Protein AF-A0A7C4QJQ3-F1 (afdb_monomer_lite)

Organism: NCBI:txid360056

Radius of gyration: 42.63 Å; chains: 1; bounding box: 126×57×124 Å

Secondary structure (DSSP, 8-state):
--GGGGSS------HHHHHHHHHHHH--SHHHHHHHHHHHHSS-HHHHHHHHHHHHHS--HHHHHHHHHHGGGS-HHHHHHHHHTGGGGHHHHHHHHHHS-HHHHHHHHHHHHHHT-STTHHHHHHHHT-TT-TTHHHHHHHHHHHHHHHHHHHHHHHHHHT--S-----EEESS-EEESS-EEESS-EEESS-EEESS-EEESS-EEESS-EEESS-B--PPP----S---HHHHHHHHHHHHHHHHHHHHHHHHT--SSPPPHHHHHHHHHH--TT-HHHHHHHHHS-HHHHHHHHHHHHH---HHHHHHHHHHTTSSS--HHHHHHHHH---HHHHHHHHHHHTT---HHHHHHHTT----SSTTS-GGGGGGS-GGGHHHHHHHHHHS---HHHHHHHHHHHHHHS-HHHHHHHHTTGGGS-HHHHHHHHHHHTT-SSHHHHHHHHHHTTTTT-TTHHHHHHHHTT-SSHHHHHHHHHHTTTS-HHHHHHHGGGS-HHHHHHHHHHHHHH-TTHHHHHHHHTT-SSHHHHHHHHHHHHHTT-SGGGHHHHHHHTT-SSHHHHHHHHHHHTT--SHHHHHHHHHHHT-SSHHHHHHHHHHHHHHHHHHHHHHHT--

Sequence (619 aa):
MSPCLAGAMAPQLPQPLELTFRLLGAAEAPQAAAVLAAALEVPREPIQFLAARTLLERESAYEHWLLVQHVPRLPPSVCDLIRHQASLLQPAFKQALLHGSAETRQQAYVAVRQLGLIAPLPFVLELLRNPNLPDGELAAETLRDVVGPLADRWHQHHRDLAAPGHTSGPAQTHGPAHGHGPAHGHGPAHGHGTAHGHGTAHGHGTAHGHGTAHGHGTLHAAATALAAAHETPAAASQTLHEEREQVLKYLAEAIDHWSDGTLPADIAESVLILGDPQHPVIRRVLWHGAWSTRAVLFRLLQESRHPGVLQFLTDSLRERYPHPQVFAAIQQRRDGEFIAALLRSVEHGVSPPVAQNLQQVDRLAWLSLPLEHLDVIPPPLQPALVTFVEATQIPREQKAAVLEWLLRHGTTPARLAATERLSLIDEETARDVVRENLSSADAAVQAWATAQLRHVALPDAYALLVRRLDSPLPEVREAARRELAGFNTEMVLALADEWSREQAHRAGQLLLRIDPDALDKLRSALWHPSSQKRIRNLRSIVHLGLHDRLTDVLAALVHDPDPMVRRVVAEALAAIPTETAELALLVLLEDEHPRVRDTAATMLQRREHTAASSTEGRL

Foldseek 3Di:
DDPPPPPQPQDPDDPVLLVVLVVLLPDPDPVSLVVLLVQCVPPDLNSVQSSLVSLLSHQDLVSLLSNLLSQVPHDPSSLVVCLVSVVSNQSNLLCQLVPNDPVSNLSSLVSCLSSLDLSSLLSLLVQLVDLPDPCLVSSLVSLCSNLVVLLVVLVVVVCVVPDDPDDDDEDEDAEEDEDAEEHEYAEEYEYAYEYEYAYEYEYAYEYYYPYDYDYPDDYDDDDDDDDDDDDDSVNVVVVSVVSLVVSLVSLLSSQQSPPPAADPLSSLSSNQLSDAQPDPSNCCCCPPNDPSSNVSNLVCLQDPLRLSNLLNLLSLQLDQDRDVSSLVNQQRHADLSSVQSNLVSALVHADPSNLVSQQVNAHHNNLVDDCPVVVSHDQSSLLSVLRSVVSHNYDLVSSQVSLLCCLQPHDLNNVVSSLVVCVSYDLVSVLVSLVVQCPDPDLSSVLSSLLCLVVSVHVPNLVSLLVQLPDPRPSSVLSSLVSVVVLELVVLLVCLVVDDLVRLLVSLVSRCSSDVCRVVVLLVQCVDPDLVSNLSSLVSCVSNVNLLVCLVSLLVCCPPPDLVSVLSSLVSLLPHPDPSSLVSLVSQCPDPDPSSNVSSVVSVVSSVVVVVVVVVVVD

Structure (mmCIF, N/CA/C/O backbone):
data_AF-A0A7C4QJQ3-F1
#
_entry.id   AF-A0A7C4QJQ3-F1
#
loop_
_atom_site.group_PDB
_atom_site.id
_atom_site.type_symbol
_atom_site.label_atom_id
_atom_site.label_alt_id
_atom_site.label_comp_id
_atom_site.label_asym_id
_atom_site.label_entity_id
_atom_site.label_seq_id
_atom_site.pdbx_PDB_ins_code
_atom_site.Cartn_x
_atom_site.Cartn_y
_atom_site.Cartn_z
_atom_site.occupancy
_atom_site.B_iso_or_equiv
_atom_site.auth_seq_id
_atom_site.auth_comp_id
_atom_site.auth_asym_id
_atom_site.auth_atom_id
_atom_site.pdbx_PDB_model_num
ATOM 1 N N . MET A 1 1 ? 6.376 8.244 -49.219 1.00 28.08 1 MET A N 1
ATOM 2 C CA . MET A 1 1 ? 7.620 7.889 -49.941 1.00 28.08 1 MET A CA 1
ATOM 3 C C . MET A 1 1 ? 8.757 8.693 -49.335 1.00 28.08 1 MET A C 1
ATOM 5 O O . MET A 1 1 ? 8.850 9.887 -49.592 1.00 28.08 1 MET A O 1
ATOM 9 N N . SER A 1 2 ? 9.547 8.075 -48.460 1.00 26.38 2 SER A N 1
ATOM 10 C CA . SER A 1 2 ? 10.674 8.732 -47.785 1.00 26.38 2 SER A CA 1
ATOM 11 C C . SER A 1 2 ? 11.885 8.847 -48.728 1.00 26.38 2 SER A C 1
ATOM 13 O O . SER A 1 2 ? 12.133 7.906 -49.483 1.00 26.38 2 SER A O 1
ATOM 15 N N . PRO A 1 3 ? 12.669 9.945 -48.716 1.00 30.70 3 PRO A N 1
ATOM 16 C CA . PRO A 1 3 ? 13.663 10.229 -49.762 1.00 30.70 3 PRO A CA 1
ATOM 17 C C . PRO A 1 3 ? 14.990 9.448 -49.644 1.00 30.70 3 PRO A C 1
ATOM 19 O O . PRO A 1 3 ? 15.914 9.710 -50.406 1.00 30.70 3 PRO A O 1
ATOM 22 N N . CYS A 1 4 ? 15.126 8.498 -48.711 1.00 32.12 4 CYS A N 1
ATOM 23 C CA . CYS A 1 4 ? 16.422 7.888 -48.362 1.00 32.12 4 CYS A CA 1
ATOM 24 C C . CYS A 1 4 ? 16.844 6.657 -49.190 1.00 32.12 4 CYS A C 1
ATOM 26 O O . CYS A 1 4 ? 17.941 6.145 -48.991 1.00 32.12 4 CYS A O 1
ATOM 28 N N . LEU A 1 5 ? 16.024 6.162 -50.121 1.00 46.72 5 LEU A N 1
ATOM 29 C CA . LEU A 1 5 ? 16.278 4.885 -50.820 1.00 46.72 5 LEU A CA 1
ATOM 30 C C . LEU A 1 5 ? 17.229 4.975 -52.033 1.00 46.72 5 LEU A C 1
ATOM 32 O O . LEU A 1 5 ? 17.523 3.956 -52.651 1.00 46.72 5 LEU A O 1
ATOM 36 N N . ALA A 1 6 ? 17.714 6.166 -52.397 1.00 38.84 6 ALA A N 1
ATOM 37 C CA . ALA A 1 6 ? 18.384 6.400 -53.683 1.00 38.84 6 ALA A CA 1
ATOM 38 C C . ALA A 1 6 ? 19.890 6.046 -53.739 1.00 38.84 6 ALA A C 1
ATOM 40 O O . ALA A 1 6 ? 20.490 6.152 -54.805 1.00 38.84 6 ALA A O 1
ATOM 41 N N . GLY A 1 7 ? 20.519 5.664 -52.619 1.00 36.53 7 GLY A N 1
ATOM 42 C CA . GLY A 1 7 ? 21.987 5.598 -52.507 1.00 36.53 7 GLY A CA 1
ATOM 43 C C . GLY A 1 7 ? 22.660 4.248 -52.793 1.00 36.53 7 GLY A C 1
ATOM 44 O O . GLY A 1 7 ? 23.854 4.226 -53.076 1.00 36.53 7 GLY A O 1
ATOM 45 N N . ALA A 1 8 ? 21.944 3.124 -52.737 1.00 44.00 8 ALA A N 1
ATOM 46 C CA . ALA A 1 8 ? 22.527 1.820 -53.059 1.00 44.00 8 ALA A CA 1
ATOM 47 C C . ALA A 1 8 ? 22.363 1.562 -54.561 1.00 44.00 8 ALA A C 1
ATOM 49 O O . ALA A 1 8 ? 21.232 1.534 -55.047 1.00 44.00 8 ALA A O 1
ATOM 50 N N . MET A 1 9 ? 23.466 1.398 -55.304 1.00 43.03 9 MET A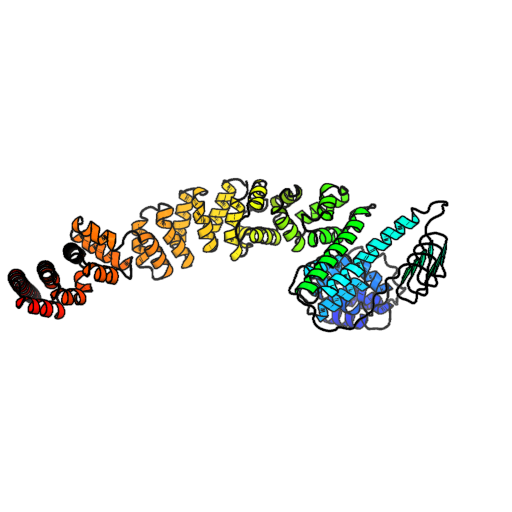 N 1
ATOM 51 C CA . MET A 1 9 ? 23.421 1.024 -56.723 1.00 43.03 9 MET A CA 1
ATOM 52 C C . MET A 1 9 ? 22.634 -0.281 -56.876 1.00 43.03 9 MET A C 1
ATOM 54 O O . MET A 1 9 ? 23.155 -1.368 -56.636 1.00 43.03 9 MET A O 1
ATOM 58 N N . ALA A 1 10 ? 21.362 -0.161 -57.256 1.00 50.19 10 ALA A N 1
ATOM 59 C CA . ALA A 1 10 ? 20.536 -1.304 -57.586 1.00 50.19 10 ALA A CA 1
ATOM 60 C C . ALA A 1 10 ? 21.168 -2.019 -58.792 1.00 50.19 10 ALA A C 1
ATOM 62 O O . ALA A 1 10 ? 21.585 -1.343 -59.742 1.00 50.19 10 ALA A O 1
ATOM 63 N N . PRO A 1 11 ? 21.244 -3.361 -58.799 1.00 55.28 11 PRO A N 1
ATOM 64 C CA . PRO A 1 11 ? 21.568 -4.078 -60.026 1.00 55.28 11 PRO A CA 1
ATOM 65 C C . PRO A 1 11 ? 20.607 -3.623 -61.142 1.00 55.28 11 PRO A C 1
ATOM 67 O O . PRO A 1 11 ? 19.456 -3.283 -60.871 1.00 55.28 11 PRO A O 1
ATOM 70 N N . GLN A 1 12 ? 21.061 -3.558 -62.397 1.00 55.03 12 GLN A N 1
ATOM 71 C CA . GLN A 1 12 ? 20.161 -3.259 -63.518 1.00 55.03 12 GLN A CA 1
ATOM 72 C C . GLN A 1 12 ? 19.185 -4.431 -63.683 1.00 55.03 12 GLN A C 1
ATOM 74 O O . GLN A 1 12 ? 19.589 -5.548 -64.007 1.00 55.03 12 GLN A O 1
ATOM 79 N N . LEU A 1 13 ? 17.907 -4.182 -63.397 1.00 57.09 13 LEU A N 1
ATOM 80 C CA . LEU A 1 13 ? 16.876 -5.207 -63.243 1.00 57.09 13 LEU A CA 1
ATOM 81 C C . LEU A 1 13 ? 15.834 -5.149 -64.380 1.00 57.09 13 LEU A C 1
ATOM 83 O O . LEU A 1 13 ? 15.579 -4.080 -64.936 1.00 57.09 13 LEU A O 1
ATOM 87 N N . PRO A 1 14 ? 15.183 -6.274 -64.733 1.00 66.00 14 PRO A N 1
ATOM 88 C CA . PRO A 1 14 ? 14.093 -6.287 -65.711 1.00 66.00 14 PRO A CA 1
ATOM 89 C C . PRO A 1 14 ? 12.857 -5.511 -65.213 1.00 66.00 14 PRO A C 1
ATOM 91 O O . PRO A 1 14 ? 12.298 -5.851 -64.168 1.00 66.00 14 PRO A O 1
ATOM 94 N N . GLN A 1 15 ? 12.362 -4.543 -66.001 1.00 69.44 15 GLN A N 1
ATOM 95 C CA . GLN A 1 15 ? 11.182 -3.707 -65.679 1.00 69.44 15 GLN A CA 1
ATOM 96 C C . GLN A 1 15 ? 9.938 -4.463 -65.147 1.00 69.44 15 GLN A C 1
ATOM 98 O O . GLN A 1 15 ? 9.281 -3.943 -64.241 1.00 69.44 15 GLN A O 1
ATOM 103 N N . PRO A 1 16 ? 9.584 -5.674 -65.634 1.00 78.19 16 PRO A N 1
ATOM 104 C CA . PRO A 1 16 ? 8.408 -6.392 -65.131 1.00 78.19 16 PRO A CA 1
ATOM 105 C C . PRO A 1 16 ? 8.508 -6.810 -63.654 1.00 78.19 16 PRO A C 1
ATOM 107 O O . PRO A 1 16 ? 7.500 -6.828 -62.943 1.00 78.19 16 PRO A O 1
ATOM 110 N N . LEU A 1 17 ? 9.716 -7.127 -63.171 1.00 79.69 17 LEU A N 1
ATOM 111 C CA . LEU A 1 17 ? 9.929 -7.513 -61.773 1.00 79.69 17 LEU A CA 1
ATOM 112 C C . LEU A 1 17 ? 9.775 -6.305 -60.848 1.00 79.69 17 LEU A C 1
ATOM 114 O O . LEU A 1 17 ? 9.084 -6.397 -59.839 1.00 79.69 17 LEU A O 1
ATOM 118 N N . GLU A 1 18 ? 10.326 -5.151 -61.220 1.00 80.19 18 GLU A N 1
ATOM 119 C CA . GLU A 1 18 ? 10.177 -3.923 -60.429 1.00 80.19 18 GLU A CA 1
ATOM 120 C C . GLU A 1 18 ? 8.714 -3.507 -60.260 1.00 80.19 18 GLU A C 1
ATOM 122 O O . GLU A 1 18 ? 8.306 -3.112 -59.167 1.00 80.19 18 GLU A O 1
ATOM 127 N N . LEU A 1 19 ? 7.910 -3.624 -61.322 1.00 83.69 19 LEU A N 1
ATOM 128 C CA . LEU A 1 19 ? 6.481 -3.328 -61.263 1.00 83.69 19 LEU A CA 1
ATOM 129 C C . LEU A 1 19 ? 5.744 -4.295 -60.326 1.00 83.69 19 LEU A C 1
ATOM 131 O O . LEU A 1 19 ? 4.908 -3.861 -59.537 1.00 83.69 19 LEU A O 1
ATOM 135 N N . THR A 1 20 ? 6.104 -5.581 -60.357 1.00 88.56 20 THR A N 1
ATOM 136 C CA . THR A 1 20 ? 5.530 -6.604 -59.468 1.00 88.56 20 THR A CA 1
ATOM 137 C C . THR A 1 20 ? 5.806 -6.284 -57.997 1.00 88.56 20 THR A C 1
ATOM 139 O O . THR A 1 20 ? 4.878 -6.236 -57.192 1.00 88.56 20 THR A O 1
ATOM 142 N N . PHE A 1 21 ? 7.058 -5.989 -57.639 1.00 88.00 21 PHE A N 1
ATOM 143 C CA . PHE A 1 21 ? 7.423 -5.646 -56.260 1.00 88.00 21 PHE A CA 1
ATOM 144 C C . PHE A 1 21 ? 6.841 -4.304 -55.803 1.00 88.00 21 PHE A C 1
ATOM 146 O O . PHE A 1 21 ? 6.469 -4.166 -54.642 1.00 88.00 21 PHE A O 1
ATOM 153 N N . ARG A 1 22 ? 6.666 -3.335 -56.711 1.00 86.00 22 ARG A N 1
ATOM 154 C CA . ARG A 1 22 ? 5.969 -2.077 -56.402 1.00 86.00 22 ARG A CA 1
ATOM 155 C C . ARG A 1 22 ? 4.497 -2.310 -56.045 1.00 86.00 22 ARG A C 1
ATOM 157 O O . ARG A 1 22 ? 4.002 -1.701 -55.101 1.00 86.00 22 ARG A O 1
ATOM 164 N N . LEU A 1 23 ? 3.810 -3.197 -56.770 1.00 87.50 23 LEU A N 1
ATOM 165 C CA . LEU A 1 23 ? 2.425 -3.576 -56.464 1.00 87.50 23 LEU A CA 1
ATOM 166 C C . LEU A 1 23 ? 2.326 -4.340 -55.138 1.00 87.50 23 LEU A C 1
ATOM 168 O O . LEU A 1 23 ? 1.433 -4.054 -54.347 1.00 87.50 23 LEU A O 1
ATOM 172 N N . LEU A 1 24 ? 3.260 -5.261 -54.871 1.00 86.88 24 LEU A N 1
ATOM 173 C CA . LEU A 1 24 ? 3.338 -5.968 -53.587 1.00 86.88 24 LEU A CA 1
ATOM 174 C C . LEU A 1 24 ? 3.612 -5.010 -52.420 1.00 86.88 24 LEU A C 1
ATOM 176 O O . LEU A 1 24 ? 3.008 -5.156 -51.364 1.00 86.88 24 LEU A O 1
ATOM 180 N N . GLY A 1 25 ? 4.467 -4.003 -52.615 1.00 85.56 25 GLY A N 1
ATOM 181 C CA . GLY A 1 25 ? 4.739 -2.968 -51.617 1.00 85.56 25 GLY A CA 1
ATOM 182 C C . GLY A 1 25 ? 3.508 -2.136 -51.264 1.00 85.56 25 GLY A C 1
ATOM 183 O O . GLY A 1 25 ? 3.274 -1.881 -50.088 1.00 85.56 25 GLY A O 1
ATOM 184 N N . ALA A 1 26 ? 2.691 -1.786 -52.261 1.00 85.19 26 ALA A N 1
ATOM 185 C CA . ALA A 1 26 ? 1.460 -1.015 -52.079 1.00 85.19 26 ALA A CA 1
ATOM 186 C C . ALA A 1 26 ? 0.262 -1.842 -51.569 1.00 85.19 26 ALA A C 1
ATOM 188 O O . ALA A 1 26 ? -0.768 -1.271 -51.220 1.00 85.19 26 ALA A O 1
ATOM 189 N N . ALA A 1 27 ? 0.357 -3.174 -51.555 1.00 85.44 27 ALA A N 1
ATOM 190 C CA . ALA A 1 27 ? -0.743 -4.039 -51.150 1.00 85.44 27 ALA A CA 1
ATOM 191 C C . ALA A 1 27 ? -0.871 -4.117 -49.618 1.00 85.44 27 ALA A C 1
ATOM 193 O O . ALA A 1 27 ? 0.054 -4.539 -48.929 1.00 85.44 27 ALA A O 1
ATOM 194 N N . GLU A 1 28 ? -2.047 -3.804 -49.078 1.00 78.56 28 GLU A N 1
ATOM 195 C CA . GLU A 1 28 ? -2.338 -3.926 -47.636 1.00 78.56 28 GLU A CA 1
ATOM 196 C C . GLU A 1 28 ? -2.625 -5.375 -47.194 1.00 78.56 28 GLU A C 1
ATOM 198 O O . GLU A 1 28 ? -2.746 -5.673 -46.008 1.00 78.56 28 GLU A O 1
ATOM 203 N N . ALA A 1 29 ? -2.738 -6.302 -48.147 1.00 82.56 29 ALA A N 1
ATOM 204 C CA . ALA A 1 29 ? -3.115 -7.683 -47.886 1.00 82.56 29 ALA A CA 1
ATOM 205 C C . ALA A 1 29 ? -1.965 -8.481 -47.223 1.00 82.56 29 ALA A C 1
ATOM 207 O O . ALA A 1 29 ? -0.845 -8.470 -47.743 1.00 82.56 29 ALA A O 1
ATOM 208 N N . PRO A 1 30 ? -2.214 -9.261 -46.149 1.00 78.25 30 PRO A N 1
ATOM 209 C CA . PRO A 1 30 ? -1.176 -10.036 -45.452 1.00 78.25 30 PRO A CA 1
ATOM 210 C C . PRO A 1 30 ? -0.530 -11.119 -46.331 1.00 78.25 30 PRO A C 1
ATOM 212 O O . PRO A 1 30 ? 0.599 -11.544 -46.091 1.00 78.25 30 PRO A O 1
ATOM 215 N N . GLN A 1 31 ? -1.214 -11.545 -47.396 1.00 86.75 31 GLN A N 1
ATOM 216 C CA . GLN A 1 31 ? -0.677 -12.469 -48.393 1.00 86.75 31 GLN A CA 1
ATOM 217 C C . GLN A 1 31 ? 0.515 -11.865 -49.150 1.00 86.75 31 GLN A C 1
ATOM 219 O O . GLN A 1 31 ? 1.391 -12.611 -49.582 1.00 86.75 31 GLN A O 1
ATOM 224 N N . ALA A 1 32 ? 0.590 -10.535 -49.280 1.00 86.75 32 ALA A N 1
ATOM 225 C CA . ALA A 1 32 ? 1.724 -9.868 -49.914 1.00 86.75 32 ALA A CA 1
ATOM 226 C C . ALA A 1 32 ? 3.023 -10.115 -49.132 1.00 86.75 32 ALA A C 1
ATOM 228 O O . ALA A 1 32 ? 4.038 -10.450 -49.737 1.00 86.75 32 ALA A O 1
ATOM 229 N N . ALA A 1 33 ? 2.978 -10.058 -47.797 1.00 85.19 33 ALA A N 1
ATOM 230 C CA . ALA A 1 33 ? 4.127 -10.364 -46.946 1.00 85.19 33 ALA A CA 1
ATOM 231 C C . ALA A 1 33 ? 4.599 -11.818 -47.099 1.00 85.19 33 ALA A C 1
ATOM 233 O O . ALA A 1 33 ? 5.798 -12.068 -47.190 1.00 85.19 33 ALA A O 1
ATOM 234 N N . ALA A 1 34 ? 3.669 -12.775 -47.200 1.00 86.44 34 ALA A N 1
ATOM 235 C CA . ALA A 1 34 ? 4.005 -14.184 -47.423 1.00 86.44 34 ALA A CA 1
ATOM 236 C C . ALA A 1 34 ? 4.684 -14.412 -48.786 1.00 86.44 34 ALA A C 1
ATOM 238 O O . ALA A 1 34 ? 5.648 -15.170 -48.883 1.00 86.44 34 ALA A O 1
ATOM 239 N N . VAL A 1 35 ? 4.221 -13.719 -49.833 1.00 90.56 35 VAL A N 1
ATOM 240 C CA . VAL A 1 35 ? 4.848 -13.757 -51.165 1.00 90.56 35 VAL A CA 1
ATOM 241 C C . VAL A 1 35 ? 6.245 -13.134 -51.134 1.00 90.56 35 VAL A C 1
ATOM 243 O O . VAL A 1 35 ? 7.172 -13.692 -51.717 1.00 90.56 35 VAL A O 1
ATOM 246 N N . LEU A 1 36 ? 6.418 -12.008 -50.437 1.00 90.69 36 LEU A N 1
ATOM 247 C CA . LEU A 1 36 ? 7.722 -11.362 -50.269 1.00 90.69 36 LEU A CA 1
ATOM 248 C C . LEU A 1 36 ? 8.700 -12.245 -49.481 1.00 90.69 36 LEU A C 1
ATOM 250 O O . LEU A 1 36 ? 9.860 -12.350 -49.864 1.00 90.69 36 LEU A O 1
ATOM 254 N N . ALA A 1 37 ? 8.237 -12.934 -48.439 1.00 88.94 37 ALA A N 1
ATOM 255 C CA . ALA A 1 37 ? 9.056 -13.879 -47.684 1.00 88.94 37 ALA A CA 1
ATOM 256 C C . ALA A 1 37 ? 9.486 -15.080 -48.538 1.00 88.94 37 ALA A C 1
ATOM 258 O O . ALA A 1 37 ? 10.669 -15.401 -48.598 1.00 88.94 37 ALA A O 1
ATOM 259 N N . ALA A 1 38 ? 8.564 -15.672 -49.304 1.00 90.81 38 ALA A N 1
ATOM 260 C CA . ALA A 1 38 ? 8.908 -16.724 -50.262 1.00 90.81 38 ALA A CA 1
ATOM 261 C C . ALA A 1 38 ? 9.914 -16.233 -51.322 1.00 90.81 38 ALA A C 1
ATOM 263 O O . ALA A 1 38 ? 10.796 -16.979 -51.744 1.00 90.81 38 ALA A O 1
ATOM 264 N N . ALA A 1 39 ? 9.828 -14.963 -51.732 1.00 91.19 39 ALA A N 1
ATOM 265 C CA . ALA A 1 39 ? 10.777 -14.360 -52.664 1.00 91.19 39 ALA A CA 1
ATOM 266 C C . ALA A 1 39 ? 12.201 -14.222 -52.086 1.00 91.19 39 ALA A C 1
ATOM 268 O O . ALA A 1 39 ? 13.160 -14.269 -52.858 1.00 91.19 39 ALA A O 1
ATOM 269 N N . LEU A 1 40 ? 12.367 -14.121 -50.759 1.00 90.50 40 LEU A N 1
ATOM 270 C CA . LEU A 1 40 ? 13.684 -14.152 -50.101 1.00 90.50 40 LEU A CA 1
ATOM 271 C C . LEU A 1 40 ? 14.358 -15.531 -50.197 1.00 90.50 40 LEU A C 1
ATOM 273 O O . LEU A 1 40 ? 15.587 -15.617 -50.183 1.00 90.50 40 LEU A O 1
ATOM 277 N N . GLU A 1 41 ? 13.582 -16.609 -50.333 1.00 90.94 41 GLU A N 1
ATOM 278 C CA . GLU A 1 41 ? 14.103 -17.978 -50.463 1.00 90.94 41 GLU A CA 1
ATOM 279 C C . GLU A 1 41 ? 14.531 -18.331 -51.893 1.00 90.94 41 GLU A C 1
ATOM 281 O O . GLU A 1 41 ? 15.246 -19.313 -52.112 1.00 90.94 41 GLU A O 1
ATOM 286 N N . VAL A 1 42 ? 14.123 -17.535 -52.885 1.00 91.19 42 VAL A N 1
ATOM 287 C CA . VAL A 1 42 ? 14.495 -17.762 -54.283 1.00 91.19 42 VAL A CA 1
ATOM 288 C C . VAL A 1 42 ? 15.997 -17.497 -54.446 1.00 91.19 42 VAL A C 1
ATOM 290 O O . VAL A 1 42 ? 16.434 -16.385 -54.155 1.00 91.19 42 VAL A O 1
ATOM 293 N N . PRO A 1 43 ? 16.800 -18.443 -54.980 1.00 87.69 43 PRO A N 1
ATOM 294 C CA . PRO A 1 43 ? 18.255 -18.304 -55.113 1.00 87.69 43 PRO A CA 1
ATOM 295 C C . PRO A 1 43 ? 18.637 -17.392 -56.294 1.00 87.69 43 PRO A C 1
ATOM 297 O O . PRO A 1 43 ? 19.344 -17.784 -57.223 1.00 87.69 43 PRO A O 1
ATOM 300 N N . ARG A 1 44 ? 18.097 -16.170 -56.308 1.00 88.06 44 ARG A N 1
ATOM 301 C CA . ARG A 1 44 ? 18.363 -15.112 -57.283 1.00 88.06 44 ARG A CA 1
ATOM 302 C C . ARG A 1 44 ? 18.466 -13.784 -56.548 1.00 88.06 44 ARG A C 1
ATOM 304 O O . ARG A 1 44 ? 17.450 -13.196 -56.187 1.00 88.06 44 ARG A O 1
ATOM 311 N N . GLU A 1 45 ? 19.689 -13.287 -56.423 1.00 86.00 45 GLU A N 1
ATOM 312 C CA . GLU A 1 45 ? 20.024 -12.035 -55.736 1.00 86.00 45 GLU A CA 1
ATOM 313 C C . GLU A 1 45 ? 19.144 -10.829 -56.152 1.00 86.00 45 GLU A C 1
ATOM 315 O O . GLU A 1 45 ? 18.596 -10.178 -55.267 1.00 86.00 45 GLU A O 1
ATOM 320 N N . PRO A 1 46 ? 18.869 -10.579 -57.451 1.00 85.88 46 PRO A N 1
ATOM 321 C CA . PRO A 1 46 ? 17.849 -9.631 -57.914 1.00 85.88 46 PRO A CA 1
ATOM 322 C C . PRO A 1 46 ? 16.486 -9.674 -57.211 1.00 85.88 46 PRO A C 1
ATOM 324 O O . PRO A 1 46 ? 15.905 -8.639 -56.891 1.00 85.88 46 PRO A O 1
ATOM 327 N N . ILE A 1 47 ? 15.952 -10.881 -57.013 1.00 88.44 47 ILE A N 1
ATOM 328 C CA . ILE A 1 47 ? 14.619 -11.109 -56.448 1.00 88.44 47 ILE A CA 1
ATOM 329 C C . ILE A 1 47 ? 14.680 -10.917 -54.934 1.00 88.44 47 ILE A C 1
ATOM 331 O O . ILE A 1 47 ? 13.827 -10.232 -54.375 1.00 88.44 47 ILE A O 1
ATOM 335 N N . GLN A 1 48 ? 15.725 -11.446 -54.294 1.00 91.00 48 GLN A N 1
ATOM 336 C CA . GLN A 1 48 ? 15.965 -11.290 -52.859 1.00 91.00 48 GLN A CA 1
ATOM 337 C C . GLN A 1 48 ? 16.156 -9.816 -52.475 1.00 91.00 48 GLN A C 1
ATOM 339 O O . GLN A 1 48 ? 15.600 -9.366 -51.478 1.00 91.00 48 GLN A O 1
ATOM 344 N N . PHE A 1 49 ? 16.876 -9.042 -53.293 1.00 88.56 49 PHE A N 1
ATOM 345 C CA . PHE A 1 49 ? 17.090 -7.610 -53.078 1.00 88.56 49 PHE A CA 1
ATOM 346 C C . PHE A 1 49 ? 15.793 -6.806 -53.171 1.00 88.56 49 PHE A C 1
ATOM 348 O O . PHE A 1 49 ? 15.513 -5.987 -52.297 1.00 88.56 49 PHE A O 1
ATOM 355 N N . LEU A 1 50 ? 14.972 -7.055 -54.198 1.00 87.38 50 LEU A N 1
ATOM 356 C CA . LEU A 1 50 ? 13.671 -6.396 -54.327 1.00 87.38 50 LEU A CA 1
ATOM 357 C C . LEU A 1 50 ? 12.726 -6.786 -53.186 1.00 87.38 50 LEU A C 1
ATOM 359 O O . LEU A 1 50 ? 12.077 -5.909 -52.626 1.00 87.38 50 LEU A O 1
ATOM 363 N N . ALA A 1 51 ? 12.702 -8.062 -52.794 1.00 90.62 51 ALA A N 1
ATOM 364 C CA . ALA A 1 51 ? 11.898 -8.535 -51.673 1.00 90.62 51 ALA A CA 1
ATOM 365 C C . ALA A 1 51 ? 12.300 -7.867 -50.353 1.00 90.62 51 ALA A C 1
ATOM 367 O O . ALA A 1 51 ? 11.440 -7.334 -49.654 1.00 90.62 51 ALA A O 1
ATOM 368 N N . ALA A 1 52 ? 13.600 -7.824 -50.048 1.00 89.25 52 ALA A N 1
ATOM 369 C CA . ALA A 1 52 ? 14.118 -7.178 -48.847 1.00 89.25 52 ALA A CA 1
ATOM 370 C C . ALA A 1 52 ? 13.829 -5.673 -48.833 1.00 89.25 52 ALA A C 1
ATOM 372 O O . ALA A 1 52 ? 13.355 -5.153 -47.826 1.00 89.25 52 ALA A O 1
ATOM 373 N N . ARG A 1 53 ? 14.039 -4.977 -49.960 1.00 89.56 53 ARG A N 1
ATOM 374 C CA . ARG A 1 53 ? 13.716 -3.549 -50.084 1.00 89.56 53 ARG A CA 1
ATOM 375 C C . ARG A 1 53 ? 12.229 -3.292 -49.859 1.00 89.56 53 ARG A C 1
ATOM 377 O O . ARG A 1 53 ? 11.878 -2.402 -49.097 1.00 89.56 53 ARG A O 1
ATOM 384 N N . THR A 1 54 ? 11.364 -4.084 -50.489 1.00 89.44 54 THR A N 1
ATOM 385 C CA . THR A 1 54 ? 9.913 -3.937 -50.348 1.00 89.44 54 THR A CA 1
ATOM 386 C C . THR A 1 54 ? 9.443 -4.251 -48.929 1.00 89.44 54 THR A C 1
ATOM 388 O O . THR A 1 54 ? 8.558 -3.564 -48.439 1.00 89.44 54 THR A O 1
ATOM 391 N N . LEU A 1 55 ? 10.036 -5.229 -48.237 1.00 89.69 55 LEU A N 1
ATOM 392 C CA . LEU A 1 55 ? 9.734 -5.491 -46.824 1.00 89.69 55 LEU A CA 1
ATOM 393 C C . LEU A 1 55 ? 10.198 -4.349 -45.908 1.00 89.69 55 LEU A C 1
ATOM 395 O O . LEU A 1 55 ? 9.473 -3.992 -44.988 1.00 89.69 55 LEU A O 1
ATOM 399 N N . LEU A 1 56 ? 11.362 -3.744 -46.165 1.00 87.50 56 LEU A N 1
ATOM 400 C CA . LEU A 1 56 ? 11.848 -2.583 -45.404 1.00 87.50 56 LEU A CA 1
ATOM 401 C C . LEU A 1 56 ? 10.983 -1.333 -45.621 1.00 87.50 56 LEU A C 1
ATOM 403 O O . LEU A 1 56 ? 10.725 -0.593 -44.676 1.00 87.50 56 LEU A O 1
ATOM 407 N N . GLU A 1 57 ? 10.512 -1.113 -46.852 1.00 86.81 57 GLU A N 1
ATOM 408 C CA . GLU A 1 57 ? 9.613 -0.007 -47.217 1.00 86.81 57 GLU A CA 1
ATOM 409 C C . GLU A 1 57 ? 8.233 -0.104 -46.551 1.00 86.81 57 GLU A C 1
ATOM 411 O O . GLU A 1 57 ? 7.526 0.901 -46.456 1.00 86.81 57 GLU A O 1
ATOM 416 N N . ARG A 1 58 ? 7.842 -1.298 -46.099 1.00 85.56 58 ARG A N 1
ATOM 417 C CA . ARG A 1 58 ? 6.571 -1.533 -45.416 1.00 85.56 58 ARG A CA 1
ATOM 418 C C . ARG A 1 58 ? 6.744 -1.293 -43.918 1.00 85.56 58 ARG A C 1
ATOM 420 O O . ARG A 1 58 ? 7.655 -1.819 -43.290 1.00 85.56 58 ARG A O 1
ATOM 427 N N . GLU A 1 59 ? 5.871 -0.489 -43.322 1.00 78.56 59 GLU A N 1
ATOM 428 C CA . GLU A 1 59 ? 5.970 -0.052 -41.919 1.00 78.56 59 GLU A CA 1
ATOM 429 C C . GLU A 1 59 ? 5.387 -1.093 -40.939 1.00 78.56 59 GLU A C 1
ATOM 431 O O . GLU A 1 59 ? 4.505 -0.792 -40.137 1.00 78.56 59 GLU A O 1
ATOM 436 N N . SER A 1 60 ? 5.849 -2.347 -41.007 1.00 85.00 60 SER A N 1
ATOM 437 C CA . SER A 1 60 ? 5.332 -3.445 -40.178 1.00 85.00 60 SER A CA 1
ATOM 438 C C . SER A 1 60 ? 6.443 -4.219 -39.476 1.00 85.00 60 SER A C 1
ATOM 440 O O . SER A 1 60 ? 7.236 -4.914 -40.107 1.00 85.00 60 SER A O 1
ATOM 442 N N . ALA A 1 61 ? 6.435 -4.186 -38.139 1.00 80.81 61 ALA A N 1
ATOM 443 C CA . ALA A 1 61 ? 7.398 -4.915 -37.310 1.00 80.81 61 ALA A CA 1
ATOM 444 C C . ALA A 1 61 ? 7.353 -6.438 -37.535 1.00 80.81 61 ALA A C 1
ATOM 446 O O . ALA A 1 61 ? 8.379 -7.107 -37.444 1.00 80.81 61 ALA A O 1
ATOM 447 N N . TYR A 1 62 ? 6.175 -6.988 -37.854 1.00 84.44 62 TYR A N 1
ATOM 448 C CA . TYR A 1 62 ? 6.030 -8.402 -38.205 1.00 84.44 62 TYR A CA 1
ATOM 449 C C . TYR A 1 62 ? 6.748 -8.719 -39.521 1.00 84.44 62 TYR A C 1
ATOM 451 O O . TYR A 1 62 ? 7.497 -9.682 -39.605 1.00 84.44 62 TYR A O 1
ATOM 459 N N . GLU A 1 63 ? 6.579 -7.886 -40.543 1.00 86.44 63 GLU A N 1
ATOM 460 C CA . GLU A 1 63 ? 7.186 -8.106 -41.861 1.00 86.44 63 GLU A CA 1
ATOM 461 C C . GLU A 1 63 ? 8.701 -7.875 -41.843 1.00 86.44 63 GLU A C 1
ATOM 463 O O . GLU A 1 63 ? 9.462 -8.632 -42.447 1.00 86.44 63 GLU A O 1
ATOM 468 N N . HIS A 1 64 ? 9.153 -6.886 -41.070 1.00 89.00 64 HIS A N 1
ATOM 469 C CA . HIS A 1 64 ? 10.562 -6.702 -40.727 1.00 89.00 64 HIS A CA 1
ATOM 470 C C . HIS A 1 64 ? 11.135 -7.919 -40.005 1.00 89.00 64 HIS A C 1
ATOM 472 O O . HIS A 1 64 ? 12.269 -8.308 -40.275 1.00 89.00 64 HIS A O 1
ATOM 478 N N . TRP A 1 65 ? 10.358 -8.564 -39.132 1.00 88.38 65 TRP A N 1
ATOM 479 C CA . TRP A 1 65 ? 10.780 -9.811 -38.504 1.00 88.38 65 TRP A CA 1
ATOM 480 C C . TRP A 1 65 ? 10.912 -10.958 -39.516 1.00 88.38 65 TRP A C 1
ATOM 482 O O . TRP A 1 65 ? 11.915 -11.669 -39.472 1.00 88.38 65 TRP A O 1
ATOM 492 N N . LEU A 1 66 ? 9.990 -11.099 -40.480 1.00 85.88 66 LEU A N 1
ATOM 493 C CA . LEU A 1 66 ? 10.142 -12.088 -41.561 1.00 85.88 66 LEU A CA 1
ATOM 494 C C . LEU A 1 66 ? 11.457 -11.876 -42.319 1.00 85.88 66 LEU A C 1
ATOM 496 O O . LEU A 1 66 ? 12.181 -12.834 -42.565 1.00 85.88 66 LEU A O 1
ATOM 500 N N . LEU A 1 67 ? 11.812 -10.626 -42.628 1.00 88.50 67 LEU A N 1
ATOM 501 C CA . LEU A 1 67 ? 13.097 -10.313 -43.253 1.00 88.50 67 LEU A CA 1
ATOM 502 C C . LEU A 1 67 ? 14.289 -10.771 -42.393 1.00 88.50 67 LEU A C 1
ATOM 504 O O . LEU A 1 67 ? 15.208 -11.408 -42.911 1.00 88.50 67 LEU A O 1
ATOM 508 N N . VAL A 1 68 ? 14.261 -10.489 -41.085 1.00 85.75 68 VAL A N 1
ATOM 509 C CA . VAL A 1 68 ? 15.325 -10.866 -40.136 1.00 85.75 68 VAL A CA 1
ATOM 510 C C . VAL A 1 68 ? 15.523 -12.386 -40.071 1.00 85.75 68 VAL A C 1
ATOM 512 O O . VAL A 1 68 ? 16.663 -12.847 -40.028 1.00 85.75 68 VAL A O 1
ATOM 515 N N . GLN A 1 69 ? 14.449 -13.177 -40.142 1.00 87.12 69 GLN A N 1
ATOM 516 C CA . GLN A 1 69 ? 14.528 -14.645 -40.107 1.00 87.12 69 GLN A CA 1
ATOM 517 C C . GLN A 1 69 ? 15.317 -15.248 -41.279 1.00 87.12 69 GLN A C 1
ATOM 519 O O . GLN A 1 69 ? 15.915 -16.316 -41.135 1.00 87.12 69 GLN A O 1
ATOM 524 N N . HIS A 1 70 ? 15.354 -14.570 -42.428 1.00 88.81 70 HIS A N 1
ATOM 525 C CA . HIS A 1 70 ? 16.066 -15.051 -43.613 1.00 88.81 70 HIS A CA 1
ATOM 526 C C . HIS A 1 70 ? 17.531 -14.596 -43.687 1.00 88.81 70 HIS A C 1
ATOM 528 O O . HIS A 1 70 ? 18.280 -15.170 -44.479 1.00 88.81 70 HIS A O 1
ATOM 534 N N . VAL A 1 71 ? 17.968 -13.645 -42.847 1.00 86.56 71 VAL A N 1
ATOM 535 C CA . VAL A 1 71 ? 19.327 -13.053 -42.849 1.00 86.56 71 VAL A CA 1
ATOM 536 C C . VAL A 1 71 ? 20.467 -14.072 -42.990 1.00 86.56 71 VAL A C 1
ATOM 538 O O . VAL A 1 71 ? 21.329 -13.839 -43.838 1.00 86.56 71 VAL A O 1
ATOM 541 N N . PRO A 1 72 ? 20.467 -15.236 -42.303 1.00 83.19 72 PRO A N 1
ATOM 542 C CA . PRO A 1 72 ? 21.556 -16.212 -42.423 1.00 83.19 72 PRO A CA 1
ATOM 543 C C . PRO A 1 72 ? 21.771 -16.795 -43.824 1.00 83.19 72 PRO A C 1
ATOM 545 O O . PRO A 1 72 ? 22.797 -17.427 -44.067 1.00 83.19 72 PRO A O 1
ATOM 548 N N . ARG A 1 73 ? 20.800 -16.636 -44.730 1.00 84.88 73 ARG A N 1
ATOM 549 C CA . ARG A 1 73 ? 20.813 -17.185 -46.094 1.00 84.88 73 ARG A CA 1
ATOM 550 C C . ARG A 1 73 ? 20.863 -16.101 -47.177 1.00 84.88 73 ARG A C 1
ATOM 552 O O . ARG A 1 73 ? 20.847 -16.441 -48.359 1.00 84.88 73 ARG A O 1
ATOM 559 N N . LEU A 1 74 ? 20.886 -14.820 -46.799 1.00 88.19 74 LEU A N 1
ATOM 560 C CA . LEU A 1 74 ? 20.858 -13.703 -47.746 1.00 88.19 74 LEU A CA 1
ATOM 561 C C . LEU A 1 74 ? 22.263 -13.370 -48.281 1.00 88.19 74 LEU A C 1
ATOM 563 O O . LEU A 1 74 ? 23.255 -13.526 -47.566 1.00 88.19 74 LEU A O 1
ATOM 567 N N . PRO A 1 75 ? 22.370 -12.905 -49.539 1.00 87.44 75 PRO A N 1
ATOM 568 C CA . PRO A 1 75 ? 23.647 -12.515 -50.126 1.00 87.44 75 PRO A CA 1
ATOM 569 C C . PRO A 1 75 ? 24.160 -11.179 -49.546 1.00 87.44 75 PRO A C 1
ATOM 571 O O . PRO A 1 75 ? 23.360 -10.369 -49.063 1.00 87.44 75 PRO A O 1
ATOM 574 N N . PRO A 1 76 ? 25.476 -10.893 -49.644 1.00 84.62 76 PRO A N 1
ATOM 575 C CA . PRO A 1 76 ? 26.088 -9.698 -49.054 1.00 84.62 76 PRO A CA 1
ATOM 576 C C . PRO A 1 76 ? 25.424 -8.373 -49.451 1.00 84.62 76 PRO A C 1
ATOM 578 O O . PRO A 1 76 ? 25.220 -7.523 -48.594 1.00 84.62 76 PRO A O 1
ATOM 581 N N . SER A 1 77 ? 25.006 -8.214 -50.710 1.00 83.12 77 SER A N 1
ATOM 582 C CA . SER A 1 77 ? 24.341 -6.996 -51.205 1.00 83.12 77 SER A CA 1
ATOM 583 C C . SER A 1 77 ? 23.007 -6.698 -50.508 1.00 83.12 77 SER A C 1
ATOM 585 O O . SER A 1 77 ? 22.648 -5.538 -50.296 1.00 83.12 77 SER A O 1
ATOM 587 N N . VAL A 1 78 ? 22.271 -7.741 -50.120 1.00 85.25 78 VAL A N 1
ATOM 588 C CA . VAL A 1 78 ? 21.008 -7.621 -49.384 1.00 85.25 78 VAL A CA 1
ATOM 589 C C . VAL A 1 78 ? 21.284 -7.350 -47.909 1.00 85.25 78 VAL A C 1
ATOM 591 O O . VAL A 1 78 ? 20.632 -6.498 -47.309 1.00 85.25 78 VAL A O 1
ATOM 594 N N . CYS A 1 79 ? 22.297 -8.002 -47.335 1.00 86.19 79 CYS A N 1
ATOM 595 C CA . CYS A 1 79 ? 22.772 -7.687 -45.990 1.00 86.19 79 CYS A CA 1
ATOM 596 C C . CYS A 1 79 ? 23.237 -6.223 -45.884 1.00 86.19 79 CYS A C 1
ATOM 598 O O . CYS A 1 79 ? 22.940 -5.559 -44.895 1.00 86.19 79 CYS A O 1
ATOM 600 N N . ASP A 1 80 ? 23.891 -5.679 -46.913 1.00 83.19 80 ASP A N 1
ATOM 601 C CA . ASP A 1 80 ? 24.287 -4.267 -46.985 1.00 83.19 80 ASP A CA 1
ATOM 602 C C . ASP A 1 80 ? 23.077 -3.340 -46.977 1.00 83.19 80 ASP A C 1
ATOM 604 O O . ASP A 1 80 ? 23.043 -2.394 -46.188 1.00 83.19 80 ASP A O 1
ATOM 608 N N . LEU A 1 81 ? 22.062 -3.631 -47.794 1.00 85.00 81 LEU A N 1
ATOM 609 C CA . LEU A 1 81 ? 20.803 -2.883 -47.806 1.00 85.00 81 LEU A CA 1
ATOM 610 C C . LEU A 1 81 ? 20.162 -2.849 -46.411 1.00 85.00 81 LEU A C 1
ATOM 612 O O . LEU A 1 81 ? 19.777 -1.781 -45.934 1.00 85.00 81 LEU A O 1
ATOM 616 N N . ILE A 1 82 ? 20.093 -4.006 -45.750 1.00 86.00 82 ILE A N 1
ATOM 617 C CA . ILE A 1 82 ? 19.537 -4.137 -44.401 1.00 86.00 82 ILE A CA 1
ATOM 618 C C . ILE A 1 82 ? 20.344 -3.305 -43.397 1.00 86.00 82 ILE A C 1
ATOM 620 O O . ILE A 1 82 ? 19.759 -2.564 -42.607 1.00 86.00 82 ILE A O 1
ATOM 624 N N . ARG A 1 83 ? 21.682 -3.365 -43.448 1.00 83.12 83 ARG A N 1
ATOM 625 C CA . ARG A 1 83 ? 22.561 -2.590 -42.553 1.00 83.12 83 ARG A CA 1
ATOM 626 C C . ARG A 1 83 ? 22.328 -1.085 -42.661 1.00 83.12 83 ARG A C 1
ATOM 628 O O . ARG A 1 83 ? 22.275 -0.410 -41.636 1.00 83.12 83 ARG A O 1
ATOM 635 N N . HIS A 1 84 ? 22.132 -0.561 -43.870 1.00 82.38 84 HIS A N 1
ATOM 636 C CA . HIS A 1 84 ? 21.876 0.870 -44.084 1.00 82.38 84 HIS A CA 1
ATOM 637 C C . HIS A 1 84 ? 20.515 1.334 -43.542 1.00 82.38 84 HIS A C 1
ATOM 639 O O . HIS A 1 84 ? 20.321 2.528 -43.327 1.00 82.38 84 HIS A O 1
ATOM 645 N N . GLN A 1 85 ? 19.579 0.410 -43.308 1.00 83.12 85 GLN A N 1
ATOM 646 C CA . GLN A 1 85 ? 18.224 0.699 -42.825 1.00 83.12 85 GLN A CA 1
ATOM 647 C C . GLN A 1 85 ? 17.923 0.041 -41.474 1.00 83.12 85 GLN A C 1
ATOM 649 O O . GLN A 1 85 ? 16.764 -0.134 -41.100 1.00 83.12 85 GLN A O 1
ATOM 654 N N . ALA A 1 86 ? 18.965 -0.300 -40.715 1.00 79.38 86 ALA A N 1
ATOM 655 C CA . ALA A 1 86 ? 18.846 -1.046 -39.467 1.00 79.38 86 ALA A CA 1
ATOM 656 C C . ALA A 1 86 ? 17.955 -0.369 -38.409 1.00 79.38 86 ALA A C 1
ATOM 658 O O . ALA A 1 86 ? 17.367 -1.061 -37.580 1.00 79.38 86 ALA A O 1
ATOM 659 N N . SER A 1 87 ? 17.812 0.961 -38.447 1.00 78.12 87 SER A N 1
ATOM 660 C CA . SER A 1 87 ? 16.922 1.705 -37.546 1.00 78.12 87 SER A CA 1
ATOM 661 C C . SER A 1 87 ? 15.450 1.309 -37.699 1.00 78.12 87 SER A C 1
ATOM 663 O O . SER A 1 87 ? 14.733 1.268 -36.703 1.00 78.12 87 SER A O 1
ATOM 665 N N . LEU A 1 88 ? 15.005 0.944 -38.908 1.00 83.38 88 LEU A N 1
ATOM 666 C CA . LEU A 1 88 ? 13.634 0.480 -39.158 1.00 83.38 88 LEU A CA 1
ATOM 667 C C . LEU A 1 88 ? 13.350 -0.868 -38.486 1.00 83.38 88 LEU A C 1
ATOM 669 O O . LEU A 1 88 ? 12.213 -1.148 -38.127 1.00 83.38 88 LEU A O 1
ATOM 673 N N . LEU A 1 89 ? 14.386 -1.683 -38.267 1.00 84.44 89 LEU A N 1
ATOM 674 C CA . LEU A 1 89 ? 14.262 -3.021 -37.692 1.00 84.44 89 LEU A CA 1
ATOM 675 C C . LEU A 1 89 ? 14.235 -3.028 -36.159 1.00 84.44 89 LEU A C 1
ATOM 677 O O . LEU A 1 89 ? 13.981 -4.078 -35.565 1.00 84.44 89 LEU A O 1
ATOM 681 N N . GLN A 1 90 ? 14.481 -1.892 -35.495 1.00 81.50 90 GLN A N 1
ATOM 682 C CA . GLN A 1 90 ? 14.506 -1.821 -34.028 1.00 81.50 90 GLN A CA 1
ATOM 683 C C . GLN A 1 90 ? 13.233 -2.382 -33.363 1.00 81.50 90 GLN A C 1
ATOM 685 O O . GLN A 1 90 ? 13.379 -3.178 -32.433 1.00 81.50 90 GLN A O 1
ATOM 690 N N . PRO A 1 91 ? 11.998 -2.061 -33.811 1.00 84.44 91 PRO A N 1
ATOM 691 C CA . PRO A 1 91 ? 10.784 -2.633 -33.225 1.00 84.44 91 PRO A CA 1
ATOM 692 C C . PRO A 1 91 ? 10.714 -4.160 -33.356 1.00 84.44 91 PRO A C 1
ATOM 694 O O . PRO A 1 91 ? 10.308 -4.837 -32.411 1.00 84.44 91 PRO A O 1
ATOM 697 N N . ALA A 1 92 ? 11.152 -4.706 -34.496 1.00 86.31 92 ALA A N 1
ATOM 698 C CA . ALA A 1 92 ? 11.187 -6.146 -34.741 1.00 86.31 92 ALA A CA 1
ATOM 699 C C . ALA A 1 92 ? 12.202 -6.843 -33.822 1.00 86.31 92 ALA A C 1
ATOM 701 O O . ALA A 1 92 ? 11.865 -7.832 -33.172 1.00 86.31 92 ALA A O 1
ATOM 702 N N . PHE A 1 93 ? 13.412 -6.287 -33.694 1.00 87.38 93 PHE A N 1
ATOM 703 C CA . PHE A 1 93 ? 14.424 -6.803 -32.770 1.00 87.38 93 PHE A CA 1
ATOM 704 C C . PHE A 1 93 ? 13.986 -6.699 -31.311 1.00 87.38 93 PHE A C 1
ATOM 706 O O . PHE A 1 93 ? 14.159 -7.661 -30.570 1.00 87.38 93 PHE A O 1
ATOM 713 N N . LYS A 1 94 ? 13.371 -5.584 -30.898 1.00 84.62 94 LYS A N 1
ATOM 714 C CA . LYS A 1 94 ? 12.825 -5.426 -29.544 1.00 84.62 94 LYS A CA 1
ATOM 715 C C . LYS A 1 94 ? 11.807 -6.522 -29.228 1.00 84.62 94 LYS A C 1
ATOM 717 O O . LYS A 1 94 ? 11.920 -7.178 -28.196 1.00 84.62 94 LYS A O 1
ATOM 722 N N . GLN A 1 95 ? 10.836 -6.738 -30.119 1.00 86.00 95 GLN A N 1
ATOM 723 C CA . GLN A 1 95 ? 9.805 -7.760 -29.936 1.00 86.00 95 GLN A CA 1
ATOM 724 C C . GLN A 1 95 ? 10.410 -9.168 -29.884 1.00 86.00 95 GLN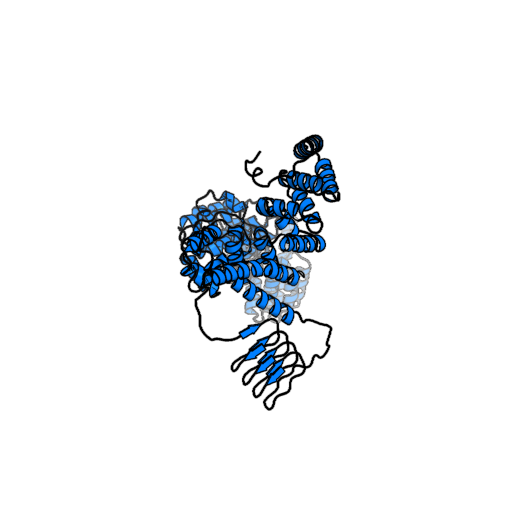 A C 1
ATOM 726 O O . GLN A 1 95 ? 10.065 -9.956 -29.006 1.00 86.00 95 GLN A O 1
ATOM 731 N N . ALA A 1 96 ? 11.331 -9.479 -30.797 1.00 86.44 96 ALA A N 1
ATOM 732 C CA . ALA A 1 96 ? 11.966 -10.787 -30.878 1.00 86.44 96 ALA A CA 1
ATOM 733 C C . ALA A 1 96 ? 12.860 -11.093 -29.672 1.00 86.44 96 ALA A C 1
ATOM 735 O O . ALA A 1 96 ? 12.748 -12.171 -29.097 1.00 86.44 96 ALA A O 1
ATOM 736 N N . LEU A 1 97 ? 13.712 -10.147 -29.270 1.00 84.75 97 LEU A N 1
ATOM 737 C CA . LEU A 1 97 ? 14.668 -10.319 -28.177 1.00 84.75 97 LEU A CA 1
ATOM 738 C C . LEU A 1 97 ? 13.977 -10.345 -26.807 1.00 84.75 97 LEU A C 1
ATOM 740 O O . LEU A 1 97 ? 14.308 -11.193 -25.986 1.00 84.75 97 LEU A O 1
ATOM 744 N N . LEU A 1 98 ? 12.999 -9.465 -26.555 1.00 81.19 98 LEU A N 1
ATOM 745 C CA . LEU A 1 98 ? 12.373 -9.346 -25.228 1.00 81.19 98 LEU A CA 1
ATOM 746 C C . LEU A 1 98 ? 11.141 -10.241 -25.034 1.00 81.19 98 LEU A C 1
ATOM 748 O O . LEU A 1 98 ? 10.829 -10.612 -23.902 1.00 81.19 98 LEU A O 1
ATOM 752 N N . HIS A 1 99 ? 10.421 -10.576 -26.108 1.00 82.69 99 HIS A N 1
ATOM 753 C CA . HIS A 1 99 ? 9.137 -11.289 -26.033 1.00 82.69 99 HIS A CA 1
ATOM 754 C C . HIS A 1 99 ? 9.059 -12.530 -26.934 1.00 82.69 99 HIS A C 1
ATOM 756 O O . HIS A 1 99 ? 8.045 -13.228 -26.927 1.00 82.69 99 HIS A O 1
ATOM 762 N N . GLY A 1 100 ? 10.101 -12.819 -27.717 1.00 82.25 100 GLY A N 1
ATOM 763 C CA . GLY A 1 100 ? 10.145 -13.980 -28.600 1.00 82.25 100 GLY A CA 1
ATOM 764 C C . GLY A 1 100 ? 10.373 -15.298 -27.861 1.00 82.25 100 GLY A C 1
ATOM 765 O O . GLY A 1 100 ? 10.821 -15.329 -26.713 1.00 82.25 100 GLY A O 1
ATOM 766 N N . SER A 1 101 ? 10.094 -16.409 -28.549 1.00 85.50 101 SER A N 1
ATOM 767 C CA . SER A 1 101 ? 10.479 -17.755 -28.100 1.00 85.50 101 SER A CA 1
ATOM 768 C C . SER A 1 101 ? 12.009 -17.915 -28.055 1.00 85.50 101 SER A C 1
ATOM 770 O O . SER A 1 101 ? 12.729 -17.093 -28.620 1.00 85.50 101 SER A O 1
ATOM 772 N N . ALA A 1 102 ? 12.524 -18.978 -27.429 1.00 82.62 102 ALA A N 1
ATOM 773 C CA . ALA A 1 102 ? 13.970 -19.241 -27.397 1.00 82.62 102 ALA A CA 1
ATOM 774 C C . ALA A 1 102 ? 14.584 -19.314 -28.812 1.00 82.62 102 ALA A C 1
ATOM 776 O O . ALA A 1 102 ? 15.615 -18.701 -29.074 1.00 82.62 102 ALA A O 1
ATOM 777 N N . GLU A 1 103 ? 13.894 -19.965 -29.754 1.00 85.25 103 GLU A N 1
ATOM 778 C CA . GLU A 1 103 ? 14.313 -20.041 -31.161 1.00 85.25 103 GLU A CA 1
ATOM 779 C C . GLU A 1 103 ? 14.323 -18.659 -31.831 1.00 85.25 103 GLU A C 1
ATOM 781 O O . GLU A 1 103 ? 15.269 -18.300 -32.532 1.00 85.25 103 GLU A O 1
ATOM 786 N N . THR A 1 104 ? 13.290 -17.849 -31.574 1.00 86.56 104 THR A N 1
ATOM 787 C CA . THR A 1 104 ? 13.182 -16.469 -32.074 1.00 86.56 104 THR A CA 1
ATOM 788 C C . THR A 1 104 ? 14.340 -15.607 -31.564 1.00 86.56 104 THR A C 1
ATOM 790 O O . THR A 1 104 ? 14.945 -14.867 -32.340 1.00 86.56 104 THR A O 1
ATOM 793 N N . ARG A 1 105 ? 14.695 -15.724 -30.279 1.00 86.94 105 ARG A N 1
ATOM 794 C CA . ARG A 1 105 ? 15.819 -14.987 -29.683 1.00 86.94 105 ARG A CA 1
ATOM 795 C C . ARG A 1 105 ? 17.157 -15.435 -30.261 1.00 86.94 105 ARG A C 1
ATOM 797 O O . ARG A 1 105 ? 17.952 -14.588 -30.658 1.00 86.94 105 ARG A O 1
ATOM 804 N N . GLN A 1 106 ? 17.374 -16.743 -30.416 1.00 85.88 106 GLN A N 1
ATOM 805 C CA . GLN A 1 106 ? 18.581 -17.279 -31.049 1.00 85.88 106 GLN A CA 1
ATOM 806 C C . GLN A 1 106 ? 18.762 -16.753 -32.482 1.00 85.88 106 GLN A C 1
ATOM 808 O O . GLN A 1 106 ? 19.852 -16.309 -32.845 1.00 85.88 106 GLN A O 1
ATOM 813 N N . GLN A 1 107 ? 17.692 -16.740 -33.283 1.00 85.94 107 GLN A N 1
ATOM 814 C CA . GLN A 1 107 ? 17.711 -16.170 -34.634 1.00 85.94 107 GLN A CA 1
ATOM 815 C C . GLN A 1 107 ? 18.038 -14.673 -34.623 1.00 85.94 107 GLN A C 1
ATOM 817 O O . GLN A 1 107 ? 18.835 -14.214 -35.443 1.00 85.94 107 GLN A O 1
ATOM 822 N N . ALA A 1 108 ? 17.476 -13.920 -33.673 1.00 87.81 108 ALA A N 1
ATOM 823 C CA . ALA A 1 108 ? 17.773 -12.503 -33.518 1.00 87.81 108 ALA A CA 1
ATOM 824 C C . ALA A 1 108 ? 19.260 -12.265 -33.195 1.00 87.81 108 ALA A C 1
ATOM 826 O O . ALA A 1 108 ? 19.881 -11.432 -33.851 1.00 87.81 108 ALA A O 1
ATOM 827 N N . TYR A 1 109 ? 19.863 -13.024 -32.270 1.00 87.00 109 TYR A N 1
ATOM 828 C CA . TYR A 1 109 ? 21.298 -12.919 -31.962 1.00 87.00 109 TYR A CA 1
ATOM 829 C C . TYR A 1 109 ? 22.185 -13.199 -33.177 1.00 87.00 109 TYR A C 1
ATOM 831 O O . TYR A 1 109 ? 23.136 -12.462 -33.439 1.00 87.00 109 TYR A O 1
ATOM 839 N N . VAL A 1 110 ? 21.870 -14.244 -33.950 1.00 86.56 110 VAL A N 1
ATOM 840 C CA . VAL A 1 110 ? 22.610 -14.568 -35.181 1.00 86.56 110 VAL A CA 1
ATOM 841 C C . VAL A 1 110 ? 22.516 -13.420 -36.184 1.00 86.56 110 VAL A C 1
ATOM 843 O O . VAL A 1 110 ? 23.541 -12.996 -36.716 1.00 86.56 110 VAL A O 1
ATOM 846 N N . ALA A 1 111 ? 21.317 -12.875 -36.402 1.00 86.69 111 ALA A N 1
ATOM 847 C CA . ALA A 1 111 ? 21.123 -11.759 -37.321 1.00 86.69 111 ALA A CA 1
ATOM 848 C C . ALA A 1 111 ? 21.871 -10.493 -36.865 1.00 86.69 111 ALA A C 1
ATOM 850 O O . ALA A 1 111 ? 22.518 -9.845 -37.687 1.00 86.69 111 ALA A O 1
ATOM 851 N N . VAL A 1 112 ? 21.845 -10.166 -35.565 1.00 87.31 112 VAL A N 1
ATOM 852 C CA . VAL A 1 112 ? 22.586 -9.026 -34.992 1.00 87.31 112 VAL A CA 1
ATOM 853 C C . VAL A 1 112 ? 24.089 -9.168 -35.233 1.00 87.31 112 VAL A C 1
ATOM 855 O O . VAL A 1 112 ? 24.715 -8.210 -35.687 1.00 87.31 112 VAL A O 1
ATOM 858 N N . ARG A 1 113 ? 24.657 -10.358 -34.994 1.00 86.38 113 ARG A N 1
ATOM 859 C CA . ARG A 1 113 ? 26.085 -10.636 -35.213 1.00 86.38 113 ARG A CA 1
ATOM 860 C C . ARG A 1 113 ? 26.479 -10.577 -36.682 1.00 86.38 113 ARG A C 1
ATOM 862 O O . ARG A 1 113 ? 27.418 -9.873 -37.036 1.00 86.38 113 ARG A O 1
ATOM 869 N N . GLN A 1 114 ? 25.741 -11.273 -37.547 1.00 84.44 114 GLN A N 1
ATOM 870 C CA . GLN A 1 114 ? 26.040 -11.340 -38.981 1.00 84.44 114 GLN A CA 1
ATOM 871 C C . GLN A 1 114 ? 25.970 -9.969 -39.658 1.00 84.44 114 GLN A C 1
ATOM 873 O O . GLN A 1 114 ? 26.775 -9.665 -40.537 1.00 84.44 114 GLN A O 1
ATOM 878 N N . LEU A 1 115 ? 25.018 -9.135 -39.243 1.00 83.00 115 LEU A N 1
ATOM 879 C CA . LEU A 1 115 ? 24.848 -7.785 -39.772 1.00 83.00 115 LEU A CA 1
ATOM 880 C C . LEU A 1 115 ? 25.675 -6.737 -39.004 1.00 83.00 115 LEU A C 1
ATOM 882 O O . LEU A 1 115 ? 25.766 -5.596 -39.454 1.00 83.00 115 LEU A O 1
ATOM 886 N N . GLY A 1 116 ? 26.282 -7.088 -37.866 1.00 79.62 116 GLY A N 1
ATOM 887 C CA . GLY A 1 116 ? 27.055 -6.168 -37.026 1.00 79.62 116 GLY A CA 1
ATOM 888 C C . GLY A 1 116 ? 26.247 -4.952 -36.557 1.00 79.62 116 GLY A C 1
ATOM 889 O O . GLY A 1 116 ? 26.746 -3.827 -36.616 1.00 79.62 116 GLY A O 1
ATOM 890 N N . LEU A 1 117 ? 24.980 -5.150 -36.172 1.00 82.19 117 LEU A N 1
ATOM 891 C CA . LEU A 1 117 ? 24.065 -4.048 -35.858 1.00 82.19 117 LEU A CA 1
ATOM 892 C C . LEU A 1 117 ? 24.275 -3.513 -34.440 1.00 82.19 117 LEU A C 1
ATOM 894 O O . LEU A 1 117 ? 24.180 -4.254 -33.467 1.00 82.19 117 LEU A O 1
ATOM 898 N N . ILE A 1 118 ? 24.461 -2.196 -34.327 1.00 76.25 118 ILE A N 1
ATOM 899 C CA . ILE A 1 118 ? 24.608 -1.497 -33.040 1.00 76.25 118 ILE A CA 1
ATOM 900 C C . ILE A 1 118 ? 23.235 -1.160 -32.430 1.00 76.25 118 ILE A C 1
ATOM 902 O O . ILE A 1 118 ? 23.044 -1.237 -31.221 1.00 76.25 118 ILE A O 1
ATOM 906 N N . ALA A 1 119 ? 22.252 -0.837 -33.273 1.00 76.94 119 ALA A N 1
ATOM 907 C CA . ALA A 1 119 ? 20.917 -0.408 -32.851 1.00 76.94 119 ALA A CA 1
ATOM 908 C C . ALA A 1 119 ? 20.155 -1.403 -31.939 1.00 76.94 119 ALA A C 1
ATOM 910 O O . ALA A 1 119 ? 19.389 -0.949 -31.091 1.00 76.94 119 ALA A O 1
ATOM 911 N N . PRO A 1 120 ? 20.323 -2.736 -32.066 1.00 83.31 120 PRO A N 1
ATOM 912 C CA . PRO A 1 120 ? 19.687 -3.706 -31.169 1.00 83.31 120 PRO A CA 1
ATOM 913 C C . PRO A 1 120 ? 20.427 -3.951 -29.845 1.00 83.31 120 PRO A C 1
ATOM 915 O O . PRO A 1 120 ? 19.883 -4.646 -28.984 1.00 83.31 120 PRO A O 1
ATOM 918 N N . LEU A 1 121 ? 21.648 -3.425 -29.667 1.00 82.25 121 LEU A N 1
ATOM 919 C CA . LEU A 1 121 ? 22.479 -3.720 -28.494 1.00 82.25 121 LEU A CA 1
ATOM 920 C C . LEU A 1 121 ? 21.805 -3.378 -27.155 1.00 82.25 121 LEU A C 1
ATOM 922 O O . LEU A 1 121 ? 21.866 -4.233 -26.273 1.00 82.25 121 LEU A O 1
ATOM 926 N N . PRO A 1 122 ? 21.090 -2.245 -26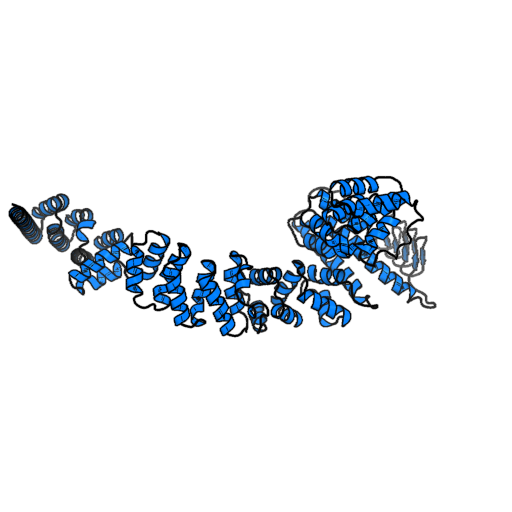.981 1.00 81.00 122 PRO A N 1
ATOM 927 C CA . PRO A 1 122 ? 20.338 -1.972 -25.753 1.00 81.00 122 PRO A CA 1
ATOM 928 C C . PRO A 1 122 ? 19.428 -3.130 -25.303 1.00 81.00 122 PRO A C 1
ATOM 930 O O . PRO A 1 122 ? 19.425 -3.504 -24.130 1.00 81.00 122 PRO A O 1
ATOM 933 N N . PHE A 1 123 ? 18.730 -3.776 -26.244 1.00 81.25 123 PHE A N 1
ATOM 934 C CA . PHE A 1 123 ? 17.839 -4.905 -25.951 1.00 81.25 123 PHE A CA 1
ATOM 935 C C . PHE A 1 123 ? 18.604 -6.188 -25.614 1.00 81.25 123 PHE A C 1
ATOM 937 O O . PHE A 1 123 ? 18.169 -6.952 -24.757 1.00 81.25 123 PHE A O 1
ATOM 944 N N . VAL A 1 124 ? 19.755 -6.416 -26.253 1.00 81.06 124 VAL A N 1
ATOM 945 C CA . VAL A 1 124 ? 20.660 -7.528 -25.911 1.00 81.06 124 VAL A CA 1
ATOM 946 C C . VAL A 1 124 ? 21.195 -7.364 -24.483 1.00 81.06 124 VAL A C 1
ATOM 948 O O . VAL A 1 124 ? 21.283 -8.334 -23.732 1.00 81.06 124 VAL A O 1
ATOM 951 N N . LEU A 1 125 ? 21.493 -6.128 -24.081 1.00 75.75 125 LEU A N 1
ATOM 952 C CA . LEU A 1 125 ? 22.002 -5.787 -22.754 1.00 75.75 125 LEU A CA 1
ATOM 953 C C . LEU A 1 125 ? 20.962 -5.924 -21.646 1.00 75.75 125 LEU A C 1
ATOM 955 O O . LEU A 1 125 ? 21.307 -6.322 -20.535 1.00 75.75 125 LEU A O 1
ATOM 959 N N . GLU A 1 126 ? 19.693 -5.643 -21.935 1.00 73.50 126 GLU A N 1
ATOM 960 C CA . GLU A 1 126 ? 18.600 -5.904 -20.993 1.00 73.50 126 GLU A CA 1
ATOM 961 C C . GLU A 1 126 ? 18.526 -7.395 -20.619 1.00 73.50 126 GLU A C 1
ATOM 963 O O . GLU A 1 126 ? 18.291 -7.737 -19.461 1.00 73.50 126 GLU A O 1
ATOM 968 N N . LEU A 1 127 ? 18.800 -8.291 -21.574 1.00 71.50 127 LEU A N 1
ATOM 969 C CA . LEU A 1 127 ? 18.774 -9.737 -21.344 1.00 71.50 127 LEU A CA 1
ATOM 970 C C . LEU A 1 127 ? 19.933 -10.201 -20.451 1.00 71.50 127 LEU A C 1
ATOM 972 O O . LEU A 1 127 ? 19.715 -11.053 -19.594 1.00 71.50 127 LEU A O 1
ATOM 976 N N . LEU A 1 128 ? 21.116 -9.579 -20.554 1.00 67.94 128 LEU A N 1
ATOM 977 C CA . LEU A 1 128 ? 22.232 -9.826 -19.624 1.00 67.94 128 LEU A CA 1
ATOM 978 C C . LEU A 1 128 ? 21.932 -9.405 -18.182 1.00 67.94 128 LEU A C 1
ATOM 980 O O . LEU A 1 128 ? 22.549 -9.902 -17.242 1.00 67.94 128 LEU A O 1
ATOM 984 N N . ARG A 1 129 ? 21.006 -8.465 -17.989 1.00 64.69 129 ARG A N 1
ATOM 985 C CA . ARG A 1 129 ? 20.620 -7.987 -16.659 1.00 64.69 129 ARG A CA 1
ATOM 986 C C . ARG A 1 129 ? 19.583 -8.879 -15.984 1.00 64.69 129 ARG A C 1
ATOM 988 O O . ARG A 1 129 ? 19.333 -8.693 -14.794 1.00 64.69 129 ARG A O 1
ATOM 995 N N . ASN A 1 130 ? 18.970 -9.815 -16.711 1.00 65.25 130 ASN A N 1
ATOM 996 C CA . ASN A 1 130 ? 17.948 -10.699 -16.173 1.00 65.25 130 ASN A CA 1
ATOM 997 C C . ASN A 1 130 ? 18.565 -12.049 -15.755 1.00 65.25 130 ASN A C 1
ATOM 999 O O . ASN A 1 130 ? 18.826 -12.886 -16.617 1.00 65.25 130 ASN A O 1
ATOM 1003 N N . PRO A 1 131 ? 18.746 -12.311 -14.446 1.00 53.41 131 PRO A N 1
ATOM 1004 C CA . PRO A 1 131 ? 19.380 -13.540 -13.960 1.00 53.41 131 PRO A CA 1
ATOM 1005 C C . PRO A 1 131 ? 18.560 -14.811 -14.240 1.00 53.41 131 PRO A C 1
ATOM 1007 O O . PRO A 1 131 ? 19.059 -15.914 -14.046 1.00 53.41 131 PRO A O 1
ATOM 1010 N N . ASN A 1 132 ? 17.304 -14.674 -14.681 1.00 54.19 132 ASN A N 1
ATOM 1011 C CA . ASN A 1 132 ? 16.391 -15.792 -14.916 1.00 54.19 132 ASN A CA 1
ATOM 1012 C C . ASN A 1 132 ? 16.347 -16.261 -16.380 1.00 54.19 132 ASN A C 1
ATOM 1014 O O . ASN A 1 132 ? 15.548 -17.142 -16.701 1.00 54.19 132 ASN A O 1
ATOM 1018 N N . LEU A 1 133 ? 17.142 -15.672 -17.281 1.00 58.56 133 LEU A N 1
ATOM 1019 C CA . LEU A 1 133 ? 17.138 -16.042 -18.697 1.00 58.56 133 LEU A CA 1
ATOM 1020 C C . LEU A 1 133 ? 18.369 -16.891 -19.065 1.00 58.56 133 LEU A C 1
ATOM 1022 O O . LEU A 1 133 ? 19.491 -16.487 -18.773 1.00 58.56 133 LEU A O 1
ATOM 1026 N N . PRO A 1 134 ? 18.184 -18.037 -19.752 1.00 60.91 134 PRO A N 1
ATOM 1027 C CA . PRO A 1 134 ? 19.269 -18.948 -20.131 1.00 60.91 134 PRO A CA 1
ATOM 1028 C C . PRO A 1 134 ? 20.144 -18.435 -21.291 1.00 60.91 134 PRO A C 1
ATOM 1030 O O . PRO A 1 134 ? 21.089 -19.109 -21.680 1.00 60.91 134 PRO A O 1
ATOM 1033 N N . ASP A 1 135 ? 19.851 -17.255 -21.846 1.00 69.06 135 ASP A N 1
ATOM 1034 C CA . ASP A 1 135 ? 20.507 -16.730 -23.053 1.00 69.06 135 ASP A CA 1
ATOM 1035 C C . ASP A 1 135 ? 21.700 -15.800 -22.746 1.00 69.06 135 ASP A C 1
ATOM 1037 O O . ASP A 1 135 ? 22.186 -15.100 -23.636 1.00 69.06 135 ASP A O 1
ATOM 1041 N N . GLY A 1 136 ? 22.172 -15.768 -21.493 1.00 69.44 136 GLY A N 1
ATOM 1042 C CA . GLY A 1 136 ? 23.258 -14.886 -21.050 1.00 69.44 136 GLY A CA 1
ATOM 1043 C C . GLY A 1 136 ? 24.538 -15.041 -21.877 1.00 69.44 136 GLY A C 1
ATOM 1044 O O . GLY A 1 136 ? 25.081 -14.046 -22.352 1.00 69.44 136 GLY A O 1
ATOM 1045 N N . GLU A 1 137 ? 24.953 -16.281 -22.144 1.00 72.62 137 GLU A N 1
ATOM 1046 C CA . GLU A 1 137 ? 26.131 -16.577 -22.972 1.00 72.62 137 GLU A CA 1
ATOM 1047 C C . GLU A 1 137 ? 25.971 -16.073 -24.413 1.00 72.62 137 GLU A C 1
ATOM 1049 O O . GLU A 1 137 ? 26.870 -15.430 -24.950 1.00 72.62 137 GLU A O 1
ATOM 1054 N N . LEU A 1 138 ? 24.807 -16.298 -25.038 1.00 77.00 138 LEU A N 1
ATOM 1055 C CA . LEU A 1 138 ? 24.530 -15.845 -26.408 1.00 77.00 138 LEU A CA 1
ATOM 1056 C C . LEU A 1 138 ? 24.492 -14.317 -26.506 1.00 77.00 138 LEU A C 1
ATOM 1058 O O . LEU A 1 138 ? 24.947 -13.742 -27.500 1.00 77.00 138 LEU A O 1
ATOM 1062 N N . ALA A 1 139 ? 23.956 -13.648 -25.485 1.00 78.25 139 ALA A N 1
ATOM 1063 C CA . ALA A 1 139 ? 23.951 -12.196 -25.401 1.00 78.25 139 ALA A CA 1
ATOM 1064 C C . ALA A 1 139 ? 25.377 -11.645 -25.246 1.00 78.25 139 ALA A C 1
ATOM 1066 O O . ALA A 1 139 ? 25.752 -10.719 -25.968 1.00 78.25 139 ALA A O 1
ATOM 1067 N N . ALA A 1 140 ? 26.186 -12.235 -24.363 1.00 73.50 140 ALA A N 1
ATOM 1068 C CA . ALA A 1 140 ? 27.573 -11.838 -24.150 1.00 73.50 140 ALA A CA 1
ATOM 1069 C C . ALA A 1 140 ? 28.456 -12.087 -25.381 1.00 73.50 140 ALA A C 1
ATOM 1071 O O . ALA A 1 140 ? 29.214 -11.201 -25.783 1.00 73.50 140 ALA A O 1
ATOM 1072 N N . GLU A 1 141 ? 28.307 -13.246 -26.027 1.00 79.62 141 GLU A N 1
ATOM 1073 C CA . GLU A 1 141 ? 28.953 -13.577 -27.299 1.00 79.62 141 GLU A CA 1
ATOM 1074 C C . GLU A 1 141 ? 28.577 -12.547 -28.373 1.00 79.62 141 GLU A C 1
ATOM 1076 O O . GLU A 1 141 ? 29.449 -11.961 -29.011 1.00 79.62 141 GLU A O 1
ATOM 1081 N N . THR A 1 142 ? 27.284 -12.230 -28.502 1.00 83.25 142 THR A N 1
ATOM 1082 C CA . THR A 1 142 ? 26.796 -11.216 -29.450 1.00 83.25 142 THR A CA 1
ATOM 1083 C C . THR A 1 142 ? 27.419 -9.846 -29.204 1.00 83.25 142 THR A C 1
ATOM 1085 O O . THR A 1 142 ? 27.819 -9.169 -30.149 1.00 83.25 142 THR A O 1
ATOM 1088 N N . LEU A 1 143 ? 27.543 -9.427 -27.946 1.00 76.81 143 LEU A N 1
ATOM 1089 C CA . LEU A 1 143 ? 28.166 -8.149 -27.611 1.00 76.81 143 LEU A CA 1
ATOM 1090 C C . LEU A 1 143 ? 29.657 -8.147 -27.918 1.00 76.81 143 LEU A C 1
ATOM 1092 O O . LEU A 1 143 ? 30.160 -7.161 -28.449 1.00 76.81 143 LEU A O 1
ATOM 1096 N N . ARG A 1 144 ? 30.363 -9.242 -27.634 1.00 75.56 144 ARG A N 1
ATOM 1097 C CA . ARG A 1 144 ? 31.783 -9.384 -27.966 1.00 75.56 144 ARG A CA 1
ATOM 1098 C C . ARG A 1 144 ? 32.003 -9.313 -29.477 1.00 75.56 144 ARG A C 1
ATOM 1100 O O . ARG A 1 144 ? 32.864 -8.561 -29.924 1.00 75.56 144 ARG A O 1
ATOM 1107 N N . ASP A 1 145 ? 31.180 -10.017 -30.246 1.00 80.38 145 ASP A N 1
ATOM 1108 C CA . ASP A 1 145 ? 31.283 -10.105 -31.705 1.00 80.38 145 ASP A CA 1
ATOM 1109 C C . ASP A 1 145 ? 30.893 -8.803 -32.416 1.00 80.38 145 ASP A C 1
ATOM 1111 O O . ASP A 1 145 ? 31.391 -8.520 -33.503 1.00 80.38 145 ASP A O 1
ATOM 1115 N N . VAL A 1 146 ? 30.013 -7.989 -31.826 1.00 81.25 146 VAL A N 1
ATOM 1116 C CA . VAL A 1 146 ? 29.610 -6.701 -32.414 1.00 81.25 146 VAL A CA 1
ATOM 1117 C C . VAL A 1 146 ? 30.505 -5.556 -31.933 1.00 81.25 146 VAL A C 1
ATOM 1119 O O . VAL A 1 146 ? 30.931 -4.727 -32.741 1.00 81.25 146 VAL A O 1
ATOM 1122 N N . VAL A 1 147 ? 30.815 -5.499 -30.634 1.00 73.38 147 VAL A N 1
ATOM 1123 C CA . VAL A 1 147 ? 31.574 -4.399 -30.015 1.00 73.38 147 VAL A CA 1
ATOM 1124 C C . VAL A 1 147 ? 33.089 -4.585 -30.173 1.00 73.38 147 VAL A C 1
ATOM 1126 O O . VAL A 1 147 ? 33.801 -3.603 -30.379 1.00 73.38 147 VAL A O 1
ATOM 1129 N N . GLY A 1 148 ? 33.600 -5.819 -30.162 1.00 70.88 148 GLY A N 1
ATOM 1130 C CA . GLY A 1 148 ? 35.029 -6.112 -30.341 1.00 70.88 148 GLY A CA 1
ATOM 1131 C C . GLY A 1 148 ? 35.589 -5.603 -31.677 1.00 70.88 148 GLY A C 1
ATOM 1132 O O . GLY A 1 148 ? 36.507 -4.785 -31.673 1.00 70.88 148 GLY A O 1
ATOM 1133 N N . PRO A 1 149 ? 34.988 -5.951 -32.833 1.00 74.19 149 PRO A N 1
ATOM 1134 C CA . PRO A 1 149 ? 35.433 -5.446 -34.134 1.00 74.19 149 PRO A CA 1
ATOM 1135 C C . PRO A 1 149 ? 35.260 -3.934 -34.311 1.00 74.19 149 PRO A C 1
ATOM 1137 O O . PRO A 1 149 ? 35.883 -3.333 -35.188 1.00 74.19 149 PRO A O 1
ATOM 1140 N N . LEU A 1 150 ? 34.376 -3.296 -33.538 1.00 68.00 150 LEU A N 1
ATOM 1141 C CA . LEU A 1 150 ? 34.304 -1.837 -33.476 1.00 68.00 150 LEU A CA 1
ATOM 1142 C C . LEU A 1 150 ? 35.581 -1.282 -32.824 1.00 68.00 150 LEU A C 1
ATOM 1144 O O . LEU A 1 150 ? 36.268 -0.484 -33.463 1.00 68.00 150 LEU A O 1
ATOM 1148 N N . ALA A 1 151 ? 35.960 -1.789 -31.645 1.00 64.44 151 ALA A N 1
ATOM 1149 C CA . ALA A 1 151 ? 37.216 -1.439 -30.972 1.00 64.44 151 ALA A CA 1
ATOM 1150 C C . ALA A 1 151 ? 38.453 -1.703 -31.855 1.00 64.44 151 ALA A C 1
ATOM 1152 O O . ALA A 1 151 ? 39.299 -0.821 -32.029 1.00 64.44 151 ALA A O 1
ATOM 1153 N N . ASP A 1 152 ? 38.521 -2.869 -32.503 1.00 66.19 152 ASP A N 1
ATOM 1154 C CA . ASP A 1 152 ? 39.655 -3.253 -33.351 1.00 66.19 152 ASP A CA 1
ATOM 1155 C C . ASP A 1 152 ? 39.809 -2.368 -34.594 1.00 66.19 152 ASP A C 1
ATOM 1157 O O . ASP A 1 152 ? 40.932 -1.989 -34.947 1.00 66.19 152 ASP A O 1
ATOM 1161 N N . ARG A 1 153 ? 38.699 -1.993 -35.249 1.00 64.88 153 ARG A N 1
ATOM 1162 C CA . ARG A 1 153 ? 38.720 -1.064 -36.394 1.00 64.88 153 ARG A CA 1
ATOM 1163 C C . ARG A 1 153 ? 39.274 0.302 -35.997 1.00 64.88 153 ARG A C 1
ATOM 1165 O O . ARG A 1 153 ? 40.032 0.898 -36.764 1.00 64.88 153 ARG A O 1
ATOM 1172 N N . TRP A 1 154 ? 38.971 0.776 -34.790 1.00 60.78 154 TRP A N 1
ATOM 1173 C CA . TRP A 1 154 ? 39.530 2.032 -34.286 1.00 60.78 154 TRP A CA 1
ATOM 1174 C C . TRP A 1 154 ? 41.008 1.911 -33.913 1.00 60.78 154 TRP A C 1
ATOM 1176 O O . TRP A 1 154 ? 41.785 2.819 -34.222 1.00 60.78 154 TRP A O 1
ATOM 1186 N N . HIS A 1 155 ? 41.436 0.781 -33.345 1.00 56.66 155 HIS A N 1
ATOM 1187 C CA . HIS A 1 155 ? 42.854 0.512 -33.095 1.00 56.66 155 HIS A CA 1
ATOM 1188 C C . HIS A 1 155 ? 43.681 0.374 -34.385 1.00 56.66 155 HIS A C 1
ATOM 1190 O O . HIS A 1 155 ? 44.854 0.753 -34.404 1.00 56.66 155 HIS A O 1
ATOM 1196 N N . GLN A 1 156 ? 43.105 -0.158 -35.467 1.00 57.19 156 GLN A N 1
ATOM 1197 C CA . GLN A 1 156 ? 43.759 -0.223 -36.781 1.00 57.19 156 GLN A CA 1
ATOM 1198 C C . GLN A 1 156 ? 43.921 1.169 -37.405 1.00 57.19 156 GLN A C 1
ATOM 1200 O O . GLN A 1 156 ? 45.035 1.528 -37.773 1.00 57.19 156 GLN A O 1
ATOM 1205 N N . HIS A 1 157 ? 42.876 2.003 -37.389 1.00 51.09 157 HIS A N 1
ATOM 1206 C CA . HIS A 1 157 ? 42.950 3.388 -37.874 1.00 51.09 157 HIS A CA 1
ATOM 1207 C C . HIS A 1 157 ? 44.029 4.222 -37.148 1.00 51.09 157 HIS A C 1
ATOM 1209 O O . HIS A 1 157 ? 44.729 5.023 -37.764 1.00 51.09 157 HIS A O 1
ATOM 1215 N N . HIS A 1 158 ? 44.232 3.996 -35.844 1.00 44.38 158 HIS A N 1
ATOM 1216 C CA . HIS A 1 158 ? 45.306 4.643 -35.079 1.00 44.38 158 HIS A CA 1
ATOM 1217 C C . HIS A 1 158 ? 46.703 4.095 -35.401 1.00 44.38 158 HIS A C 1
ATOM 1219 O O . HIS A 1 158 ? 47.662 4.862 -35.389 1.00 44.38 158 HIS A O 1
ATOM 1225 N N . ARG A 1 159 ? 46.842 2.797 -35.709 1.00 46.59 159 ARG A N 1
ATOM 1226 C CA . ARG A 1 159 ? 48.119 2.225 -36.173 1.00 46.59 159 ARG A CA 1
ATOM 1227 C C . ARG A 1 159 ? 48.544 2.798 -37.522 1.00 46.59 159 ARG A C 1
ATOM 1229 O O . ARG A 1 159 ? 49.725 3.079 -37.697 1.00 46.59 159 ARG A O 1
ATOM 1236 N N . ASP A 1 160 ? 47.591 3.028 -38.417 1.00 45.69 160 ASP A N 1
ATOM 1237 C CA . ASP A 1 160 ? 47.858 3.603 -39.737 1.00 45.69 160 ASP A CA 1
ATOM 1238 C C . ASP A 1 160 ? 48.244 5.093 -39.655 1.00 45.69 160 ASP A C 1
ATOM 1240 O O . ASP A 1 160 ? 49.074 5.565 -40.431 1.00 45.69 160 ASP A O 1
ATOM 1244 N N . LEU A 1 161 ? 47.720 5.825 -38.662 1.00 39.81 161 LEU A N 1
ATOM 1245 C CA . LEU A 1 161 ? 48.107 7.212 -38.357 1.00 39.81 161 LEU A CA 1
ATOM 1246 C C . LEU A 1 161 ? 49.426 7.329 -37.571 1.00 39.81 161 LEU A C 1
ATOM 1248 O O . LEU A 1 161 ? 50.081 8.369 -37.623 1.00 39.81 161 LEU A O 1
ATOM 1252 N N . ALA A 1 162 ? 49.822 6.282 -36.841 1.00 35.03 162 ALA A N 1
ATOM 1253 C CA . ALA A 1 162 ? 50.980 6.271 -35.947 1.00 35.03 162 ALA A CA 1
ATOM 1254 C C . ALA A 1 162 ? 52.209 5.535 -36.511 1.00 35.03 162 ALA A C 1
ATOM 1256 O O . ALA A 1 162 ? 53.063 5.119 -35.731 1.00 35.03 162 ALA A O 1
ATOM 1257 N N . ALA A 1 163 ? 52.334 5.360 -37.831 1.00 28.25 163 ALA A N 1
ATOM 1258 C CA . ALA A 1 163 ? 53.540 4.787 -38.432 1.00 28.25 163 ALA A CA 1
ATOM 1259 C C . ALA A 1 163 ? 54.763 5.716 -38.225 1.00 28.25 163 ALA A C 1
ATOM 1261 O O . ALA A 1 163 ? 54.777 6.815 -38.786 1.00 28.25 163 ALA A O 1
ATOM 1262 N N . PRO A 1 164 ? 55.820 5.320 -37.481 1.00 36.12 164 PRO A N 1
ATOM 1263 C CA . PRO A 1 164 ? 57.020 6.134 -37.337 1.00 36.12 164 PRO A CA 1
ATOM 1264 C C . PRO A 1 164 ? 58.167 5.594 -38.201 1.00 36.12 164 PRO A C 1
ATOM 1266 O O . PRO A 1 164 ? 58.373 4.386 -38.334 1.00 36.12 164 PRO A O 1
ATOM 1269 N N . GLY A 1 165 ? 58.986 6.504 -38.733 1.00 32.97 165 GLY A N 1
ATOM 1270 C CA . GLY A 1 165 ? 60.338 6.164 -39.168 1.00 32.97 165 GLY A CA 1
ATOM 1271 C C . GLY A 1 165 ? 61.128 5.504 -38.026 1.00 32.97 165 GLY A C 1
ATOM 1272 O O . GLY A 1 165 ? 61.091 5.982 -36.899 1.00 32.97 165 GLY A O 1
ATOM 1273 N N . HIS A 1 166 ? 61.794 4.392 -38.360 1.00 34.75 166 HIS A N 1
ATOM 1274 C CA . HIS A 1 166 ? 62.819 3.614 -37.640 1.00 34.75 166 HIS A CA 1
ATOM 1275 C C . HIS A 1 166 ? 62.936 3.721 -36.103 1.00 34.75 166 HIS A C 1
ATOM 1277 O O . HIS A 1 166 ? 63.311 4.765 -35.591 1.00 34.75 166 HIS A O 1
ATOM 1283 N N . THR A 1 167 ? 62.864 2.580 -35.394 1.00 29.56 167 THR A N 1
ATOM 1284 C CA . THR A 1 167 ? 63.847 2.156 -34.357 1.00 29.56 167 THR A CA 1
ATOM 1285 C C . THR A 1 167 ? 63.651 0.688 -33.922 1.00 29.56 167 THR A C 1
ATOM 1287 O O . THR A 1 167 ? 62.593 0.094 -34.106 1.00 29.56 167 THR A O 1
ATOM 1290 N N . SER A 1 168 ? 64.720 0.091 -33.384 1.00 42.16 168 SER A N 1
ATOM 1291 C CA . SER A 1 168 ? 64.877 -1.286 -32.886 1.00 42.16 168 SER A CA 1
ATOM 1292 C C . SER A 1 168 ? 64.036 -1.609 -31.632 1.00 42.16 168 SER A C 1
ATOM 1294 O O . SER A 1 168 ? 64.247 -0.987 -30.592 1.00 42.16 168 SER A O 1
ATOM 1296 N N . GLY A 1 169 ? 63.153 -2.619 -31.708 1.00 40.72 169 GLY A N 1
ATOM 1297 C CA . GLY A 1 169 ? 62.235 -3.067 -30.640 1.00 40.72 169 GLY A CA 1
ATOM 1298 C C . GLY A 1 169 ? 61.590 -4.449 -30.920 1.00 40.72 169 GLY A C 1
ATOM 1299 O O . GLY A 1 169 ? 61.935 -5.061 -31.929 1.00 40.72 169 GLY A O 1
ATOM 1300 N N . PRO A 1 170 ? 60.711 -4.972 -30.033 1.00 36.97 170 PRO A N 1
ATOM 1301 C CA . PRO A 1 170 ? 60.301 -6.387 -29.951 1.00 36.97 170 PRO A CA 1
ATOM 1302 C C . PRO A 1 170 ? 59.673 -6.933 -31.242 1.00 36.97 170 PRO A C 1
ATOM 1304 O O . PRO A 1 170 ? 58.848 -6.274 -31.869 1.00 36.97 170 PRO A O 1
ATOM 1307 N N . ALA A 1 171 ? 60.034 -8.166 -31.615 1.00 43.38 171 ALA A N 1
ATOM 1308 C CA . ALA A 1 171 ? 59.564 -8.814 -32.840 1.00 43.38 171 ALA A CA 1
ATOM 1309 C C . ALA A 1 171 ? 58.371 -9.749 -32.560 1.00 43.38 171 ALA A C 1
ATOM 1311 O O . ALA A 1 171 ? 58.519 -10.765 -31.879 1.00 43.38 171 ALA A O 1
ATOM 1312 N N . GLN A 1 172 ? 57.201 -9.423 -33.118 1.00 46.84 172 GLN A N 1
ATOM 1313 C CA . GLN A 1 172 ? 56.045 -10.321 -33.218 1.00 46.84 172 GLN A CA 1
ATOM 1314 C C . GLN A 1 172 ? 55.888 -10.754 -34.677 1.00 46.84 172 GLN A C 1
ATOM 1316 O O . GLN A 1 172 ? 55.778 -9.903 -35.558 1.00 46.84 172 GLN A O 1
ATOM 1321 N N . THR A 1 173 ? 55.898 -12.061 -34.953 1.00 44.03 173 THR A N 1
ATOM 1322 C CA . THR A 1 173 ? 55.739 -12.572 -36.328 1.00 44.03 173 THR A CA 1
ATOM 1323 C C . THR A 1 173 ? 54.889 -13.843 -36.378 1.00 44.03 173 THR A C 1
ATOM 1325 O O . THR A 1 173 ? 54.790 -14.594 -35.406 1.00 44.03 173 THR A O 1
ATOM 1328 N N . HIS A 1 174 ? 54.280 -14.108 -37.536 1.00 45.47 174 HIS A N 1
ATOM 1329 C CA . HIS A 1 174 ? 53.557 -15.351 -37.836 1.00 45.47 174 HIS A CA 1
ATOM 1330 C C . HIS A 1 174 ? 54.443 -16.374 -38.588 1.00 45.47 174 HIS A C 1
ATOM 1332 O O . HIS A 1 174 ? 53.956 -17.137 -39.416 1.00 45.47 174 HIS A O 1
ATOM 1338 N N . GLY A 1 175 ? 55.752 -16.390 -38.295 1.00 52.34 175 GLY A N 1
ATOM 1339 C CA . GLY A 1 175 ? 56.766 -17.292 -38.867 1.00 52.34 175 GLY A CA 1
ATOM 1340 C C . GLY A 1 175 ? 57.942 -17.529 -37.897 1.00 52.34 175 GLY A C 1
ATOM 1341 O O . GLY A 1 175 ? 57.839 -17.133 -36.734 1.00 52.34 175 GLY A O 1
ATOM 1342 N N . PRO A 1 176 ? 59.045 -18.190 -38.316 1.00 49.00 176 PRO A N 1
ATOM 1343 C CA . PRO A 1 176 ? 60.186 -18.445 -37.434 1.00 49.00 176 PRO A CA 1
ATOM 1344 C C . PRO A 1 176 ? 60.821 -17.134 -36.949 1.00 49.00 176 PRO A C 1
ATOM 1346 O O . PRO A 1 176 ? 61.161 -16.268 -37.754 1.00 49.00 176 PRO A O 1
ATOM 1349 N N . ALA A 1 177 ? 60.977 -16.997 -35.629 1.00 51.91 177 ALA A N 1
ATOM 1350 C CA . ALA A 1 177 ? 61.424 -15.762 -34.980 1.00 51.91 177 ALA A CA 1
ATOM 1351 C C . ALA A 1 177 ? 62.826 -15.912 -34.354 1.00 51.91 177 ALA A C 1
ATOM 1353 O O . ALA A 1 177 ? 63.072 -16.851 -33.588 1.00 51.91 177 ALA A O 1
ATOM 1354 N N . HIS A 1 178 ? 63.725 -14.959 -34.645 1.00 51.31 178 HIS A N 1
ATOM 1355 C CA . HIS A 1 178 ? 65.090 -14.874 -34.101 1.00 51.31 178 HIS A CA 1
ATOM 1356 C C . HIS A 1 178 ? 65.369 -13.495 -33.491 1.00 51.31 178 HIS A C 1
ATOM 1358 O O . HIS A 1 178 ? 65.174 -12.477 -34.154 1.00 51.31 178 HIS A O 1
ATOM 1364 N N . GLY A 1 179 ? 65.856 -13.447 -32.246 1.00 47.94 179 GLY A N 1
ATOM 1365 C CA . GLY A 1 179 ? 66.196 -12.181 -31.589 1.00 47.94 179 GLY A CA 1
ATOM 1366 C C . GLY A 1 179 ? 66.981 -12.321 -30.281 1.00 47.94 179 GLY A C 1
ATOM 1367 O O . GLY A 1 179 ? 67.006 -13.378 -29.651 1.00 47.94 179 GLY A O 1
ATOM 1368 N N . HIS A 1 180 ? 67.613 -11.220 -29.861 1.00 47.03 180 HIS A N 1
ATOM 1369 C CA . HIS A 1 180 ? 68.374 -11.097 -28.607 1.00 47.03 180 HIS A CA 1
ATOM 1370 C C . HIS A 1 180 ? 67.558 -10.428 -27.467 1.00 47.03 180 HIS A C 1
ATOM 1372 O O . HIS A 1 180 ? 68.133 -9.843 -26.554 1.00 47.03 180 HIS A O 1
ATOM 1378 N N . GLY A 1 181 ? 66.218 -10.501 -27.526 1.00 53.88 181 GLY A N 1
ATOM 1379 C CA . GLY A 1 181 ? 65.249 -9.962 -26.551 1.00 53.88 181 GLY A CA 1
ATOM 1380 C C . GLY A 1 181 ? 63.935 -10.776 -26.541 1.00 53.88 181 GLY A C 1
ATOM 1381 O O . GLY A 1 181 ? 63.914 -11.842 -27.158 1.00 53.88 181 GLY A O 1
ATOM 1382 N N . PRO A 1 182 ? 62.847 -10.328 -25.869 1.00 50.59 182 PRO A N 1
ATOM 1383 C CA . PRO A 1 182 ? 61.590 -11.083 -25.780 1.00 50.59 182 PRO A CA 1
ATOM 1384 C C . PRO A 1 182 ? 61.025 -11.422 -27.165 1.00 50.59 182 PRO A C 1
ATOM 1386 O O . PRO A 1 182 ? 60.855 -10.524 -27.994 1.00 50.59 182 PRO A O 1
ATOM 1389 N N . ALA A 1 183 ? 60.740 -12.703 -27.413 1.00 51.38 183 ALA A N 1
ATOM 1390 C CA . ALA A 1 183 ? 60.273 -13.196 -28.711 1.00 51.38 183 ALA A CA 1
ATOM 1391 C C . ALA A 1 183 ? 58.893 -13.867 -28.599 1.00 51.38 183 ALA A C 1
ATOM 1393 O O . ALA A 1 183 ? 58.699 -14.762 -27.768 1.00 51.38 183 ALA A O 1
ATOM 1394 N N . HIS A 1 184 ? 57.952 -13.449 -29.459 1.00 51.31 184 HIS A N 1
ATOM 1395 C CA . HIS A 1 184 ? 56.578 -13.962 -29.526 1.00 51.31 184 HIS A CA 1
ATOM 1396 C C . HIS A 1 184 ? 56.218 -14.425 -30.946 1.00 51.31 184 HIS A C 1
ATOM 1398 O O . HIS A 1 184 ? 56.326 -13.648 -31.899 1.00 51.31 184 HIS A O 1
ATOM 1404 N N . GLY A 1 185 ? 55.763 -15.675 -31.095 1.00 50.22 185 GLY A N 1
ATOM 1405 C CA . GLY A 1 185 ? 55.343 -16.205 -32.398 1.00 50.22 185 GLY A CA 1
ATOM 1406 C C . GLY A 1 185 ? 54.518 -17.496 -32.341 1.00 50.22 185 GLY A C 1
ATOM 1407 O O . GLY A 1 1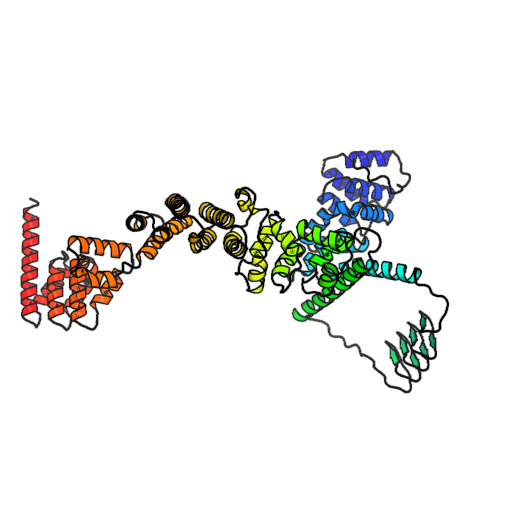85 ? 54.545 -18.237 -31.361 1.00 50.22 185 GLY A O 1
ATOM 1408 N N . HIS A 1 186 ? 53.793 -17.780 -33.426 1.00 51.03 186 HIS A N 1
ATOM 1409 C CA . HIS A 1 186 ? 52.988 -19.002 -33.614 1.00 51.03 186 HIS A CA 1
ATOM 1410 C C . HIS A 1 186 ? 53.747 -20.096 -34.411 1.00 51.03 186 HIS A C 1
ATOM 1412 O O . HIS A 1 186 ? 53.147 -20.857 -35.163 1.00 51.03 186 HIS A O 1
ATOM 1418 N N . GLY A 1 187 ? 55.081 -20.161 -34.267 1.00 55.50 187 GLY A N 1
ATOM 1419 C CA . GLY A 1 187 ? 55.998 -21.105 -34.935 1.00 55.50 187 GLY A CA 1
ATOM 1420 C C . GLY A 1 187 ? 57.314 -21.297 -34.148 1.00 55.50 187 GLY A C 1
ATOM 1421 O O . GLY A 1 187 ? 57.389 -20.836 -33.007 1.00 55.50 187 GLY A O 1
ATOM 1422 N N . PRO A 1 188 ? 58.355 -21.966 -34.697 1.00 52.00 188 PRO A N 1
ATOM 1423 C CA . PRO A 1 188 ? 59.612 -22.206 -33.980 1.00 52.00 188 PRO A CA 1
ATOM 1424 C C . PRO A 1 188 ? 60.298 -20.899 -33.558 1.00 52.00 188 PRO A C 1
ATOM 1426 O O . PRO A 1 188 ? 60.570 -20.039 -34.399 1.00 52.00 188 PRO A O 1
ATOM 1429 N N . ALA A 1 189 ? 60.593 -20.759 -32.263 1.00 54.56 189 ALA A N 1
ATOM 1430 C CA . ALA A 1 189 ? 61.192 -19.551 -31.692 1.00 54.56 189 ALA A CA 1
ATOM 1431 C C . ALA A 1 189 ? 62.573 -19.845 -31.079 1.00 54.56 189 ALA A C 1
ATOM 1433 O O . ALA A 1 189 ? 62.710 -20.755 -30.253 1.00 54.56 189 ALA A O 1
ATOM 1434 N N . HIS A 1 190 ? 63.581 -19.051 -31.465 1.00 52.75 190 HIS A N 1
ATOM 1435 C CA . HIS A 1 190 ? 64.973 -19.179 -31.016 1.00 52.75 190 HIS A CA 1
ATOM 1436 C C . HIS A 1 190 ? 65.527 -17.836 -30.523 1.00 52.75 190 HIS A C 1
ATOM 1438 O O . HIS A 1 190 ? 65.600 -16.876 -31.293 1.00 52.75 190 HIS A O 1
ATOM 1444 N N . GLY A 1 191 ? 65.965 -17.772 -29.261 1.00 52.91 191 GLY A N 1
ATOM 1445 C CA . GLY A 1 191 ? 66.526 -16.546 -28.690 1.00 52.91 191 GLY A CA 1
ATOM 1446 C C . GLY A 1 191 ? 67.270 -16.731 -27.365 1.00 52.91 191 GLY A C 1
ATOM 1447 O O . GLY A 1 191 ? 67.156 -17.754 -26.688 1.00 52.91 191 GLY A O 1
ATOM 1448 N N . HIS A 1 192 ? 68.035 -15.706 -26.989 1.00 52.38 192 HIS A N 1
ATOM 1449 C CA . HIS A 1 192 ? 68.718 -15.601 -25.696 1.00 52.38 192 HIS A CA 1
ATOM 1450 C C . HIS A 1 192 ? 67.925 -14.626 -24.796 1.00 52.38 192 HIS A C 1
ATOM 1452 O O . HIS A 1 192 ? 68.283 -13.457 -24.687 1.00 52.38 192 HIS A O 1
ATOM 1458 N N . GLY A 1 193 ? 66.789 -15.078 -24.241 1.00 56.75 193 GLY A N 1
ATOM 1459 C CA . GLY A 1 193 ? 65.833 -14.278 -23.449 1.00 56.75 193 GLY A CA 1
ATOM 1460 C C . GLY A 1 193 ? 64.502 -15.013 -23.181 1.00 56.75 193 GLY A C 1
ATOM 1461 O O . GLY A 1 193 ? 64.428 -16.225 -23.381 1.00 56.75 193 GLY A O 1
ATOM 1462 N N . THR A 1 194 ? 63.452 -14.304 -22.732 1.00 54.06 194 THR A N 1
ATOM 1463 C CA . THR A 1 194 ? 62.097 -14.862 -22.521 1.00 54.06 194 THR A CA 1
ATOM 1464 C C . THR A 1 194 ? 61.422 -15.199 -23.854 1.00 54.06 194 THR A C 1
ATOM 1466 O O . THR A 1 194 ? 61.242 -14.314 -24.693 1.00 54.06 194 THR A O 1
ATOM 1469 N N . ALA A 1 195 ? 61.010 -16.454 -24.047 1.00 53.31 195 ALA A N 1
ATOM 1470 C CA . ALA A 1 195 ? 60.368 -16.912 -25.285 1.00 53.31 195 ALA A CA 1
ATOM 1471 C C . ALA A 1 195 ? 58.940 -17.420 -25.025 1.00 53.31 195 ALA A C 1
ATOM 1473 O O . ALA A 1 195 ? 58.727 -18.221 -24.112 1.00 53.31 195 ALA A O 1
ATOM 1474 N N . HIS A 1 196 ? 57.973 -16.965 -25.829 1.00 51.88 196 HIS A N 1
ATOM 1475 C CA . HIS A 1 196 ? 56.561 -17.366 -25.743 1.00 51.88 196 HIS A CA 1
ATOM 1476 C C . HIS A 1 196 ? 56.049 -17.778 -27.123 1.00 51.88 196 HIS A C 1
ATOM 1478 O O . HIS A 1 196 ? 56.093 -16.974 -28.057 1.00 51.88 196 HIS A O 1
ATOM 1484 N N . GLY A 1 197 ? 55.542 -19.003 -27.261 1.00 50.59 197 GLY A N 1
ATOM 1485 C CA . GLY A 1 197 ? 54.994 -19.443 -28.540 1.00 50.59 197 GLY A CA 1
ATOM 1486 C C . GLY A 1 197 ? 54.090 -20.665 -28.473 1.00 50.59 197 GLY A C 1
ATOM 1487 O O . GLY A 1 197 ? 54.183 -21.500 -27.575 1.00 50.59 197 GLY A O 1
ATOM 1488 N N . HIS A 1 198 ? 53.213 -20.775 -29.466 1.00 52.59 198 HIS A N 1
ATOM 1489 C CA . HIS A 1 198 ? 52.399 -21.964 -29.708 1.00 52.59 198 HIS A CA 1
ATOM 1490 C C . HIS A 1 198 ? 53.154 -22.863 -30.709 1.00 52.59 198 HIS A C 1
ATOM 1492 O O . HIS A 1 198 ? 52.915 -22.792 -31.911 1.00 52.59 198 HIS A O 1
ATOM 1498 N N . GLY A 1 199 ? 54.153 -23.621 -30.227 1.00 57.25 199 GLY A N 1
ATOM 1499 C CA . GLY A 1 199 ? 55.060 -24.459 -31.036 1.00 57.25 199 GLY A CA 1
ATOM 1500 C C . GLY A 1 199 ? 56.312 -24.934 -30.269 1.00 57.25 199 GLY A C 1
ATOM 1501 O O . GLY A 1 199 ? 56.342 -24.876 -29.041 1.00 57.25 199 GLY A O 1
ATOM 1502 N N . THR A 1 200 ? 57.358 -25.404 -30.970 1.00 52.94 200 THR A N 1
ATOM 1503 C CA . THR A 1 200 ? 58.671 -25.742 -30.370 1.00 52.94 200 THR A CA 1
ATOM 1504 C C . THR A 1 200 ? 59.494 -24.495 -30.046 1.00 52.94 200 THR A C 1
ATOM 1506 O O . THR A 1 200 ? 59.836 -23.733 -30.950 1.00 52.94 200 THR A O 1
ATOM 1509 N N . ALA A 1 201 ? 59.875 -24.319 -28.778 1.00 53.84 201 ALA A N 1
ATOM 1510 C CA . ALA A 1 201 ? 60.708 -23.203 -28.318 1.00 53.84 201 ALA A CA 1
ATOM 1511 C C . ALA A 1 201 ? 62.083 -23.687 -27.813 1.00 53.84 201 ALA A C 1
ATOM 1513 O O . ALA A 1 201 ? 62.168 -24.690 -27.095 1.00 53.84 201 ALA A O 1
ATOM 1514 N N . HIS A 1 202 ? 63.157 -22.976 -28.178 1.00 51.34 202 HIS A N 1
ATOM 1515 C CA . HIS A 1 202 ? 64.529 -23.242 -27.723 1.00 51.34 202 HIS A CA 1
ATOM 1516 C C . HIS A 1 202 ? 65.241 -21.943 -27.342 1.00 51.34 202 HIS A C 1
ATOM 1518 O O . HIS A 1 202 ? 65.451 -21.071 -28.190 1.00 51.34 202 HIS A O 1
ATOM 1524 N N . GLY A 1 203 ? 65.681 -21.840 -26.090 1.00 52.03 203 GLY A N 1
ATOM 1525 C CA . GLY A 1 203 ? 66.400 -20.662 -25.617 1.00 52.03 203 GLY A CA 1
ATOM 1526 C C . GLY A 1 203 ? 67.189 -20.896 -24.335 1.00 52.03 203 GLY A C 1
ATOM 1527 O O . GLY A 1 203 ? 66.948 -21.839 -23.580 1.00 52.03 203 GLY A O 1
ATOM 1528 N N . HIS A 1 204 ? 68.139 -20.001 -24.084 1.00 52.56 204 HIS A N 1
ATOM 1529 C CA . HIS A 1 204 ? 68.871 -19.925 -22.821 1.00 52.56 204 HIS A CA 1
ATOM 1530 C C . HIS A 1 204 ? 68.198 -18.851 -21.939 1.00 52.56 204 HIS A C 1
ATOM 1532 O O . HIS A 1 204 ? 68.625 -17.700 -21.939 1.00 52.56 204 HIS A O 1
ATOM 1538 N N . GLY A 1 205 ? 67.085 -19.211 -21.276 1.00 55.91 205 GLY A N 1
ATOM 1539 C CA . GLY A 1 205 ? 66.212 -18.321 -20.484 1.00 55.91 205 GLY A CA 1
ATOM 1540 C C . GLY A 1 205 ? 64.883 -18.989 -20.066 1.00 55.91 205 GLY A C 1
ATOM 1541 O O . GLY A 1 205 ? 64.760 -20.210 -20.162 1.00 55.91 205 GLY A O 1
ATOM 1542 N N . THR A 1 206 ? 63.886 -18.217 -19.606 1.00 51.81 206 THR A N 1
ATOM 1543 C CA . THR A 1 206 ? 62.519 -18.695 -19.287 1.00 51.81 206 THR A CA 1
ATOM 1544 C C . THR A 1 206 ? 61.681 -18.890 -20.554 1.00 51.81 206 THR A C 1
ATOM 1546 O O . THR A 1 206 ? 61.532 -17.969 -21.359 1.00 51.81 206 THR A O 1
ATOM 1549 N N . ALA A 1 207 ? 61.094 -20.077 -20.721 1.00 52.03 207 ALA A N 1
ATOM 1550 C CA . ALA A 1 207 ? 60.264 -20.423 -21.878 1.00 52.03 207 ALA A CA 1
ATOM 1551 C C . ALA A 1 207 ? 58.825 -20.769 -21.453 1.00 52.03 207 ALA A C 1
ATOM 1553 O O . ALA A 1 207 ? 58.610 -21.449 -20.448 1.00 52.03 207 ALA A O 1
ATOM 1554 N N . HIS A 1 208 ? 57.839 -20.305 -22.220 1.00 50.94 208 HIS A N 1
ATOM 1555 C CA . HIS A 1 208 ? 56.416 -20.626 -22.056 1.00 50.94 208 HIS A CA 1
ATOM 1556 C C . HIS A 1 208 ? 55.831 -21.001 -23.410 1.00 50.94 208 HIS A C 1
ATOM 1558 O O . HIS A 1 208 ? 56.000 -20.292 -24.401 1.00 50.94 208 HIS A O 1
ATOM 1564 N N . GLY A 1 209 ? 55.127 -22.121 -23.467 1.00 49.16 209 GLY A N 1
ATOM 1565 C CA . GLY A 1 209 ? 54.484 -22.520 -24.702 1.00 49.16 209 GLY A CA 1
ATOM 1566 C C . GLY A 1 209 ? 53.478 -23.629 -24.504 1.00 49.16 209 GLY A C 1
ATOM 1567 O O . GLY A 1 209 ? 53.609 -24.471 -23.618 1.00 49.16 209 GLY A O 1
ATOM 1568 N N . HIS A 1 210 ? 52.481 -23.631 -25.377 1.00 50.25 210 HIS A N 1
ATOM 1569 C CA . HIS A 1 210 ? 51.558 -24.742 -25.544 1.00 50.25 210 HIS A CA 1
ATOM 1570 C C . HIS A 1 210 ? 52.174 -25.697 -26.588 1.00 50.25 210 HIS A C 1
ATOM 1572 O O . HIS A 1 210 ? 51.795 -25.678 -27.755 1.00 50.25 210 HIS A O 1
ATOM 1578 N N . GLY A 1 211 ? 53.223 -26.435 -26.197 1.00 53.62 211 GLY A N 1
ATOM 1579 C CA . GLY A 1 211 ? 54.033 -27.305 -27.068 1.00 53.62 211 GLY A CA 1
ATOM 1580 C C . GLY A 1 211 ? 55.283 -27.874 -26.366 1.00 53.62 211 GLY A C 1
ATOM 1581 O O . GLY A 1 211 ? 55.429 -27.742 -25.153 1.00 53.62 211 GLY A O 1
ATOM 1582 N N . THR A 1 212 ? 56.203 -28.510 -27.104 1.00 47.53 212 THR A N 1
ATOM 1583 C CA . THR A 1 212 ? 57.482 -29.032 -26.564 1.00 47.53 212 THR A CA 1
ATOM 1584 C C . THR A 1 212 ? 58.539 -27.930 -26.416 1.00 47.53 212 THR A C 1
ATOM 1586 O O . THR A 1 212 ? 58.930 -27.314 -27.407 1.00 47.53 212 THR A O 1
ATOM 1589 N N . ALA A 1 213 ? 59.057 -27.715 -25.201 1.00 52.53 213 ALA A N 1
ATOM 1590 C CA . ALA A 1 213 ? 60.099 -26.724 -24.905 1.00 52.53 213 ALA A CA 1
ATOM 1591 C C . ALA A 1 213 ? 61.406 -27.391 -24.425 1.00 52.53 213 ALA A C 1
ATOM 1593 O O . ALA A 1 213 ? 61.366 -28.298 -23.590 1.00 52.53 213 ALA A O 1
ATOM 1594 N N . HIS A 1 214 ? 62.568 -26.932 -24.913 1.00 47.94 214 HIS A N 1
ATOM 1595 C CA . HIS A 1 214 ? 63.883 -27.300 -24.359 1.00 47.94 214 HIS A CA 1
ATOM 1596 C C . HIS A 1 214 ? 64.715 -26.051 -24.067 1.00 47.94 214 HIS A C 1
ATOM 1598 O O . HIS A 1 214 ? 64.862 -25.167 -24.910 1.00 47.94 214 HIS A O 1
ATOM 1604 N N . GLY A 1 215 ? 65.284 -25.990 -22.867 1.00 46.78 215 GLY A N 1
ATOM 1605 C CA . GLY A 1 215 ? 66.139 -24.892 -22.437 1.00 46.78 215 GLY A CA 1
ATOM 1606 C C . GLY A 1 215 ? 66.810 -25.206 -21.106 1.00 46.78 215 GLY A C 1
ATOM 1607 O O . GLY A 1 215 ? 66.342 -26.046 -20.342 1.00 46.78 215 GLY A O 1
ATOM 1608 N N . HIS A 1 216 ? 67.914 -24.521 -20.821 1.00 44.62 216 HIS A N 1
ATOM 1609 C CA . HIS A 1 216 ? 68.686 -24.685 -19.583 1.00 44.62 216 HIS A CA 1
ATOM 1610 C C . HIS A 1 216 ? 68.184 -23.761 -18.438 1.00 44.62 216 HIS A C 1
ATOM 1612 O O . HIS A 1 216 ? 68.993 -23.191 -17.712 1.00 44.62 216 HIS A O 1
ATOM 1618 N N . GLY A 1 217 ? 66.859 -23.592 -18.277 1.00 49.03 217 GLY A N 1
ATOM 1619 C CA . GLY A 1 217 ? 66.204 -22.693 -17.299 1.00 49.03 217 GLY A CA 1
ATOM 1620 C C . GLY A 1 217 ? 64.829 -23.195 -16.798 1.00 49.03 217 GLY A C 1
ATOM 1621 O O . GLY A 1 217 ? 64.448 -24.325 -17.088 1.00 49.03 217 GLY A O 1
ATOM 1622 N N . THR A 1 218 ? 64.083 -22.390 -16.022 1.00 41.00 218 THR A N 1
ATOM 1623 C CA . THR A 1 218 ? 62.786 -22.767 -15.402 1.00 41.00 218 THR A CA 1
ATOM 1624 C C . THR A 1 218 ? 61.627 -22.889 -16.411 1.00 41.00 218 THR A C 1
ATOM 1626 O O . THR A 1 218 ? 61.446 -22.022 -17.267 1.00 41.00 218 THR A O 1
ATOM 1629 N N . LEU A 1 219 ? 60.816 -23.955 -16.283 1.00 42.69 219 LEU A N 1
ATOM 1630 C CA . LEU A 1 219 ? 59.704 -24.322 -17.183 1.00 42.69 219 LEU A CA 1
ATOM 1631 C C . LEU A 1 219 ? 58.353 -24.385 -16.438 1.00 42.69 219 LEU A C 1
ATOM 1633 O O . LEU A 1 219 ? 58.282 -24.959 -15.354 1.00 42.69 219 LEU A O 1
ATOM 1637 N N . HIS A 1 220 ? 57.277 -23.870 -17.051 1.00 38.12 220 HIS A N 1
ATOM 1638 C CA . HIS A 1 220 ? 55.880 -24.046 -16.613 1.00 38.12 220 HIS A CA 1
ATOM 1639 C C . HIS A 1 220 ? 55.051 -24.615 -17.777 1.00 38.12 220 HIS A C 1
ATOM 1641 O O . HIS A 1 220 ? 54.979 -23.996 -18.836 1.00 38.12 220 HIS A O 1
ATOM 1647 N N . ALA A 1 221 ? 54.424 -25.779 -17.584 1.00 37.06 221 ALA A N 1
ATOM 1648 C CA . ALA A 1 221 ? 53.498 -26.392 -18.540 1.00 37.06 221 ALA A CA 1
ATOM 1649 C C . ALA A 1 221 ? 52.208 -26.805 -17.813 1.00 37.06 221 ALA A C 1
ATOM 1651 O O . ALA A 1 221 ? 52.272 -27.476 -16.783 1.00 37.06 221 ALA A O 1
ATOM 1652 N N . ALA A 1 222 ? 51.047 -26.393 -18.329 1.00 33.38 222 ALA A N 1
ATOM 1653 C CA . ALA A 1 222 ? 49.741 -26.765 -17.787 1.00 33.38 222 ALA A CA 1
ATOM 1654 C C . ALA A 1 222 ? 49.234 -28.044 -18.473 1.00 33.38 222 ALA A C 1
ATOM 1656 O O . ALA A 1 222 ? 49.066 -28.075 -19.692 1.00 33.38 222 ALA A O 1
ATOM 1657 N N . ALA A 1 223 ? 49.012 -29.100 -17.687 1.00 28.55 223 ALA A N 1
ATOM 1658 C CA . ALA A 1 223 ? 48.418 -30.352 -18.140 1.00 28.55 223 ALA A CA 1
ATOM 1659 C C . ALA A 1 223 ? 46.885 -30.242 -18.159 1.00 28.55 223 ALA A C 1
ATOM 1661 O O . ALA A 1 223 ? 46.267 -29.853 -17.170 1.00 28.55 223 ALA A O 1
ATOM 1662 N N . THR A 1 224 ? 46.276 -30.607 -19.283 1.00 29.64 224 THR A N 1
ATOM 1663 C CA . THR A 1 224 ? 44.829 -30.744 -19.464 1.00 29.64 224 THR A CA 1
ATOM 1664 C C . THR A 1 224 ? 44.317 -31.998 -18.754 1.00 29.64 224 THR A C 1
ATOM 1666 O O . THR A 1 224 ? 44.723 -33.111 -19.087 1.00 29.64 224 THR A O 1
ATOM 1669 N N . ALA A 1 225 ? 43.385 -31.833 -17.813 1.00 25.73 225 ALA A N 1
ATOM 1670 C CA . ALA A 1 225 ? 42.581 -32.925 -17.276 1.00 25.73 225 ALA A CA 1
ATOM 1671 C C . ALA A 1 225 ? 41.091 -32.639 -17.503 1.00 25.73 225 ALA A C 1
ATOM 1673 O O . ALA A 1 225 ? 40.568 -31.584 -17.156 1.00 25.73 225 ALA A O 1
ATOM 1674 N N . LEU A 1 226 ? 40.457 -33.618 -18.136 1.00 31.84 226 LEU A N 1
ATOM 1675 C CA . LEU A 1 226 ? 39.063 -33.717 -18.535 1.00 31.84 226 LEU A CA 1
ATOM 1676 C C . LEU A 1 226 ? 38.158 -33.823 -17.288 1.00 31.84 226 LEU A C 1
ATOM 1678 O O . LEU A 1 226 ? 38.256 -34.805 -16.555 1.00 31.84 226 LEU A O 1
ATOM 1682 N N . ALA A 1 227 ? 37.260 -32.864 -17.062 1.00 25.33 227 ALA A N 1
ATOM 1683 C CA . ALA A 1 227 ? 36.145 -33.018 -16.124 1.00 25.33 227 ALA A CA 1
ATOM 1684 C C . ALA A 1 227 ? 34.924 -32.259 -16.655 1.00 25.33 227 ALA A C 1
ATOM 1686 O O . ALA A 1 227 ? 34.837 -31.039 -16.567 1.00 25.33 227 ALA A O 1
ATOM 1687 N N . ALA A 1 228 ? 34.000 -33.006 -17.255 1.00 32.53 228 ALA A N 1
ATOM 1688 C CA . ALA A 1 228 ? 32.677 -32.522 -17.612 1.00 32.53 228 ALA A CA 1
ATOM 1689 C C . ALA A 1 228 ? 31.724 -32.618 -16.406 1.00 32.53 228 ALA A C 1
ATOM 1691 O O . ALA A 1 228 ? 31.846 -33.535 -15.594 1.00 32.53 228 ALA A O 1
ATOM 1692 N N . ALA A 1 229 ? 30.721 -31.734 -16.417 1.00 36.38 229 ALA A N 1
ATOM 1693 C CA . ALA A 1 229 ? 29.438 -31.797 -15.707 1.00 36.38 229 ALA A CA 1
ATOM 1694 C C . ALA A 1 229 ? 29.361 -31.216 -14.279 1.00 36.38 229 ALA A C 1
ATOM 1696 O O . ALA A 1 229 ? 29.350 -31.957 -13.300 1.00 36.38 229 ALA A O 1
ATOM 1697 N N . HIS A 1 230 ? 29.179 -29.892 -14.205 1.00 33.22 230 HIS A N 1
ATOM 1698 C CA . HIS A 1 230 ? 28.086 -29.158 -13.526 1.00 33.22 230 HIS A CA 1
ATOM 1699 C C . HIS A 1 230 ? 28.605 -27.769 -13.136 1.00 33.22 230 HIS A C 1
ATOM 1701 O O . HIS A 1 230 ? 29.258 -27.608 -12.105 1.00 33.22 230 HIS A O 1
ATOM 1707 N N . GLU A 1 231 ? 28.318 -26.757 -13.956 1.00 39.38 231 GLU A N 1
ATOM 1708 C CA . GLU A 1 231 ? 28.531 -25.370 -13.547 1.00 39.38 231 GLU A CA 1
ATOM 1709 C C . GLU A 1 231 ? 27.550 -25.029 -12.428 1.00 39.38 231 GLU A C 1
ATOM 1711 O O . GLU A 1 231 ? 26.335 -25.203 -12.538 1.00 39.38 231 GLU A O 1
ATOM 1716 N N . THR A 1 232 ? 28.096 -24.601 -11.295 1.00 36.56 232 THR A N 1
ATOM 1717 C CA . THR A 1 232 ? 27.289 -24.131 -10.171 1.00 36.56 232 THR A CA 1
ATOM 1718 C C . THR A 1 232 ? 26.759 -22.724 -10.482 1.00 36.56 232 THR A C 1
ATOM 1720 O O . THR A 1 232 ? 27.446 -21.959 -11.160 1.00 36.56 232 THR A O 1
ATOM 1723 N N . PRO A 1 233 ? 25.590 -22.315 -9.953 1.00 49.94 233 PRO A N 1
ATOM 1724 C CA . PRO A 1 233 ? 25.018 -20.984 -10.205 1.00 49.94 233 PRO A CA 1
ATOM 1725 C C . PRO A 1 233 ? 25.965 -19.822 -9.862 1.00 49.94 233 PRO A C 1
ATOM 1727 O O . PRO A 1 233 ? 25.907 -18.755 -10.470 1.00 49.94 233 PRO A O 1
ATOM 1730 N N . ALA A 1 234 ? 26.856 -20.034 -8.890 1.00 47.56 234 ALA A N 1
ATOM 1731 C CA . ALA A 1 234 ? 27.884 -19.077 -8.499 1.00 47.56 234 ALA A CA 1
ATOM 1732 C C . ALA A 1 234 ? 28.972 -18.880 -9.573 1.00 47.56 234 ALA A C 1
ATOM 1734 O O . ALA A 1 234 ? 29.413 -17.751 -9.768 1.00 47.56 234 ALA A O 1
ATOM 1735 N N . ALA A 1 235 ? 29.367 -19.941 -10.286 1.00 51.12 235 ALA A N 1
ATOM 1736 C CA . ALA A 1 235 ? 30.350 -19.863 -11.368 1.00 51.12 235 ALA A CA 1
ATOM 1737 C C . ALA A 1 235 ? 29.772 -19.137 -12.595 1.00 51.12 235 ALA A C 1
ATOM 1739 O O . ALA A 1 235 ? 30.392 -18.200 -13.086 1.00 51.12 235 ALA A O 1
ATOM 1740 N N . ALA A 1 236 ? 28.537 -19.471 -12.991 1.00 53.06 236 ALA A N 1
ATOM 1741 C CA . ALA A 1 236 ? 27.821 -18.799 -14.085 1.00 53.06 236 ALA A CA 1
ATOM 1742 C C . ALA A 1 236 ? 27.575 -17.296 -13.812 1.00 53.06 236 ALA A C 1
ATOM 1744 O O . ALA A 1 236 ? 27.591 -16.458 -14.713 1.00 53.06 236 ALA A O 1
ATOM 1745 N N . SER A 1 237 ? 27.368 -16.930 -12.542 1.00 56.22 237 SER A N 1
ATOM 1746 C CA . SER A 1 237 ? 27.201 -15.529 -12.133 1.00 56.22 237 SER A CA 1
ATOM 1747 C C . SER A 1 237 ? 28.518 -14.739 -12.175 1.00 56.22 237 SER A C 1
ATOM 1749 O O . SER A 1 237 ? 28.508 -13.546 -12.476 1.00 56.22 237 SER A O 1
ATOM 1751 N N . GLN A 1 238 ? 29.651 -15.387 -11.879 1.00 61.03 238 GLN A N 1
ATOM 1752 C CA . GLN A 1 238 ? 30.984 -14.780 -11.973 1.00 61.03 238 GLN A CA 1
ATOM 1753 C C . GLN A 1 238 ? 31.391 -14.534 -13.429 1.00 61.03 238 GLN A C 1
ATOM 1755 O O . GLN A 1 238 ? 31.833 -13.434 -13.753 1.00 61.03 238 GLN A O 1
ATOM 1760 N N . THR A 1 239 ? 31.152 -15.498 -14.319 1.00 65.50 239 THR A N 1
ATOM 1761 C CA . THR A 1 239 ? 31.453 -15.373 -15.755 1.00 65.50 239 THR A CA 1
ATOM 1762 C C . THR A 1 239 ? 30.679 -14.232 -16.417 1.00 65.50 239 THR A C 1
ATOM 1764 O O . THR A 1 239 ? 31.264 -13.436 -17.146 1.00 65.50 239 THR A O 1
ATOM 1767 N N . LEU A 1 240 ? 29.392 -14.056 -16.094 1.00 65.19 240 LEU A N 1
ATOM 1768 C CA . LEU A 1 240 ? 28.586 -12.951 -16.639 1.00 65.19 240 LEU A CA 1
ATOM 1769 C C . LEU A 1 240 ? 29.053 -11.574 -16.140 1.00 65.19 240 LEU A C 1
ATOM 1771 O O . LEU A 1 240 ? 28.957 -10.576 -16.858 1.00 65.19 240 LEU A O 1
ATOM 1775 N N . HIS A 1 241 ? 29.558 -11.500 -14.906 1.00 70.25 241 HIS A N 1
ATOM 1776 C CA . HIS A 1 241 ? 30.123 -10.267 -14.364 1.00 70.25 241 HIS A CA 1
ATOM 1777 C C . HIS A 1 241 ? 31.418 -9.874 -15.089 1.00 70.25 241 HIS A C 1
ATOM 1779 O O . HIS A 1 241 ? 31.573 -8.715 -15.476 1.00 70.25 241 HIS A O 1
ATOM 1785 N N . GLU A 1 242 ? 32.306 -10.840 -15.333 1.00 71.94 242 GLU A N 1
ATOM 1786 C CA . GLU A 1 242 ? 33.540 -10.642 -16.105 1.00 71.94 242 GLU A CA 1
ATOM 1787 C C . GLU A 1 242 ? 33.244 -10.210 -17.548 1.00 71.94 242 GLU A C 1
ATOM 1789 O O . GLU A 1 242 ? 33.866 -9.281 -18.070 1.00 71.94 242 GLU A O 1
ATOM 1794 N N . GLU A 1 243 ? 32.242 -10.819 -18.183 1.00 70.06 243 GLU A N 1
ATOM 1795 C CA . GLU A 1 243 ? 31.806 -10.436 -19.526 1.00 70.06 243 GLU A CA 1
ATOM 1796 C C . GLU A 1 243 ? 31.224 -9.019 -19.566 1.00 70.06 243 GLU A C 1
ATOM 1798 O O . GLU A 1 243 ? 31.543 -8.249 -20.474 1.00 70.06 243 GLU A O 1
ATOM 1803 N N . ARG A 1 244 ? 30.433 -8.629 -18.559 1.00 74.06 244 ARG A N 1
ATOM 1804 C CA . ARG A 1 244 ? 29.905 -7.263 -18.434 1.00 74.06 244 ARG A CA 1
ATOM 1805 C C . ARG A 1 244 ? 31.021 -6.227 -18.299 1.00 74.06 244 ARG A C 1
ATOM 1807 O O . ARG A 1 244 ? 30.973 -5.207 -18.986 1.00 74.06 244 ARG A O 1
ATOM 1814 N N . GLU A 1 245 ? 32.010 -6.479 -17.445 1.00 76.94 245 GLU A N 1
ATOM 1815 C CA . GLU A 1 245 ? 33.197 -5.625 -17.283 1.00 76.94 245 GLU A CA 1
ATOM 1816 C C . GLU A 1 245 ? 33.963 -5.478 -18.606 1.00 76.94 245 GLU A C 1
ATOM 1818 O O . GLU A 1 245 ? 34.312 -4.371 -19.027 1.00 76.94 245 GLU A O 1
ATOM 1823 N N . GLN A 1 246 ? 34.157 -6.586 -19.323 1.00 76.25 246 GLN A N 1
ATOM 1824 C CA . GLN A 1 246 ? 34.870 -6.585 -20.594 1.00 76.25 246 GLN A CA 1
ATOM 1825 C C . GLN A 1 246 ? 34.113 -5.819 -21.693 1.00 76.25 246 GLN A C 1
ATOM 1827 O O . GLN A 1 246 ? 34.719 -5.029 -22.422 1.00 76.25 246 GLN A O 1
ATOM 1832 N N . VAL A 1 247 ? 32.789 -5.987 -21.795 1.00 75.88 247 VAL A N 1
ATOM 1833 C CA . VAL A 1 247 ? 31.948 -5.224 -22.735 1.00 75.88 247 VAL A CA 1
ATOM 1834 C C . VAL A 1 247 ? 31.946 -3.735 -22.381 1.00 75.88 247 VAL A C 1
ATOM 1836 O O . VAL A 1 247 ? 32.098 -2.897 -23.271 1.00 75.88 247 VAL A O 1
ATOM 1839 N N . LEU A 1 248 ? 31.842 -3.386 -21.093 1.00 78.69 248 LEU A N 1
ATOM 1840 C CA . LEU A 1 248 ? 31.937 -1.999 -20.630 1.00 78.69 248 LEU A CA 1
ATOM 1841 C C . LEU A 1 248 ? 33.269 -1.358 -21.016 1.00 78.69 248 LEU A C 1
ATOM 1843 O O . LEU A 1 248 ? 33.279 -0.208 -21.454 1.00 78.69 248 LEU A O 1
ATOM 1847 N N . LYS A 1 249 ? 34.380 -2.090 -20.894 1.00 78.00 249 LYS A N 1
ATOM 1848 C CA . LYS A 1 249 ? 35.700 -1.613 -21.312 1.00 78.00 249 LYS A CA 1
ATOM 1849 C C . LYS A 1 249 ? 35.753 -1.328 -22.813 1.00 78.00 249 LYS A C 1
ATOM 1851 O O . LYS A 1 249 ? 36.207 -0.252 -23.195 1.00 78.00 249 LYS A O 1
ATOM 1856 N N . TYR A 1 250 ? 35.237 -2.226 -23.652 1.00 76.62 250 TYR A N 1
ATOM 1857 C CA . TYR A 1 250 ? 35.212 -1.993 -25.099 1.00 76.62 250 TYR A CA 1
ATOM 1858 C C . TYR A 1 250 ? 34.337 -0.798 -25.487 1.00 76.62 250 TYR A C 1
ATOM 1860 O O . TYR A 1 250 ? 34.728 0.015 -26.322 1.00 76.62 250 TYR A O 1
ATOM 1868 N N . LEU A 1 251 ? 33.171 -0.641 -24.854 1.00 77.12 251 LEU A N 1
ATOM 1869 C CA . LEU A 1 251 ? 32.315 0.525 -25.078 1.00 77.12 251 LEU A CA 1
ATOM 1870 C C . LEU A 1 251 ? 32.968 1.826 -24.571 1.00 77.12 251 LEU A C 1
ATOM 1872 O O . LEU A 1 251 ? 32.786 2.881 -25.175 1.00 77.12 251 LEU A O 1
ATOM 1876 N N . ALA A 1 252 ? 33.752 1.765 -23.491 1.00 75.88 252 ALA A N 1
ATOM 1877 C CA . ALA A 1 252 ? 34.539 2.895 -22.997 1.00 75.88 252 ALA A CA 1
ATOM 1878 C C . ALA A 1 252 ? 35.576 3.350 -24.024 1.00 75.88 252 ALA A C 1
ATOM 1880 O O . ALA A 1 252 ? 35.672 4.535 -24.335 1.00 75.88 252 ALA A O 1
ATOM 1881 N N . GLU A 1 253 ? 36.338 2.392 -24.550 1.00 74.94 253 GLU A N 1
ATOM 1882 C CA . GLU A 1 253 ? 37.349 2.628 -25.575 1.00 74.94 253 GLU A CA 1
ATOM 1883 C C . GLU A 1 253 ? 36.691 3.188 -26.841 1.00 74.94 253 GLU A C 1
ATOM 1885 O O . GLU A 1 253 ? 37.193 4.158 -27.406 1.00 74.94 253 GLU A O 1
ATOM 1890 N N . ALA A 1 254 ? 35.522 2.671 -27.229 1.00 73.94 254 ALA A N 1
ATOM 1891 C CA . ALA A 1 254 ? 34.729 3.208 -28.334 1.00 73.94 254 ALA A CA 1
ATOM 1892 C C . ALA A 1 254 ? 34.382 4.694 -28.147 1.00 73.94 254 ALA A C 1
ATOM 1894 O O . ALA A 1 254 ? 34.484 5.480 -29.087 1.00 73.94 254 ALA A O 1
ATOM 1895 N N . ILE A 1 255 ? 33.988 5.089 -26.932 1.00 74.38 255 ILE A N 1
ATOM 1896 C CA . ILE A 1 255 ? 33.666 6.482 -26.601 1.00 74.38 255 ILE A CA 1
ATOM 1897 C C . ILE A 1 255 ? 34.910 7.371 -26.648 1.00 74.38 255 ILE A C 1
ATOM 1899 O O . ILE A 1 255 ? 34.845 8.471 -27.197 1.00 74.38 255 ILE A O 1
ATOM 1903 N N . ASP A 1 256 ? 36.022 6.918 -26.066 1.00 72.25 256 ASP A N 1
ATOM 1904 C CA . ASP A 1 256 ? 37.247 7.715 -25.948 1.00 72.25 256 ASP A CA 1
ATOM 1905 C C . ASP A 1 256 ? 37.865 8.028 -27.327 1.00 72.25 256 ASP A C 1
ATOM 1907 O O . ASP A 1 256 ? 38.467 9.086 -27.507 1.00 72.25 256 ASP A O 1
ATOM 1911 N N . HIS A 1 257 ? 37.669 7.149 -28.317 1.00 68.94 257 HIS A N 1
ATOM 1912 C CA . HIS A 1 257 ? 38.198 7.307 -29.678 1.00 68.94 257 HIS A CA 1
ATOM 1913 C C . HIS A 1 257 ? 37.183 7.884 -30.678 1.00 68.94 257 HIS A C 1
ATOM 1915 O O . HIS A 1 257 ? 37.498 8.021 -31.862 1.00 68.94 257 HIS A O 1
ATOM 1921 N N . TRP A 1 258 ? 35.976 8.251 -30.233 1.00 68.50 258 TRP A N 1
ATOM 1922 C CA . TRP A 1 258 ? 34.982 8.894 -31.091 1.00 68.50 258 TRP A CA 1
ATOM 1923 C C . TRP A 1 258 ? 35.305 10.388 -31.259 1.00 68.50 258 TRP A C 1
ATOM 1925 O O . TRP A 1 258 ? 34.747 11.248 -30.575 1.00 68.50 258 TRP A O 1
ATOM 1935 N N . SER A 1 259 ? 36.248 10.706 -32.151 1.00 55.22 259 SER A N 1
ATOM 1936 C CA . SER A 1 259 ? 36.707 12.082 -32.397 1.00 55.22 259 SER A CA 1
ATOM 1937 C C . SER A 1 259 ? 35.903 12.831 -33.467 1.00 55.22 259 SER A C 1
ATOM 1939 O O . SER A 1 259 ? 35.835 14.059 -33.422 1.00 55.22 259 SER A O 1
ATOM 1941 N N . ASP A 1 260 ? 35.235 12.115 -34.378 1.00 55.56 260 ASP A N 1
ATOM 1942 C CA . ASP A 1 260 ? 34.601 12.703 -35.564 1.00 55.56 260 ASP A CA 1
ATOM 1943 C C . ASP A 1 260 ? 33.066 12.624 -35.483 1.00 55.56 260 ASP A C 1
ATOM 1945 O O . ASP A 1 260 ? 32.421 11.710 -35.995 1.00 55.56 260 ASP A O 1
ATOM 1949 N N . GLY A 1 261 ? 32.454 13.612 -34.823 1.00 63.00 261 GLY A N 1
ATOM 1950 C CA . GLY A 1 261 ? 31.001 13.831 -34.835 1.00 63.00 261 GLY A CA 1
ATOM 1951 C C . GLY A 1 261 ? 30.249 13.417 -33.565 1.00 63.00 261 GLY A C 1
ATOM 1952 O O . GLY A 1 261 ? 30.812 13.298 -32.478 1.00 63.00 261 GLY A O 1
ATOM 1953 N N . THR A 1 262 ? 28.928 13.255 -33.675 1.00 66.38 262 THR A N 1
ATOM 1954 C CA . THR A 1 262 ? 28.063 12.864 -32.551 1.00 66.38 262 THR A CA 1
ATOM 1955 C C . THR A 1 262 ? 28.158 11.363 -32.291 1.00 66.38 262 THR A C 1
ATOM 1957 O O . THR A 1 262 ? 27.865 10.583 -33.196 1.00 66.38 262 THR A O 1
ATOM 1960 N N . LEU A 1 263 ? 28.514 10.969 -31.062 1.00 74.56 263 LEU A N 1
ATOM 1961 C CA . LEU A 1 263 ? 28.503 9.572 -30.614 1.00 74.56 263 LEU A CA 1
ATOM 1962 C C . LEU A 1 263 ? 27.143 8.913 -30.940 1.00 74.56 263 LEU A C 1
ATOM 1964 O O . LEU A 1 263 ? 26.109 9.516 -30.619 1.00 74.56 263 LEU A O 1
ATOM 1968 N N . PRO A 1 264 ? 27.105 7.703 -31.537 1.00 80.19 264 PRO A N 1
ATOM 1969 C CA . PRO A 1 264 ? 25.858 6.997 -31.797 1.00 80.19 264 PRO A CA 1
ATOM 1970 C C . PRO A 1 264 ? 25.087 6.788 -30.495 1.00 80.19 264 PRO A C 1
ATOM 1972 O O . PRO A 1 264 ? 25.646 6.323 -29.497 1.00 80.19 264 PRO A O 1
ATOM 1975 N N . ALA A 1 265 ? 23.800 7.135 -30.509 1.00 82.31 265 ALA A N 1
ATOM 1976 C CA . ALA A 1 265 ? 22.954 7.071 -29.322 1.00 82.31 265 ALA A CA 1
ATOM 1977 C C . ALA A 1 265 ? 22.907 5.655 -28.731 1.00 82.31 265 ALA A C 1
ATOM 1979 O O . ALA A 1 265 ? 22.979 5.520 -27.518 1.00 82.31 265 ALA A O 1
ATOM 1980 N N . ASP A 1 266 ? 22.903 4.618 -29.571 1.00 82.38 266 ASP A N 1
ATOM 1981 C CA . ASP A 1 266 ? 22.843 3.219 -29.136 1.00 82.38 266 ASP A CA 1
ATOM 1982 C C . ASP A 1 266 ? 24.084 2.791 -28.327 1.00 82.38 266 ASP A C 1
ATOM 1984 O O . ASP A 1 266 ? 23.963 2.035 -27.364 1.00 82.38 266 ASP A O 1
ATOM 1988 N N . ILE A 1 267 ? 25.279 3.307 -28.660 1.00 81.06 267 ILE A N 1
ATOM 1989 C CA . ILE A 1 267 ? 26.518 3.048 -27.897 1.00 81.06 267 ILE A CA 1
ATOM 1990 C C . ILE A 1 267 ? 26.444 3.759 -26.544 1.00 81.06 267 ILE A C 1
ATOM 1992 O O . ILE A 1 267 ? 26.729 3.167 -25.504 1.00 81.06 267 ILE A O 1
ATOM 1996 N N . ALA A 1 268 ? 26.032 5.027 -26.550 1.00 85.06 268 ALA A N 1
ATOM 1997 C CA . ALA A 1 268 ? 25.886 5.818 -25.333 1.00 85.06 268 ALA A CA 1
ATOM 1998 C C . ALA A 1 268 ? 24.823 5.227 -24.387 1.00 85.06 268 ALA A C 1
ATOM 2000 O O . ALA A 1 268 ? 25.035 5.151 -23.178 1.00 85.06 268 ALA A O 1
ATOM 2001 N N . GLU A 1 269 ? 23.698 4.771 -24.937 1.00 87.38 269 GLU A N 1
ATOM 2002 C CA . GLU A 1 269 ? 22.612 4.131 -24.197 1.00 87.38 269 GLU A CA 1
ATOM 2003 C C . GLU A 1 269 ? 23.057 2.781 -23.631 1.00 87.38 269 GLU A C 1
ATOM 2005 O O . GLU A 1 269 ? 22.849 2.521 -22.449 1.00 87.38 269 GLU A O 1
ATOM 2010 N N . SER A 1 270 ? 23.772 1.974 -24.422 1.00 85.25 270 SER A N 1
ATOM 2011 C CA . SER A 1 270 ? 24.375 0.707 -23.985 1.00 85.25 270 SER A CA 1
ATOM 2012 C C . SER A 1 270 ? 25.284 0.876 -22.764 1.00 85.25 270 SER A C 1
ATOM 2014 O O . SER A 1 270 ? 25.234 0.084 -21.822 1.00 85.25 270 SER A O 1
ATOM 2016 N N . VAL A 1 271 ? 26.076 1.950 -22.741 1.00 84.62 271 VAL A N 1
ATOM 2017 C CA . VAL A 1 271 ? 26.955 2.289 -21.613 1.00 84.62 271 VAL A CA 1
ATOM 2018 C C . VAL A 1 271 ? 26.162 2.655 -20.361 1.00 84.62 271 VAL A C 1
ATOM 2020 O O . VAL A 1 271 ? 26.536 2.231 -19.272 1.00 84.62 271 VAL A O 1
ATOM 2023 N N . LEU A 1 272 ? 25.048 3.379 -20.491 1.00 87.81 272 LEU A N 1
ATOM 2024 C CA . LEU A 1 272 ? 24.160 3.677 -19.360 1.00 87.81 272 LEU A CA 1
ATOM 2025 C C . LEU A 1 272 ? 23.398 2.436 -18.872 1.00 87.81 272 LEU A C 1
ATOM 2027 O O . LEU A 1 272 ? 23.179 2.291 -17.675 1.00 87.81 272 LEU A O 1
ATOM 2031 N N . ILE A 1 273 ? 23.014 1.528 -19.774 1.00 84.38 273 ILE A N 1
ATOM 2032 C CA . ILE A 1 273 ? 22.306 0.285 -19.429 1.00 84.38 273 ILE A CA 1
ATOM 2033 C C . ILE A 1 273 ? 23.210 -0.665 -18.646 1.00 84.38 273 ILE A C 1
ATOM 2035 O O . ILE A 1 273 ? 22.762 -1.274 -17.672 1.00 84.38 273 ILE A O 1
ATOM 2039 N N . LEU A 1 274 ? 24.465 -0.816 -19.070 1.00 78.31 274 LEU A N 1
ATOM 2040 C CA . LEU A 1 274 ? 25.431 -1.687 -18.403 1.00 78.31 274 LEU A CA 1
ATOM 2041 C C . LEU A 1 274 ? 26.136 -1.032 -17.224 1.00 78.31 274 LEU A C 1
ATOM 2043 O O . LEU A 1 274 ? 26.654 -1.739 -16.360 1.00 78.31 274 LEU A O 1
ATOM 2047 N N . GLY A 1 275 ? 26.238 0.288 -17.215 1.00 75.44 275 GLY A N 1
ATOM 2048 C CA . GLY A 1 275 ? 27.032 1.019 -16.247 1.00 75.44 275 GLY A CA 1
ATOM 2049 C C . GLY A 1 275 ? 26.416 0.993 -14.859 1.00 75.44 275 GLY A C 1
ATOM 2050 O O . GLY A 1 275 ? 25.246 1.310 -14.690 1.00 75.44 275 GLY A O 1
ATOM 2051 N N . ASP A 1 276 ? 27.217 0.670 -13.850 1.00 82.19 276 ASP A N 1
ATOM 2052 C CA . ASP A 1 276 ? 26.923 1.111 -12.487 1.00 82.19 276 ASP A CA 1
ATOM 2053 C C . ASP A 1 276 ? 27.320 2.602 -12.368 1.00 82.19 276 ASP A C 1
ATOM 2055 O O . ASP A 1 276 ? 28.384 2.979 -12.878 1.00 82.19 276 ASP A O 1
ATOM 2059 N N . PRO A 1 277 ? 26.518 3.476 -11.730 1.00 86.69 277 PRO A N 1
ATOM 2060 C CA . PRO A 1 277 ? 26.892 4.872 -11.475 1.00 86.69 277 PRO A CA 1
ATOM 2061 C C . PRO A 1 277 ? 28.267 5.062 -10.803 1.00 86.69 277 PRO A C 1
ATOM 2063 O O . PRO A 1 277 ? 28.929 6.081 -11.031 1.00 86.69 277 PRO A O 1
ATOM 2066 N N . GLN A 1 278 ? 28.731 4.092 -10.008 1.00 84.44 278 GLN A N 1
ATOM 2067 C CA . GLN A 1 278 ? 30.050 4.082 -9.364 1.00 84.44 278 GLN A CA 1
ATOM 2068 C C . GLN A 1 278 ? 31.180 3.652 -10.291 1.00 84.44 278 GLN A C 1
ATOM 2070 O O . GLN A 1 278 ? 32.346 3.938 -9.997 1.00 84.44 278 GLN A O 1
ATOM 2075 N N . HIS A 1 279 ? 30.861 2.986 -11.399 1.00 85.75 279 HIS A N 1
ATOM 2076 C CA . HIS A 1 279 ? 31.857 2.366 -12.253 1.00 85.75 279 HIS A CA 1
ATOM 2077 C C . HIS A 1 279 ? 32.845 3.422 -12.799 1.00 85.75 279 HIS A C 1
ATOM 2079 O O . HIS A 1 279 ? 32.414 4.442 -13.357 1.00 85.75 279 HIS A O 1
ATOM 2085 N N . PRO A 1 280 ? 34.175 3.213 -12.688 1.00 83.56 280 PRO A N 1
ATOM 2086 C CA . PRO A 1 280 ? 35.181 4.223 -13.028 1.00 83.56 280 PRO A CA 1
ATOM 2087 C C . PRO A 1 280 ? 35.063 4.773 -14.452 1.00 83.56 280 PRO A C 1
ATOM 2089 O O . PRO A 1 280 ? 35.197 5.980 -14.654 1.00 83.56 280 PRO A O 1
ATOM 2092 N N . VAL A 1 281 ? 34.759 3.912 -15.431 1.00 82.00 281 VAL A N 1
ATOM 2093 C CA . VAL A 1 281 ? 34.517 4.328 -16.824 1.00 82.00 281 VAL A CA 1
ATOM 2094 C C . VAL A 1 281 ? 33.333 5.284 -16.910 1.00 82.00 281 VAL A C 1
ATOM 2096 O O . VAL A 1 281 ? 33.448 6.343 -17.519 1.00 82.00 281 VAL A O 1
ATOM 2099 N N . ILE A 1 282 ? 32.207 4.940 -16.282 1.00 84.88 282 ILE A N 1
ATOM 2100 C CA . ILE A 1 282 ? 30.977 5.733 -16.358 1.00 84.88 282 ILE A CA 1
ATOM 2101 C C . ILE A 1 282 ? 31.211 7.101 -15.733 1.00 84.88 282 ILE A C 1
ATOM 2103 O O . ILE A 1 282 ? 30.900 8.130 -16.333 1.00 84.88 282 ILE A O 1
ATOM 2107 N N . ARG A 1 283 ? 31.858 7.130 -14.564 1.00 87.50 283 ARG A N 1
ATOM 2108 C CA . ARG A 1 283 ? 32.240 8.377 -13.899 1.00 87.50 283 ARG A CA 1
ATOM 2109 C C . ARG A 1 283 ? 33.184 9.213 -14.755 1.00 87.50 283 ARG A C 1
ATOM 2111 O O . ARG A 1 283 ? 32.972 10.418 -14.877 1.00 87.50 283 ARG A O 1
ATOM 2118 N N . ARG A 1 284 ? 34.200 8.598 -15.367 1.00 86.75 284 ARG A N 1
ATOM 2119 C CA . ARG A 1 284 ? 35.134 9.287 -16.267 1.00 86.75 284 ARG A CA 1
ATOM 2120 C C . ARG A 1 284 ? 34.393 9.915 -17.444 1.00 86.75 284 ARG A C 1
ATOM 2122 O O . ARG A 1 284 ? 34.563 11.107 -17.674 1.00 86.75 284 ARG A O 1
ATOM 2129 N N . VAL A 1 285 ? 33.545 9.156 -18.132 1.00 84.75 285 VAL A N 1
ATOM 2130 C CA . VAL A 1 285 ? 32.806 9.630 -19.309 1.00 84.75 285 VAL A CA 1
ATOM 2131 C C . VAL A 1 285 ? 31.809 10.737 -18.937 1.00 84.75 285 VAL A C 1
ATOM 2133 O O . VAL A 1 285 ? 31.756 11.763 -19.614 1.00 84.75 285 VAL A O 1
ATOM 2136 N N . LEU A 1 286 ? 31.058 10.588 -17.841 1.00 86.38 286 LEU A N 1
ATOM 2137 C CA . LEU A 1 286 ? 30.066 11.585 -17.418 1.00 86.38 286 LEU A CA 1
ATOM 2138 C C . LEU A 1 286 ? 30.695 12.901 -16.943 1.00 86.38 286 LEU A C 1
ATOM 2140 O O . LEU A 1 286 ? 30.162 13.967 -17.245 1.00 86.38 286 LEU A O 1
ATOM 2144 N N . TRP A 1 287 ? 31.814 12.844 -16.214 1.00 88.44 287 TRP A N 1
ATOM 2145 C CA . TRP A 1 287 ? 32.440 14.035 -15.623 1.00 88.44 287 TRP A CA 1
ATOM 2146 C C . TRP A 1 287 ? 33.499 14.675 -16.523 1.00 88.44 287 TRP A C 1
ATOM 2148 O O . TRP A 1 287 ? 33.575 15.898 -16.609 1.00 88.44 287 TRP A O 1
ATOM 2158 N N . HIS A 1 288 ? 34.304 13.857 -17.199 1.00 86.19 288 HIS A N 1
ATOM 2159 C CA . HIS A 1 288 ? 35.503 14.291 -17.921 1.00 86.19 288 HIS A CA 1
ATOM 2160 C C . HIS A 1 288 ? 35.436 14.013 -19.429 1.00 86.19 288 HIS A C 1
ATOM 2162 O O . HIS A 1 288 ? 36.364 14.368 -20.150 1.00 86.19 288 HIS A O 1
ATOM 2168 N N . GLY A 1 289 ? 34.356 13.397 -19.921 1.00 82.88 289 GLY A N 1
ATOM 2169 C CA . GLY A 1 289 ? 34.175 13.140 -21.347 1.00 82.88 289 GLY A CA 1
ATOM 2170 C C . GLY A 1 289 ? 34.025 14.419 -22.176 1.00 82.88 289 GLY A C 1
ATOM 2171 O O . GLY A 1 289 ? 33.632 15.485 -21.677 1.00 82.88 289 GLY A O 1
ATOM 2172 N N . ALA A 1 290 ? 34.292 14.293 -23.478 1.00 83.44 290 ALA A N 1
ATOM 2173 C CA . ALA A 1 290 ? 34.082 15.361 -24.448 1.00 83.44 290 ALA A CA 1
ATOM 2174 C C . ALA A 1 290 ? 32.647 15.916 -24.375 1.00 83.44 290 ALA A C 1
ATOM 2176 O O . ALA A 1 290 ? 31.695 15.208 -24.033 1.00 83.44 290 ALA A O 1
ATOM 2177 N N . TRP A 1 291 ? 32.476 17.201 -24.697 1.00 84.56 291 TRP A N 1
ATOM 2178 C CA . TRP A 1 291 ? 31.164 17.851 -24.624 1.00 84.56 291 TRP A CA 1
ATOM 2179 C C . TRP A 1 291 ? 30.118 17.162 -25.514 1.00 84.56 291 TRP A C 1
ATOM 2181 O O . TRP A 1 291 ? 29.000 16.937 -25.059 1.00 84.56 291 TRP A O 1
ATOM 2191 N N . SER A 1 292 ? 30.492 16.763 -26.735 1.00 83.44 292 SER A N 1
ATOM 2192 C CA . SER A 1 292 ? 29.623 16.040 -27.676 1.00 83.44 292 SER A CA 1
ATOM 2193 C C . SER A 1 292 ? 29.116 14.714 -27.095 1.00 83.44 292 SER A C 1
ATOM 2195 O O . SER A 1 292 ? 27.922 14.429 -27.162 1.00 83.44 292 SER A O 1
ATOM 2197 N N . THR A 1 293 ? 29.997 13.946 -26.454 1.00 84.12 293 THR A N 1
ATOM 2198 C CA . THR A 1 293 ? 29.673 12.694 -25.755 1.00 84.12 293 THR A CA 1
ATOM 2199 C C . THR A 1 293 ? 28.729 12.929 -24.581 1.00 84.12 293 THR A C 1
ATOM 2201 O O . THR A 1 293 ? 27.676 12.295 -24.481 1.00 84.12 293 THR A O 1
ATOM 2204 N N . ARG A 1 294 ? 29.065 13.880 -23.700 1.00 88.88 294 ARG A N 1
ATOM 2205 C CA . ARG A 1 294 ? 28.237 14.204 -22.530 1.00 88.88 294 ARG A CA 1
ATOM 2206 C C . ARG A 1 294 ? 26.857 14.721 -22.934 1.00 88.88 294 ARG A C 1
ATOM 2208 O O . ARG A 1 294 ? 25.873 14.356 -22.302 1.00 88.88 294 ARG A O 1
ATOM 2215 N N . ALA A 1 295 ? 26.762 15.498 -24.013 1.00 88.81 295 ALA A N 1
ATOM 2216 C CA . ALA A 1 295 ? 25.489 15.981 -24.539 1.00 88.81 295 ALA A CA 1
ATOM 2217 C C . ALA A 1 295 ? 24.561 14.835 -24.980 1.00 88.81 295 ALA A C 1
ATOM 2219 O O . ALA A 1 295 ? 23.361 14.897 -24.719 1.00 88.81 295 ALA A O 1
ATOM 2220 N N . VAL A 1 296 ? 25.094 13.776 -25.606 1.00 90.12 296 VAL A N 1
ATOM 2221 C CA . VAL A 1 296 ? 24.305 12.585 -25.971 1.00 90.12 296 VAL A CA 1
ATOM 2222 C C . VAL A 1 296 ? 23.842 11.834 -24.722 1.00 90.12 296 VAL A C 1
ATOM 2224 O O . VAL A 1 296 ? 22.658 11.530 -24.609 1.00 90.12 296 VAL A O 1
ATOM 2227 N N . LEU A 1 297 ? 24.734 11.598 -23.755 1.00 90.56 297 LEU A N 1
ATOM 2228 C CA . LEU A 1 297 ? 24.383 10.905 -22.510 1.00 90.56 297 LEU A CA 1
ATOM 2229 C C . LEU A 1 297 ? 23.321 11.662 -21.707 1.00 90.56 297 LEU A C 1
ATOM 2231 O O . LEU A 1 297 ? 22.351 11.063 -21.260 1.00 90.56 297 LEU A O 1
ATOM 2235 N N . PHE A 1 298 ? 23.456 12.981 -21.554 1.00 93.25 298 PHE A N 1
ATOM 2236 C CA . PHE A 1 298 ? 22.481 13.782 -20.806 1.00 93.25 298 PHE A CA 1
ATOM 2237 C C . PHE A 1 298 ? 21.121 13.840 -21.502 1.00 93.25 298 PHE A C 1
ATOM 2239 O O . PHE A 1 298 ? 20.098 13.792 -20.822 1.00 93.25 298 PHE A O 1
ATOM 2246 N N . ARG A 1 299 ? 21.096 13.866 -22.841 1.00 94.50 299 ARG A N 1
ATOM 2247 C CA . ARG A 1 299 ? 19.854 13.723 -23.608 1.00 94.50 299 ARG A CA 1
ATOM 2248 C C . ARG A 1 299 ? 19.197 12.369 -23.346 1.00 94.50 299 ARG A C 1
ATOM 2250 O O . ARG A 1 299 ? 18.011 12.318 -23.047 1.00 94.50 299 ARG A O 1
ATOM 2257 N N . LEU A 1 300 ? 19.968 11.280 -23.371 1.00 93.56 300 LEU A N 1
ATOM 2258 C CA . LEU A 1 300 ? 19.454 9.937 -23.082 1.00 93.56 300 LEU A CA 1
ATOM 2259 C C . LEU A 1 300 ? 18.906 9.817 -21.656 1.00 93.56 300 LEU A C 1
ATOM 2261 O O . LEU A 1 300 ? 17.837 9.243 -21.473 1.00 93.56 300 LEU A O 1
ATOM 2265 N N . LEU A 1 301 ? 19.558 10.423 -20.658 1.00 94.75 301 LEU A N 1
ATOM 2266 C CA . LEU A 1 301 ? 19.012 10.490 -19.297 1.00 94.75 301 LEU A CA 1
ATOM 2267 C C . LEU A 1 301 ? 17.646 11.200 -19.249 1.00 94.75 301 LEU A C 1
ATOM 2269 O O . LEU A 1 301 ? 16.819 10.861 -18.407 1.00 94.75 301 LEU A O 1
ATOM 2273 N N . GLN A 1 302 ? 17.376 12.155 -20.143 1.00 95.00 302 GLN A N 1
ATOM 2274 C CA . GLN A 1 302 ? 16.102 12.883 -20.200 1.00 95.00 302 GLN A CA 1
ATOM 2275 C C . GLN A 1 302 ? 15.034 12.196 -21.063 1.00 95.00 302 GLN A C 1
ATOM 2277 O O . GLN A 1 302 ? 13.853 12.321 -20.757 1.00 95.00 302 GLN A O 1
ATOM 2282 N N . GLU A 1 303 ? 15.423 11.477 -22.117 1.00 94.00 303 GLU A N 1
ATOM 2283 C CA . GLU A 1 303 ? 14.493 11.028 -23.166 1.00 94.00 303 GLU A CA 1
ATOM 2284 C C . GLU A 1 303 ? 14.361 9.502 -23.275 1.00 94.00 303 GLU A C 1
ATOM 2286 O O . GLU A 1 303 ? 13.302 9.008 -23.670 1.00 94.00 303 GLU A O 1
ATOM 2291 N N . SER A 1 304 ? 15.399 8.733 -22.917 1.00 91.44 304 SER A N 1
ATOM 2292 C CA . SER A 1 304 ? 15.366 7.271 -23.055 1.00 91.44 304 SER A CA 1
ATOM 2293 C C . SER A 1 304 ? 14.326 6.664 -22.121 1.00 91.44 304 SER A C 1
ATOM 2295 O O . SER A 1 304 ? 14.300 6.966 -20.927 1.00 91.44 304 SER A O 1
ATOM 2297 N N . ARG A 1 305 ? 13.489 5.774 -22.659 1.00 89.94 305 ARG A N 1
ATOM 2298 C CA . ARG A 1 305 ? 12.519 4.962 -21.903 1.00 89.94 305 ARG A CA 1
ATOM 2299 C C . ARG A 1 305 ? 13.033 3.550 -21.622 1.00 89.94 305 ARG A C 1
ATOM 2301 O O . ARG A 1 305 ? 12.263 2.681 -21.219 1.00 89.94 305 ARG A O 1
ATOM 2308 N N . HIS A 1 306 ? 14.313 3.293 -21.886 1.00 86.31 306 HIS A N 1
ATOM 2309 C CA . HIS A 1 306 ? 14.886 1.971 -21.711 1.00 86.31 306 HIS A CA 1
ATOM 2310 C C . HIS A 1 306 ? 14.985 1.624 -20.212 1.00 86.31 306 HIS A C 1
ATOM 2312 O O . HIS A 1 306 ? 15.574 2.412 -19.463 1.00 86.31 306 HIS A O 1
ATOM 2318 N N . PRO A 1 307 ? 14.482 0.457 -19.749 1.00 85.19 307 PRO A N 1
ATOM 2319 C CA . PRO A 1 307 ? 14.482 0.086 -18.330 1.00 85.19 307 PRO A CA 1
ATOM 2320 C C . PRO A 1 307 ? 15.861 0.200 -17.685 1.00 85.19 307 PRO A C 1
ATOM 2322 O O . PRO A 1 307 ? 15.989 0.758 -16.598 1.00 85.19 307 PRO A O 1
ATOM 2325 N N . GLY A 1 308 ? 16.907 -0.236 -18.393 1.00 85.06 308 GLY A N 1
ATOM 2326 C CA . GLY A 1 308 ? 18.269 -0.108 -17.896 1.00 85.06 308 GLY A CA 1
ATOM 2327 C C . GLY A 1 308 ? 18.757 1.323 -17.626 1.00 85.06 308 GLY A C 1
ATOM 2328 O O . GLY A 1 308 ? 19.442 1.532 -16.627 1.00 85.06 308 GLY A O 1
ATOM 2329 N N . VAL A 1 309 ? 18.356 2.310 -18.438 1.00 91.44 309 VAL A N 1
ATOM 2330 C CA . VAL A 1 309 ? 18.692 3.732 -18.221 1.00 91.44 309 VAL A CA 1
ATOM 2331 C C . VAL A 1 309 ? 17.868 4.321 -17.076 1.00 91.44 309 VAL A C 1
ATOM 2333 O O . VAL A 1 309 ? 18.379 5.095 -16.267 1.00 91.44 309 VAL A O 1
ATOM 2336 N N . LEU A 1 310 ? 16.595 3.934 -16.966 1.00 93.00 310 LEU A N 1
ATOM 2337 C CA . LEU A 1 310 ? 15.749 4.341 -15.843 1.00 93.00 310 LEU A CA 1
ATOM 2338 C C . LEU A 1 310 ? 16.294 3.791 -14.519 1.00 93.00 310 LEU A C 1
ATOM 2340 O O . LEU A 1 310 ? 16.359 4.524 -13.535 1.00 93.00 310 LEU A O 1
ATOM 2344 N N . GLN A 1 311 ? 16.764 2.540 -14.520 1.00 90.88 311 GLN A N 1
ATOM 2345 C CA . GLN A 1 311 ? 17.445 1.952 -13.372 1.00 90.88 311 GLN A CA 1
ATOM 2346 C C . GLN A 1 311 ? 18.738 2.707 -13.047 1.00 90.88 311 GLN A C 1
ATOM 2348 O O . GLN A 1 311 ? 18.989 2.997 -11.883 1.00 90.88 311 GLN A O 1
ATOM 2353 N N . PHE A 1 312 ? 19.533 3.080 -14.057 1.00 92.56 312 PHE A N 1
ATOM 2354 C CA . PHE A 1 312 ? 20.740 3.884 -13.852 1.00 92.56 312 PHE A CA 1
ATOM 2355 C C . PHE A 1 312 ? 20.434 5.203 -13.123 1.00 92.56 312 PHE A C 1
ATOM 2357 O O . PHE A 1 312 ? 21.156 5.584 -12.199 1.00 92.56 312 PHE A O 1
ATOM 2364 N N . LEU A 1 313 ? 19.343 5.889 -13.490 1.00 94.31 313 LEU A N 1
ATOM 2365 C CA . LEU A 1 313 ? 18.890 7.102 -12.798 1.00 94.31 313 LEU A CA 1
ATOM 2366 C C . LEU A 1 313 ? 18.524 6.832 -11.335 1.00 94.31 313 LEU A C 1
ATOM 2368 O O . LEU A 1 313 ? 18.914 7.603 -10.458 1.00 94.31 313 LEU A O 1
ATOM 2372 N N . THR A 1 314 ? 17.795 5.750 -11.056 1.00 93.56 314 THR A N 1
ATOM 2373 C CA . THR A 1 314 ? 17.385 5.417 -9.684 1.00 93.56 314 THR A CA 1
ATOM 2374 C C . THR A 1 314 ? 18.544 4.919 -8.826 1.00 93.56 314 THR A C 1
ATOM 2376 O O . THR A 1 314 ? 18.630 5.276 -7.653 1.00 93.56 314 THR A O 1
ATOM 2379 N N . ASP A 1 315 ? 19.471 4.152 -9.398 1.00 92.88 315 ASP A N 1
ATOM 2380 C CA . ASP A 1 315 ? 20.680 3.691 -8.710 1.00 92.88 315 ASP A CA 1
ATOM 2381 C C . ASP A 1 315 ? 21.606 4.869 -8.418 1.00 92.88 315 ASP A C 1
ATOM 2383 O O . ASP A 1 315 ? 22.164 4.960 -7.327 1.00 92.88 315 ASP A O 1
ATOM 2387 N N . SER A 1 316 ? 21.665 5.849 -9.327 1.00 94.12 316 SER A N 1
ATOM 2388 C CA . SER A 1 316 ? 22.422 7.082 -9.112 1.00 94.12 316 SER A CA 1
ATOM 2389 C C . SER A 1 316 ? 21.967 7.840 -7.863 1.00 94.12 316 SER A C 1
ATOM 2391 O O . SER A 1 316 ? 22.782 8.526 -7.261 1.00 94.12 316 SER A O 1
ATOM 2393 N N . LEU A 1 317 ? 20.707 7.718 -7.419 1.00 92.94 317 LEU A N 1
ATOM 2394 C CA . LEU A 1 317 ? 20.241 8.349 -6.174 1.00 92.94 317 LEU A CA 1
ATOM 2395 C C . LEU A 1 317 ? 20.806 7.697 -4.909 1.00 92.94 317 LEU A C 1
ATOM 2397 O O . LEU A 1 317 ? 20.754 8.306 -3.842 1.00 92.94 317 LEU A O 1
ATOM 2401 N N . ARG A 1 318 ? 21.340 6.478 -4.996 1.00 92.38 318 ARG A N 1
ATOM 2402 C CA . ARG A 1 318 ? 21.979 5.786 -3.866 1.00 92.38 318 ARG A CA 1
ATOM 2403 C C . ARG A 1 318 ? 23.417 6.257 -3.650 1.00 92.38 318 ARG A C 1
ATOM 2405 O O . ARG A 1 318 ? 24.003 5.980 -2.603 1.00 92.38 318 ARG A O 1
ATOM 2412 N N . GLU A 1 319 ? 23.957 7.006 -4.607 1.00 91.19 319 GLU A N 1
ATOM 2413 C CA . GLU A 1 319 ? 25.331 7.477 -4.591 1.00 91.19 319 GLU A CA 1
ATOM 2414 C C . GLU A 1 319 ? 25.579 8.614 -3.616 1.00 91.19 319 GLU A C 1
ATOM 2416 O O . GLU A 1 319 ? 24.731 9.471 -3.386 1.00 91.19 319 GLU A O 1
ATOM 2421 N N . ARG A 1 320 ? 26.805 8.684 -3.089 1.00 87.88 320 ARG A N 1
ATOM 2422 C CA . ARG A 1 320 ? 27.214 9.815 -2.237 1.00 87.88 320 ARG A CA 1
ATOM 2423 C C . ARG A 1 320 ? 27.271 11.134 -3.006 1.00 87.88 320 ARG A C 1
ATOM 2425 O O . ARG A 1 320 ? 27.058 12.187 -2.417 1.00 87.88 320 ARG A O 1
ATOM 2432 N N . TYR A 1 321 ? 27.595 11.069 -4.298 1.00 87.56 321 TYR A N 1
ATOM 2433 C CA . TYR A 1 321 ? 27.767 12.239 -5.161 1.00 87.56 321 TYR A CA 1
ATOM 2434 C C . TYR A 1 321 ? 27.180 11.975 -6.555 1.00 87.56 321 TYR A C 1
ATOM 2436 O O . TYR A 1 321 ? 27.939 11.778 -7.511 1.00 87.56 321 TYR A O 1
ATOM 2444 N N . PRO A 1 322 ? 25.841 11.938 -6.689 1.00 92.56 322 PRO A N 1
ATOM 2445 C CA . PRO A 1 322 ? 25.203 11.771 -7.987 1.00 92.56 322 PRO A CA 1
ATOM 2446 C C . PRO A 1 322 ? 25.572 12.931 -8.915 1.00 92.56 322 PRO A C 1
ATOM 2448 O O . PRO A 1 322 ? 25.754 14.071 -8.482 1.00 92.56 322 PRO A O 1
ATOM 2451 N N . HIS A 1 323 ? 25.680 12.658 -10.214 1.00 93.56 323 HIS A N 1
ATOM 2452 C CA . HIS A 1 323 ? 25.987 13.708 -11.182 1.00 93.56 323 HIS A CA 1
ATOM 2453 C C . HIS A 1 323 ? 24.811 14.710 -11.286 1.00 93.56 323 HIS A C 1
ATOM 2455 O O . HIS A 1 323 ? 23.666 14.266 -11.366 1.00 93.56 323 HIS A O 1
ATOM 2461 N N . PRO A 1 324 ? 25.038 16.040 -11.390 1.00 93.88 324 PRO A N 1
ATOM 2462 C CA . PRO A 1 324 ? 23.961 17.044 -11.404 1.00 93.88 324 PRO A CA 1
ATOM 2463 C C . PRO A 1 324 ? 22.873 16.830 -12.468 1.00 93.88 324 PRO A C 1
ATOM 2465 O O . PRO A 1 324 ? 21.710 17.182 -12.277 1.00 93.88 324 PRO A O 1
ATOM 2468 N N . GLN A 1 325 ? 23.240 16.221 -13.597 1.00 94.31 325 GLN A N 1
ATOM 2469 C CA . GLN A 1 325 ? 22.301 15.913 -14.683 1.00 94.31 325 GLN A CA 1
ATOM 2470 C C . GLN A 1 325 ? 21.303 14.800 -14.335 1.00 94.31 325 GLN A C 1
ATOM 2472 O O . GLN A 1 325 ? 20.248 14.737 -14.955 1.00 94.31 325 GLN A O 1
ATOM 2477 N N . VAL A 1 326 ? 21.585 13.972 -13.323 1.00 94.88 326 VAL A N 1
ATOM 2478 C CA . VAL A 1 326 ? 20.615 13.006 -12.780 1.00 94.88 326 VAL A CA 1
ATOM 2479 C C . VAL A 1 326 ? 19.450 13.758 -12.140 1.00 94.88 326 VAL A C 1
ATOM 2481 O O . VAL A 1 326 ? 18.297 13.489 -12.464 1.00 94.88 326 VAL A O 1
ATOM 2484 N N . PHE A 1 327 ? 19.733 14.768 -11.311 1.00 96.31 327 PHE A N 1
ATOM 2485 C CA . PHE A 1 327 ? 18.690 15.622 -10.736 1.00 96.31 327 PHE A CA 1
ATOM 2486 C C . PHE A 1 327 ? 17.956 16.408 -11.823 1.00 96.31 327 PHE A C 1
ATOM 2488 O O . PHE A 1 327 ? 16.731 16.473 -11.812 1.00 96.31 327 PHE A O 1
ATOM 2495 N N . ALA A 1 328 ? 18.675 16.949 -12.814 1.00 95.69 328 ALA A N 1
ATOM 2496 C CA . ALA A 1 328 ? 18.039 17.620 -13.948 1.00 95.69 328 ALA A CA 1
ATOM 2497 C C . ALA A 1 328 ? 17.056 16.694 -14.689 1.00 95.69 328 ALA A C 1
ATOM 2499 O O . ALA A 1 328 ? 15.942 17.120 -14.985 1.00 95.69 328 ALA A O 1
ATOM 2500 N N . ALA A 1 329 ? 17.431 15.433 -14.928 1.00 95.94 329 ALA A N 1
ATOM 2501 C CA . ALA A 1 329 ? 16.545 14.439 -15.525 1.00 95.94 329 ALA A CA 1
ATOM 2502 C C . ALA A 1 329 ? 15.321 14.165 -14.636 1.00 95.94 329 ALA A C 1
ATOM 2504 O O . ALA A 1 329 ? 14.195 14.291 -15.111 1.00 95.94 329 ALA A O 1
ATOM 2505 N N . ILE A 1 330 ? 15.513 13.892 -13.341 1.00 96.00 330 ILE A N 1
ATOM 2506 C CA . ILE A 1 330 ? 14.405 13.618 -12.407 1.00 96.00 330 ILE A CA 1
ATOM 2507 C C . ILE A 1 330 ? 13.392 14.767 -12.363 1.00 96.00 330 ILE A C 1
ATOM 2509 O O . ILE A 1 330 ? 12.185 14.536 -12.336 1.00 96.00 330 ILE A O 1
ATOM 2513 N N . GLN A 1 331 ? 13.876 16.007 -12.401 1.00 96.56 331 GLN A N 1
ATOM 2514 C CA . GLN A 1 331 ? 13.028 17.194 -12.339 1.00 96.56 331 GLN A CA 1
ATOM 2515 C C . GLN A 1 331 ? 12.254 17.471 -13.636 1.00 96.56 331 GLN A C 1
ATOM 2517 O O . GLN A 1 331 ? 11.198 18.098 -13.576 1.00 96.56 331 GLN A O 1
ATOM 2522 N N . GLN A 1 332 ? 12.769 17.063 -14.802 1.00 95.44 332 GLN A N 1
ATOM 2523 C CA . GLN A 1 332 ? 12.214 17.436 -16.115 1.00 95.44 332 GLN A CA 1
ATOM 2524 C C . GLN A 1 332 ? 11.364 16.348 -16.772 1.00 95.44 332 GLN A C 1
ATOM 2526 O O . GLN A 1 332 ? 10.479 16.664 -17.570 1.00 95.44 332 GLN A O 1
ATOM 2531 N N . ARG A 1 333 ? 11.623 15.077 -16.458 1.00 95.25 333 ARG A N 1
ATOM 2532 C CA . ARG A 1 333 ? 10.922 13.945 -17.071 1.00 95.25 333 ARG A CA 1
ATOM 2533 C C . ARG A 1 333 ? 9.442 13.903 -16.703 1.00 95.25 333 ARG A C 1
ATOM 2535 O O . ARG A 1 333 ? 9.031 14.422 -15.668 1.00 95.25 333 ARG A O 1
ATOM 2542 N N . ARG A 1 334 ? 8.637 13.297 -17.583 1.00 93.00 334 ARG A N 1
ATOM 2543 C CA . ARG A 1 334 ? 7.164 13.229 -17.465 1.00 93.00 334 ARG A CA 1
ATOM 2544 C C . ARG A 1 334 ? 6.558 11.889 -17.872 1.00 93.00 334 ARG A C 1
ATOM 2546 O O . ARG A 1 334 ? 5.348 11.718 -17.803 1.00 93.00 334 ARG A O 1
ATOM 2553 N N . ASP A 1 335 ? 7.376 10.973 -18.364 1.00 92.12 335 ASP A N 1
ATOM 2554 C CA . ASP A 1 335 ? 6.938 9.684 -18.873 1.00 92.12 335 ASP A CA 1
ATOM 2555 C C . ASP A 1 335 ? 6.596 8.709 -17.736 1.00 92.12 335 ASP A C 1
ATOM 2557 O O . ASP A 1 335 ? 7.251 8.684 -16.691 1.00 92.12 335 ASP A O 1
ATOM 2561 N N . GLY A 1 336 ? 5.549 7.905 -17.943 1.00 90.94 336 GLY A N 1
ATOM 2562 C CA . GLY A 1 336 ? 5.013 7.002 -16.923 1.00 90.94 336 GLY A CA 1
ATOM 2563 C C . GLY A 1 336 ? 5.981 5.879 -16.551 1.00 90.94 336 GLY A C 1
ATOM 2564 O O . GLY A 1 336 ? 6.055 5.496 -15.386 1.00 90.94 336 GLY A O 1
ATOM 2565 N N . GLU A 1 337 ? 6.772 5.390 -17.510 1.00 91.62 337 GLU A N 1
ATOM 2566 C CA . GLU A 1 337 ? 7.795 4.367 -17.289 1.00 91.62 337 GLU A CA 1
ATOM 2567 C C . GLU A 1 337 ? 8.863 4.852 -16.299 1.00 91.62 337 GLU A C 1
ATOM 2569 O O . GLU A 1 337 ? 9.219 4.124 -15.366 1.00 91.62 337 GLU A O 1
ATOM 2574 N N . PHE A 1 338 ? 9.321 6.100 -16.457 1.00 94.69 338 PHE A N 1
ATOM 2575 C CA . PHE A 1 338 ? 10.225 6.754 -15.515 1.00 94.69 338 PHE A CA 1
ATOM 2576 C C . PHE A 1 338 ? 9.587 6.940 -14.138 1.00 94.69 338 PHE A C 1
ATOM 2578 O O . PHE A 1 338 ? 10.199 6.554 -13.144 1.00 94.69 338 PHE A O 1
ATOM 2585 N N . ILE A 1 339 ? 8.363 7.479 -14.062 1.00 94.75 339 ILE A N 1
ATOM 2586 C CA . ILE A 1 339 ? 7.669 7.684 -12.779 1.00 94.75 339 ILE A CA 1
ATOM 2587 C C . ILE A 1 339 ? 7.536 6.345 -12.039 1.00 94.75 339 ILE A C 1
ATOM 2589 O O . ILE A 1 339 ? 7.892 6.245 -10.868 1.00 94.75 339 ILE A O 1
ATOM 2593 N N . ALA A 1 340 ? 7.122 5.279 -12.726 1.00 94.25 340 ALA A N 1
ATOM 2594 C CA . ALA A 1 340 ? 7.016 3.950 -12.133 1.00 94.25 340 ALA A CA 1
ATOM 2595 C C . ALA A 1 340 ? 8.377 3.378 -11.694 1.00 94.25 340 ALA A C 1
ATOM 2597 O O . ALA A 1 340 ? 8.464 2.727 -10.654 1.00 94.25 340 ALA A O 1
ATOM 2598 N N . ALA A 1 341 ? 9.453 3.578 -12.464 1.00 93.50 341 ALA A N 1
ATOM 2599 C CA . ALA A 1 341 ? 10.805 3.184 -12.051 1.00 93.50 341 ALA A CA 1
ATOM 2600 C C . ALA A 1 341 ? 11.257 3.939 -10.789 1.00 93.50 341 ALA A C 1
ATOM 2602 O O . ALA A 1 341 ? 11.741 3.326 -9.838 1.00 93.50 341 ALA A O 1
ATOM 2603 N N . LEU A 1 342 ? 11.017 5.250 -10.744 1.00 95.25 342 LEU A N 1
ATOM 2604 C CA . LEU A 1 342 ? 11.361 6.101 -9.612 1.00 95.25 342 LEU A CA 1
ATOM 2605 C C . LEU A 1 342 ? 10.599 5.705 -8.343 1.00 95.25 342 LEU A C 1
ATOM 2607 O O . LEU A 1 342 ? 11.219 5.522 -7.298 1.00 95.25 342 LEU A O 1
ATOM 2611 N N . LEU A 1 343 ? 9.284 5.500 -8.434 1.00 96.25 343 LEU A N 1
ATOM 2612 C CA . LEU A 1 343 ? 8.466 5.081 -7.292 1.00 96.25 343 LEU A CA 1
ATOM 2613 C C . LEU A 1 343 ? 8.847 3.682 -6.788 1.00 96.25 343 LEU A C 1
ATOM 2615 O O . LEU A 1 343 ? 8.972 3.490 -5.581 1.00 96.25 343 LEU A O 1
ATOM 2619 N N . ARG A 1 344 ? 9.142 2.731 -7.687 1.00 95.19 344 ARG A N 1
ATOM 2620 C CA . ARG A 1 344 ? 9.671 1.405 -7.302 1.00 95.19 344 ARG A CA 1
ATOM 2621 C C . ARG A 1 344 ? 10.958 1.503 -6.488 1.00 95.19 344 ARG A C 1
ATOM 2623 O O . ARG A 1 344 ? 11.162 0.728 -5.559 1.00 95.19 344 ARG A O 1
ATOM 2630 N N . SER A 1 345 ? 11.815 2.476 -6.799 1.00 93.06 345 SER A N 1
ATOM 2631 C CA . SER A 1 345 ? 13.091 2.649 -6.098 1.00 93.06 345 SER A CA 1
ATOM 2632 C C . SER A 1 345 ? 12.946 3.039 -4.621 1.00 93.06 345 SER A C 1
ATOM 2634 O O . SER A 1 345 ? 13.883 2.815 -3.852 1.00 93.06 345 SER A O 1
ATOM 2636 N N . VAL A 1 346 ? 11.779 3.567 -4.227 1.00 94.38 346 VAL A N 1
ATOM 2637 C CA . VAL A 1 346 ? 11.465 4.025 -2.861 1.00 94.38 346 VAL A CA 1
ATOM 2638 C C . VAL A 1 346 ? 10.287 3.282 -2.218 1.00 94.38 346 VAL A C 1
ATOM 2640 O O . VAL A 1 346 ? 9.867 3.637 -1.121 1.00 94.38 346 VAL A O 1
ATOM 2643 N N . GLU A 1 347 ? 9.766 2.237 -2.866 1.00 91.81 347 GLU A N 1
ATOM 2644 C CA . GLU A 1 347 ? 8.609 1.456 -2.397 1.00 91.81 347 GLU A CA 1
ATOM 2645 C C . GLU A 1 347 ? 8.816 0.874 -0.993 1.00 91.81 347 GLU A C 1
ATOM 2647 O O . GLU A 1 347 ? 7.908 0.871 -0.168 1.00 91.81 347 GLU A O 1
ATOM 2652 N N . HIS A 1 348 ? 10.042 0.444 -0.695 1.00 89.06 348 HIS A N 1
ATOM 2653 C CA . HIS A 1 348 ? 10.416 -0.170 0.580 1.00 89.06 348 HIS A CA 1
ATOM 2654 C C . HIS A 1 348 ? 10.995 0.856 1.571 1.00 89.06 348 HIS A C 1
ATOM 2656 O O . HIS A 1 348 ? 11.709 0.497 2.509 1.00 89.06 348 HIS A O 1
ATOM 2662 N N . GLY A 1 349 ? 10.714 2.142 1.344 1.00 88.69 349 GLY A N 1
ATOM 2663 C CA . GLY A 1 349 ? 11.269 3.262 2.091 1.00 88.69 349 GLY A CA 1
ATOM 2664 C C . GLY A 1 349 ? 12.514 3.870 1.444 1.00 88.69 349 GLY A C 1
ATOM 2665 O O . GLY A 1 349 ? 13.028 3.410 0.423 1.00 88.69 349 GLY A O 1
ATOM 2666 N N . VAL A 1 350 ? 13.003 4.945 2.063 1.00 91.38 350 VAL A N 1
ATOM 2667 C CA . VAL A 1 350 ? 14.126 5.740 1.556 1.00 91.38 350 VAL A CA 1
ATOM 2668 C C . VAL A 1 350 ? 15.345 5.528 2.445 1.00 91.38 350 VAL A C 1
ATOM 2670 O O . VAL A 1 350 ? 15.297 5.779 3.649 1.00 91.38 350 VAL A O 1
ATOM 2673 N N . SER A 1 351 ? 16.459 5.083 1.861 1.00 92.50 351 SER A N 1
ATOM 2674 C CA . SER A 1 351 ? 17.728 5.000 2.589 1.00 92.50 351 SER A CA 1
ATOM 2675 C C . SER A 1 351 ? 18.295 6.404 2.861 1.00 92.50 351 SER A C 1
ATOM 2677 O O . SER A 1 351 ? 18.005 7.330 2.101 1.00 92.50 351 SER A O 1
ATOM 2679 N N . PRO A 1 352 ? 19.136 6.604 3.895 1.00 93.12 352 PRO A N 1
ATOM 2680 C CA . PRO A 1 352 ? 19.663 7.934 4.215 1.00 93.12 352 PRO A CA 1
ATOM 2681 C C . PRO A 1 352 ? 20.358 8.661 3.043 1.00 93.12 352 PRO A C 1
ATOM 2683 O O . PRO A 1 352 ? 20.085 9.849 2.865 1.00 93.12 352 PRO A O 1
ATOM 2686 N N . PRO A 1 353 ? 21.179 7.997 2.194 1.00 92.62 353 PRO A N 1
ATOM 2687 C CA . PRO A 1 353 ? 21.755 8.637 1.007 1.00 92.62 353 PRO A CA 1
ATOM 2688 C C . PRO A 1 353 ? 20.695 9.082 -0.005 1.00 92.62 353 PRO A C 1
ATOM 2690 O O . PRO A 1 353 ? 20.746 10.205 -0.499 1.00 92.62 353 PRO A O 1
ATOM 2693 N N . VAL A 1 354 ? 19.697 8.231 -0.269 1.00 94.56 354 VAL A N 1
ATOM 2694 C CA . VAL A 1 354 ? 18.608 8.559 -1.200 1.00 94.56 354 VAL A CA 1
ATOM 2695 C C . VAL A 1 354 ? 17.787 9.722 -0.654 1.00 94.56 354 VAL A C 1
ATOM 2697 O O . VAL A 1 354 ? 17.479 10.641 -1.402 1.00 94.56 354 VAL A O 1
ATOM 2700 N N . ALA A 1 355 ? 17.498 9.740 0.649 1.00 94.88 355 ALA A N 1
ATOM 2701 C CA . ALA A 1 355 ? 16.766 10.829 1.282 1.00 94.88 355 ALA A CA 1
ATOM 2702 C C . ALA A 1 355 ? 17.526 12.148 1.117 1.00 94.88 355 ALA A C 1
ATOM 2704 O O . ALA A 1 355 ? 16.954 13.113 0.625 1.00 94.88 355 ALA A O 1
ATOM 2705 N N . GLN A 1 356 ? 18.826 12.173 1.430 1.00 95.38 356 GLN A N 1
ATOM 2706 C CA . GLN A 1 356 ? 19.672 13.357 1.257 1.00 95.38 356 GLN A CA 1
ATOM 2707 C C . GLN A 1 356 ? 19.718 13.840 -0.201 1.00 95.38 356 GLN A C 1
ATOM 2709 O O . GLN A 1 356 ? 19.681 15.043 -0.454 1.00 95.38 356 GLN A O 1
ATOM 2714 N N . ASN A 1 357 ? 19.782 12.923 -1.163 1.00 95.94 357 ASN A N 1
ATOM 2715 C CA . ASN A 1 357 ? 19.803 13.268 -2.581 1.00 95.94 357 ASN A CA 1
ATOM 2716 C C . ASN A 1 357 ? 18.450 13.780 -3.081 1.00 95.94 357 ASN A C 1
ATOM 2718 O O . ASN A 1 357 ? 18.411 14.755 -3.828 1.00 95.94 357 ASN A O 1
ATOM 2722 N N . LEU A 1 358 ? 17.340 13.186 -2.640 1.00 96.62 358 LEU A N 1
ATOM 2723 C CA . LEU A 1 358 ? 15.999 13.653 -2.991 1.00 96.62 358 LEU A CA 1
ATOM 2724 C C . LEU A 1 358 ? 15.714 15.060 -2.454 1.00 96.62 358 LEU A C 1
ATOM 2726 O O . LEU A 1 358 ? 14.985 15.805 -3.101 1.00 96.62 358 LEU A O 1
ATOM 2730 N N . GLN A 1 359 ? 16.363 15.492 -1.368 1.00 96.12 359 GLN A N 1
ATOM 2731 C CA . GLN A 1 359 ? 16.282 16.886 -0.909 1.00 96.12 359 GLN A CA 1
ATOM 2732 C C . GLN A 1 359 ? 16.821 17.903 -1.932 1.00 96.12 359 GLN A C 1
ATOM 2734 O O . GLN A 1 359 ? 16.526 19.084 -1.817 1.00 96.12 359 GLN A O 1
ATOM 2739 N N . GLN A 1 360 ? 17.597 17.485 -2.936 1.00 96.06 360 GLN A N 1
ATOM 2740 C CA . GLN A 1 360 ? 18.053 18.375 -4.013 1.00 96.06 360 GLN A CA 1
ATOM 2741 C C . GLN A 1 360 ? 17.005 18.559 -5.122 1.00 96.06 360 GLN A C 1
ATOM 2743 O O . GLN A 1 360 ? 17.204 19.368 -6.023 1.00 96.06 360 GLN A O 1
ATOM 2748 N N . VAL A 1 361 ? 15.909 17.796 -5.081 1.00 96.81 361 VAL A N 1
ATOM 2749 C CA . VAL A 1 361 ? 14.811 17.866 -6.049 1.00 96.81 361 VAL A CA 1
ATOM 2750 C C . VAL A 1 361 ? 13.788 18.880 -5.549 1.00 96.81 361 VAL A C 1
ATOM 2752 O O . VAL A 1 361 ? 13.032 18.592 -4.623 1.00 96.81 361 VAL A O 1
ATOM 2755 N N . ASP A 1 362 ? 13.755 20.060 -6.163 1.00 96.38 362 ASP A N 1
ATOM 2756 C CA . ASP A 1 362 ? 12.882 21.177 -5.764 1.00 96.38 362 ASP A CA 1
ATOM 2757 C C . ASP A 1 362 ? 11.663 21.369 -6.679 1.00 96.38 362 ASP A C 1
ATOM 2759 O O . ASP A 1 362 ? 10.746 22.131 -6.373 1.00 96.38 362 ASP A O 1
ATOM 2763 N N . ARG A 1 363 ? 11.621 20.651 -7.803 1.00 96.50 363 ARG A N 1
ATOM 2764 C CA . ARG A 1 363 ? 10.532 20.721 -8.780 1.00 96.50 363 ARG A CA 1
ATOM 2765 C C . ARG A 1 363 ? 10.344 19.402 -9.506 1.00 96.50 363 ARG A C 1
ATOM 2767 O O . ARG A 1 363 ? 11.305 18.696 -9.793 1.00 96.50 363 ARG A O 1
ATOM 2774 N N . LEU A 1 364 ? 9.107 19.106 -9.883 1.00 96.31 364 LEU A N 1
ATOM 2775 C CA . LEU A 1 364 ? 8.769 17.940 -10.694 1.00 96.31 364 LEU A CA 1
ATOM 2776 C C . LEU A 1 364 ? 7.871 18.388 -11.845 1.00 96.31 364 LEU A C 1
ATOM 2778 O O . LEU A 1 364 ? 6.748 18.846 -11.635 1.00 96.31 364 LEU A O 1
ATOM 2782 N N . ALA A 1 365 ? 8.371 18.275 -13.075 1.00 94.38 365 ALA A N 1
ATOM 2783 C CA . ALA A 1 365 ? 7.673 18.772 -14.256 1.00 94.38 365 ALA A CA 1
ATOM 2784 C C . ALA A 1 365 ? 6.333 18.064 -14.509 1.00 94.38 365 ALA A C 1
ATOM 2786 O O . ALA A 1 365 ? 5.441 18.668 -15.102 1.00 94.38 365 ALA A O 1
ATOM 2787 N N . TRP A 1 366 ? 6.184 16.812 -14.069 1.00 93.12 366 TRP A N 1
ATOM 2788 C CA . TRP A 1 366 ? 4.925 16.071 -14.158 1.00 93.12 366 TRP A CA 1
ATOM 2789 C C . TRP A 1 366 ? 3.896 16.535 -13.121 1.00 93.12 366 TRP A C 1
ATOM 2791 O O . TRP A 1 366 ? 2.736 16.685 -13.469 1.00 93.12 366 TRP A O 1
ATOM 2801 N N . LEU A 1 367 ? 4.308 16.949 -11.918 1.00 92.56 367 LEU A N 1
ATOM 2802 C CA . LEU A 1 367 ? 3.398 17.560 -10.932 1.00 92.56 367 LEU A CA 1
ATOM 2803 C C . LEU A 1 367 ? 2.967 18.995 -11.277 1.00 92.56 367 LEU A C 1
ATOM 2805 O O . LEU A 1 367 ? 2.144 19.581 -10.583 1.00 92.56 367 LEU A O 1
ATOM 2809 N N . SER A 1 368 ? 3.516 19.574 -12.348 1.00 87.94 368 SER A N 1
ATOM 2810 C CA . SER A 1 368 ? 3.055 20.862 -12.888 1.00 87.94 368 SER A CA 1
ATOM 2811 C C . SER A 1 368 ? 1.850 20.716 -13.832 1.00 87.94 368 SER A C 1
ATOM 2813 O O . SER A 1 368 ? 1.329 21.717 -14.317 1.00 87.94 368 SER A O 1
ATOM 2815 N N . LEU A 1 369 ? 1.440 19.482 -14.144 1.00 87.19 369 LEU A N 1
ATOM 2816 C CA . LEU A 1 369 ? 0.271 19.158 -14.962 1.00 87.19 369 LEU A CA 1
ATOM 2817 C C . LEU A 1 369 ? -0.954 18.886 -14.066 1.00 87.19 369 LEU A C 1
ATOM 2819 O O . LEU A 1 369 ? -0.778 18.564 -12.890 1.00 87.19 369 LEU A O 1
ATOM 2823 N N . PRO A 1 370 ? -2.191 18.945 -14.601 1.00 88.94 370 PRO A N 1
ATOM 2824 C CA . PRO A 1 370 ? -3.377 18.487 -13.875 1.00 88.94 370 PRO A CA 1
ATOM 2825 C C . PRO A 1 370 ? -3.198 17.049 -13.376 1.00 88.94 370 PRO A C 1
ATOM 2827 O O . PRO A 1 370 ? -2.782 16.190 -14.151 1.00 88.94 370 PRO A O 1
ATOM 2830 N N . LEU A 1 371 ? -3.511 16.776 -12.106 1.00 90.69 371 LEU A N 1
ATOM 2831 C CA . LEU A 1 371 ? -3.166 15.511 -11.433 1.00 90.69 371 LEU A CA 1
ATOM 2832 C C . LEU A 1 371 ? -3.891 14.263 -11.974 1.00 90.69 371 LEU A C 1
ATOM 2834 O O . LEU A 1 371 ? -3.544 13.156 -11.587 1.00 90.69 371 LEU A O 1
ATOM 2838 N N . GLU A 1 372 ? -4.829 14.406 -12.912 1.00 88.62 372 GLU A N 1
ATOM 2839 C CA . GLU A 1 372 ? -5.501 13.291 -13.607 1.00 88.62 372 GLU A CA 1
ATOM 2840 C C . GLU A 1 372 ? -4.505 12.325 -14.279 1.00 88.62 372 GLU A C 1
ATOM 2842 O O . GLU A 1 372 ? -4.730 11.122 -14.341 1.00 88.62 372 GLU A O 1
ATOM 2847 N N . HIS A 1 373 ? -3.340 12.811 -14.723 1.00 88.00 373 HIS A N 1
ATOM 2848 C CA . HIS A 1 373 ? -2.308 11.944 -15.307 1.00 88.00 373 HIS A CA 1
ATOM 2849 C C . HIS A 1 373 ? -1.686 10.950 -14.304 1.00 88.00 373 HIS A C 1
ATOM 2851 O O . HIS A 1 373 ? -1.018 10.003 -14.726 1.00 88.00 373 HIS A O 1
ATOM 2857 N N . LEU A 1 374 ? -1.887 11.144 -12.994 1.00 91.06 374 LEU A N 1
ATOM 2858 C CA . LEU A 1 374 ? -1.410 10.223 -11.960 1.00 91.06 374 LEU A CA 1
ATOM 2859 C C . LEU A 1 374 ? -2.158 8.882 -11.969 1.00 91.06 374 LEU A C 1
ATOM 2861 O O . LEU A 1 374 ? -1.646 7.915 -11.407 1.00 91.06 374 LEU A O 1
ATOM 2865 N N . ASP A 1 375 ? -3.289 8.780 -12.676 1.00 88.69 375 ASP A N 1
ATOM 2866 C CA . ASP A 1 375 ? -4.006 7.516 -12.907 1.00 88.69 375 ASP A CA 1
ATOM 2867 C C . ASP A 1 375 ? -3.137 6.461 -13.617 1.00 88.69 375 ASP A C 1
ATOM 2869 O O . ASP A 1 375 ? -3.380 5.260 -13.506 1.00 88.69 375 ASP A O 1
ATOM 2873 N N . VAL A 1 376 ? -2.083 6.894 -14.321 1.00 88.62 376 VAL A N 1
ATOM 2874 C CA . VAL A 1 376 ? -1.106 6.006 -14.971 1.00 88.62 376 VAL A CA 1
ATOM 2875 C C . VAL A 1 376 ? -0.230 5.269 -13.946 1.00 88.62 376 VAL A C 1
ATOM 2877 O O . VAL A 1 376 ? 0.369 4.244 -14.278 1.00 88.62 376 VAL A O 1
ATOM 2880 N N . ILE A 1 377 ? -0.141 5.752 -12.699 1.00 93.06 377 ILE A N 1
ATOM 2881 C CA . ILE A 1 377 ? 0.660 5.116 -11.648 1.00 93.06 377 ILE A CA 1
ATOM 2882 C C . ILE A 1 377 ? -0.005 3.796 -11.224 1.00 93.06 377 ILE A C 1
ATOM 2884 O O . ILE A 1 377 ? -1.136 3.810 -10.727 1.00 93.06 377 ILE A O 1
ATOM 2888 N N . PRO A 1 378 ? 0.702 2.652 -11.332 1.00 93.25 378 PRO A N 1
ATOM 2889 C CA . PRO A 1 378 ? 0.172 1.364 -10.906 1.00 93.25 378 PRO A CA 1
ATOM 2890 C C . PRO A 1 378 ? -0.312 1.385 -9.445 1.00 93.25 378 PRO A C 1
ATOM 2892 O O . PRO A 1 378 ? 0.414 1.892 -8.585 1.00 93.25 378 PRO A O 1
ATOM 2895 N N . PRO A 1 379 ? -1.469 0.769 -9.123 1.00 93.19 379 PRO A N 1
ATOM 2896 C CA . PRO A 1 379 ? -2.030 0.760 -7.770 1.00 93.19 379 PRO A CA 1
ATOM 2897 C C . PRO A 1 379 ? -1.040 0.381 -6.645 1.00 93.19 379 PRO A C 1
ATOM 2899 O O . PRO A 1 379 ? -1.046 1.066 -5.621 1.00 93.19 379 PRO A O 1
ATOM 2902 N N . PRO A 1 380 ? -0.138 -0.617 -6.815 1.00 94.50 380 PRO A N 1
ATOM 2903 C CA . PRO A 1 380 ? 0.852 -0.969 -5.790 1.00 94.50 380 PRO A CA 1
ATOM 2904 C C . PRO A 1 380 ? 1.886 0.128 -5.493 1.00 94.50 380 PRO A C 1
ATOM 2906 O O . PRO A 1 380 ? 2.443 0.157 -4.403 1.00 94.50 380 PRO A O 1
ATOM 2909 N N . LEU A 1 381 ? 2.135 1.043 -6.436 1.00 95.81 381 LEU A N 1
ATOM 2910 C CA . LEU A 1 381 ? 3.157 2.090 -6.312 1.00 95.81 381 LEU A CA 1
ATOM 2911 C C . LEU A 1 381 ? 2.614 3.405 -5.743 1.00 95.81 381 LEU A C 1
ATOM 2913 O O . LEU A 1 381 ? 3.391 4.300 -5.416 1.00 95.81 381 LEU A O 1
ATOM 2917 N N . GLN A 1 382 ? 1.297 3.543 -5.597 1.00 95.56 382 GLN A N 1
ATOM 2918 C CA . GLN A 1 382 ? 0.688 4.762 -5.065 1.00 95.56 382 GLN A CA 1
ATOM 2919 C C . GLN A 1 382 ? 1.120 5.106 -3.623 1.00 95.56 382 GLN A C 1
ATOM 2921 O O . GLN A 1 382 ? 1.327 6.288 -3.357 1.00 95.56 382 GLN A O 1
ATOM 2926 N N . PRO A 1 383 ? 1.330 4.154 -2.687 1.00 95.19 383 PRO A N 1
ATOM 2927 C CA . PRO A 1 383 ? 1.892 4.483 -1.372 1.00 95.19 383 PRO A CA 1
ATOM 2928 C C . PRO A 1 383 ? 3.305 5.071 -1.467 1.00 95.19 383 PRO A C 1
ATOM 2930 O O .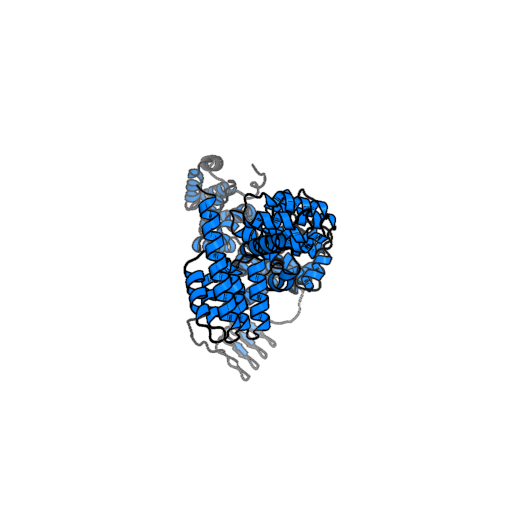 PRO A 1 383 ? 3.632 6.026 -0.764 1.00 95.19 383 PRO A O 1
ATOM 2933 N N . ALA A 1 384 ? 4.122 4.561 -2.396 1.00 96.56 384 ALA A N 1
ATOM 2934 C CA . ALA A 1 384 ? 5.482 5.042 -2.625 1.00 96.56 384 ALA A CA 1
ATOM 2935 C C . ALA A 1 384 ? 5.512 6.497 -3.126 1.00 96.56 384 ALA A C 1
ATOM 2937 O O . ALA A 1 384 ? 6.503 7.195 -2.915 1.00 96.56 384 ALA A O 1
ATOM 2938 N N . LEU A 1 385 ? 4.426 6.984 -3.743 1.00 96.38 385 LEU A N 1
ATOM 2939 C CA . LEU A 1 385 ? 4.290 8.385 -4.144 1.00 96.38 385 LEU A CA 1
ATOM 2940 C C . LEU A 1 385 ? 4.318 9.333 -2.940 1.00 96.38 385 LEU A C 1
ATOM 2942 O O . LEU A 1 385 ? 4.965 10.377 -3.019 1.00 96.38 385 LEU A O 1
ATOM 2946 N N . VAL A 1 386 ? 3.683 8.954 -1.823 1.00 95.31 386 VAL A N 1
ATOM 2947 C CA . VAL A 1 386 ? 3.742 9.720 -0.566 1.00 95.31 386 VAL A CA 1
ATOM 2948 C C . VAL A 1 386 ? 5.190 9.806 -0.103 1.00 95.31 386 VAL A C 1
ATOM 2950 O O . VAL A 1 386 ? 5.748 10.896 0.005 1.00 95.31 386 VAL A O 1
ATOM 2953 N N . THR A 1 387 ? 5.829 8.649 0.076 1.00 95.12 387 THR A N 1
ATOM 2954 C CA . THR A 1 387 ? 7.223 8.535 0.515 1.00 95.12 387 THR A CA 1
ATOM 2955 C C . THR A 1 387 ? 8.177 9.346 -0.364 1.00 95.12 387 THR A C 1
ATOM 2957 O O . THR A 1 387 ? 9.044 10.057 0.147 1.00 95.12 387 THR A O 1
ATOM 2960 N N . PHE A 1 388 ? 8.000 9.272 -1.683 1.00 96.19 388 PHE A N 1
ATOM 2961 C CA . PHE A 1 388 ? 8.798 10.013 -2.650 1.00 96.19 388 PHE A CA 1
ATOM 2962 C C . PHE A 1 388 ? 8.629 11.525 -2.486 1.00 96.19 388 PHE A C 1
ATOM 2964 O O . PHE A 1 388 ? 9.607 12.234 -2.260 1.00 96.19 388 PHE A O 1
ATOM 2971 N N . VAL A 1 389 ? 7.393 12.026 -2.575 1.00 95.50 389 VAL A N 1
ATOM 2972 C CA . VAL A 1 389 ? 7.099 13.465 -2.538 1.00 95.50 389 VAL A CA 1
ATOM 2973 C C . VAL A 1 389 ? 7.541 14.087 -1.215 1.00 95.50 389 VAL A C 1
ATOM 2975 O O . VAL A 1 389 ? 8.090 15.193 -1.194 1.00 95.50 389 VAL A O 1
ATOM 2978 N N . GLU A 1 390 ? 7.392 13.369 -0.107 1.00 94.31 390 GLU A N 1
ATOM 2979 C CA . GLU A 1 390 ? 7.878 13.824 1.190 1.00 94.31 390 GLU A CA 1
ATOM 2980 C C . GLU A 1 390 ? 9.394 13.983 1.248 1.00 94.31 390 GLU A C 1
ATOM 2982 O O . GLU A 1 390 ? 9.874 14.986 1.783 1.00 94.31 390 GLU A O 1
ATOM 2987 N N . ALA A 1 391 ? 10.131 13.046 0.652 1.00 95.19 391 ALA A N 1
ATOM 2988 C CA . ALA A 1 391 ? 11.588 13.060 0.613 1.00 95.19 391 ALA A CA 1
ATOM 2989 C C . ALA A 1 391 ? 12.176 14.149 -0.305 1.00 95.19 391 ALA A C 1
ATOM 2991 O O . ALA A 1 391 ? 13.384 14.382 -0.252 1.00 95.19 391 ALA A O 1
ATOM 2992 N N . THR A 1 392 ? 11.359 14.832 -1.113 1.00 96.88 392 THR A N 1
ATOM 2993 C CA . THR A 1 392 ? 11.796 15.943 -1.982 1.00 96.88 392 THR A CA 1
ATOM 2994 C C . THR A 1 392 ? 11.665 17.321 -1.325 1.00 96.88 392 THR A C 1
ATOM 2996 O O . THR A 1 392 ? 11.042 17.471 -0.273 1.00 96.88 392 THR A O 1
ATOM 2999 N N . GLN A 1 393 ? 12.215 18.357 -1.958 1.00 96.75 393 GLN A N 1
ATOM 3000 C CA . GLN A 1 393 ? 12.056 19.772 -1.591 1.00 96.75 393 GLN A CA 1
ATOM 3001 C C . GLN A 1 393 ? 11.031 20.511 -2.470 1.00 96.75 393 GLN A C 1
ATOM 3003 O O . GLN A 1 393 ? 11.051 21.738 -2.548 1.00 96.75 393 GLN A O 1
ATOM 3008 N N . ILE A 1 394 ? 10.104 19.791 -3.117 1.00 96.62 394 ILE A N 1
ATOM 3009 C CA . ILE A 1 394 ? 9.037 20.445 -3.886 1.00 96.62 394 ILE A CA 1
ATOM 3010 C C . ILE A 1 394 ? 8.133 21.317 -2.991 1.00 96.62 394 ILE A C 1
ATOM 3012 O O . ILE A 1 394 ? 8.005 21.036 -1.790 1.00 96.62 394 ILE A O 1
ATOM 3016 N N . PRO A 1 395 ? 7.458 22.342 -3.551 1.00 95.38 395 PRO A N 1
ATOM 3017 C CA . PRO A 1 395 ? 6.593 23.236 -2.789 1.00 95.38 395 PRO A CA 1
ATOM 3018 C C . PRO A 1 395 ? 5.528 22.500 -1.974 1.00 95.38 395 PRO A C 1
ATOM 3020 O O . PRO A 1 395 ? 4.910 21.544 -2.446 1.00 95.38 395 PRO A O 1
ATOM 3023 N N . ARG A 1 396 ? 5.259 22.995 -0.758 1.00 92.75 396 ARG A N 1
ATOM 3024 C CA . ARG A 1 396 ? 4.269 22.411 0.164 1.00 92.75 396 ARG A CA 1
ATOM 3025 C C . ARG A 1 396 ? 2.887 22.251 -0.478 1.00 92.75 396 ARG A C 1
ATOM 3027 O O . ARG A 1 396 ? 2.246 21.235 -0.247 1.00 92.75 396 ARG A O 1
ATOM 3034 N N . GLU A 1 397 ? 2.468 23.206 -1.302 1.00 91.62 397 GLU A N 1
ATOM 3035 C CA . GLU A 1 397 ? 1.195 23.163 -2.036 1.00 91.62 397 GLU A CA 1
ATOM 3036 C C . GLU A 1 397 ? 1.125 21.977 -3.007 1.00 91.62 397 GLU A C 1
ATOM 3038 O O . GLU A 1 397 ? 0.111 21.290 -3.067 1.00 91.62 397 GLU A O 1
ATOM 3043 N N . GLN A 1 398 ? 2.223 21.667 -3.707 1.00 93.56 398 GLN A N 1
ATOM 3044 C CA . GLN A 1 398 ? 2.286 20.497 -4.590 1.00 93.56 398 GLN A CA 1
ATOM 3045 C C . GLN A 1 398 ? 2.248 19.197 -3.788 1.00 93.56 398 GLN A C 1
ATOM 3047 O O . GLN A 1 398 ? 1.571 18.253 -4.189 1.00 93.56 398 GLN A O 1
ATOM 3052 N N . LYS A 1 399 ? 2.925 19.154 -2.629 1.00 94.62 399 LYS A N 1
ATOM 3053 C CA . LYS A 1 399 ? 2.829 18.002 -1.721 1.00 94.62 399 LYS A CA 1
ATOM 3054 C C . LYS A 1 399 ? 1.386 17.795 -1.262 1.00 94.62 399 LYS A C 1
ATOM 3056 O O . LYS A 1 399 ? 0.875 16.687 -1.374 1.00 94.62 399 LYS A O 1
ATOM 3061 N N . ALA A 1 400 ? 0.728 18.859 -0.804 1.00 92.75 400 ALA A N 1
ATOM 3062 C CA . ALA A 1 400 ? -0.659 18.822 -0.355 1.00 92.75 400 ALA A CA 1
ATOM 3063 C C . ALA A 1 400 ? -1.607 18.353 -1.469 1.00 92.75 400 ALA A C 1
ATOM 3065 O O . ALA A 1 400 ? -2.412 17.460 -1.228 1.00 92.75 400 ALA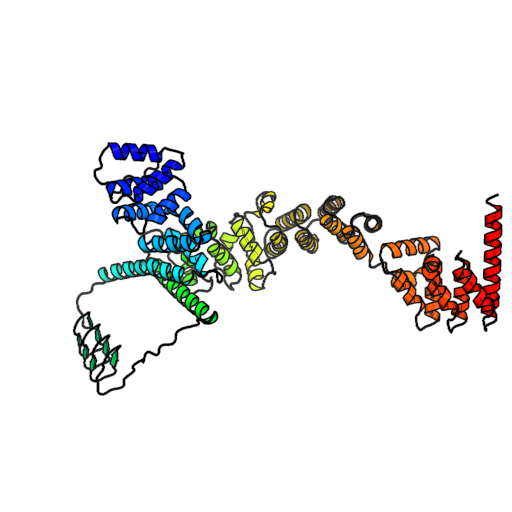 A O 1
ATOM 3066 N N . ALA A 1 401 ? -1.448 18.862 -2.695 1.00 92.69 401 ALA A N 1
ATOM 3067 C CA . ALA A 1 401 ? -2.272 18.476 -3.839 1.00 92.69 401 ALA A CA 1
ATOM 3068 C C . ALA A 1 401 ? -2.126 16.985 -4.200 1.00 92.69 401 ALA A C 1
ATOM 3070 O O . ALA A 1 401 ? -3.118 16.314 -4.479 1.00 92.69 401 ALA A O 1
ATOM 3071 N N . VAL A 1 402 ? -0.905 16.434 -4.146 1.00 94.94 402 VAL A N 1
ATOM 3072 C CA . VAL A 1 402 ? -0.683 14.992 -4.354 1.00 94.94 402 VAL A CA 1
ATOM 3073 C C . VAL A 1 402 ? -1.344 14.166 -3.252 1.00 94.94 402 VAL A C 1
ATOM 3075 O O . VAL A 1 402 ? -1.988 13.159 -3.546 1.00 94.94 402 VAL A O 1
ATOM 3078 N N . LEU A 1 403 ? -1.209 14.580 -1.989 1.00 93.88 403 LEU A N 1
ATOM 3079 C CA . LEU A 1 403 ? -1.841 13.883 -0.869 1.00 93.88 403 LEU A CA 1
ATOM 3080 C C . LEU A 1 403 ? -3.367 13.942 -0.968 1.00 93.88 403 LEU A C 1
ATOM 3082 O O . LEU A 1 403 ? -4.016 12.916 -0.795 1.00 93.88 403 LEU A O 1
ATOM 3086 N N . GLU A 1 404 ? -3.943 15.094 -1.310 1.00 91.88 404 GLU A N 1
ATOM 3087 C CA . GLU A 1 404 ? -5.380 15.236 -1.544 1.00 91.88 404 GLU A CA 1
ATOM 3088 C C . GLU A 1 404 ? -5.854 14.324 -2.684 1.00 91.88 404 GLU A C 1
ATOM 3090 O O . GLU A 1 404 ? -6.839 13.599 -2.528 1.00 91.88 404 GLU A O 1
ATOM 3095 N N . TRP A 1 405 ? -5.125 14.288 -3.804 1.00 93.56 405 TRP A N 1
ATOM 3096 C CA . TRP A 1 405 ? -5.443 13.396 -4.917 1.00 93.56 405 TRP A CA 1
ATOM 3097 C C . TRP A 1 405 ? -5.430 11.925 -4.482 1.00 93.56 405 TRP A C 1
ATOM 3099 O O . TRP A 1 405 ? -6.387 11.196 -4.747 1.00 93.56 405 TRP A O 1
ATOM 3109 N N . LEU A 1 406 ? -4.408 11.491 -3.735 1.00 94.12 406 LEU A N 1
ATOM 3110 C CA . LEU A 1 406 ? -4.340 10.131 -3.188 1.00 94.12 406 LEU A CA 1
ATOM 3111 C C . LEU A 1 406 ? -5.490 9.840 -2.223 1.00 94.12 406 LEU A C 1
ATOM 3113 O O . LEU A 1 406 ? -6.042 8.741 -2.232 1.00 94.12 406 LEU A O 1
ATOM 3117 N N . LEU A 1 407 ? -5.884 10.821 -1.417 1.00 90.12 407 LEU A N 1
ATOM 3118 C CA . LEU A 1 407 ? -6.997 10.688 -0.491 1.00 90.12 407 LEU A CA 1
ATOM 3119 C C . LEU A 1 407 ? -8.360 10.594 -1.182 1.00 90.12 407 LEU A C 1
ATOM 3121 O O . LEU A 1 407 ? -9.270 10.024 -0.584 1.00 90.12 407 LEU A O 1
ATOM 3125 N N . ARG A 1 408 ? -8.518 11.121 -2.404 1.00 88.19 408 ARG A N 1
ATOM 3126 C CA . ARG A 1 408 ? -9.763 11.057 -3.194 1.00 88.19 408 ARG A CA 1
ATOM 3127 C C . ARG A 1 408 ? -9.797 9.873 -4.163 1.00 88.19 408 ARG A C 1
ATOM 3129 O O . ARG A 1 408 ? -10.830 9.210 -4.269 1.00 88.19 408 ARG A O 1
ATOM 3136 N N . HIS A 1 409 ? -8.674 9.553 -4.803 1.00 89.31 409 HIS A N 1
ATOM 3137 C CA . HIS A 1 409 ? -8.594 8.612 -5.930 1.00 89.31 409 HIS A CA 1
ATOM 3138 C C . HIS A 1 409 ? -7.682 7.403 -5.680 1.00 89.31 409 HIS A C 1
ATOM 3140 O O . HIS A 1 409 ? -7.784 6.401 -6.382 1.00 89.31 409 HIS A O 1
ATOM 3146 N N . GLY A 1 410 ? -6.823 7.454 -4.661 1.00 90.75 410 GLY A N 1
ATOM 3147 C CA . GLY A 1 410 ? -5.852 6.399 -4.388 1.00 90.75 410 GLY A CA 1
ATOM 3148 C C . GLY A 1 410 ? -6.457 5.107 -3.832 1.00 90.75 410 GLY A C 1
ATOM 3149 O O . GLY A 1 410 ? -7.602 5.055 -3.366 1.00 90.75 410 GLY A O 1
ATOM 3150 N N . THR A 1 411 ? -5.647 4.052 -3.838 1.00 91.31 411 THR A N 1
ATOM 3151 C CA . THR A 1 411 ? -5.919 2.771 -3.171 1.00 91.31 411 THR A CA 1
ATOM 3152 C C . THR A 1 411 ? -5.972 2.919 -1.649 1.00 91.31 411 THR A C 1
ATOM 3154 O O . THR A 1 411 ? -5.443 3.876 -1.087 1.00 91.31 411 THR A O 1
ATOM 3157 N N . THR A 1 412 ? -6.556 1.946 -0.941 1.00 88.38 412 THR A N 1
ATOM 3158 C CA . THR A 1 412 ? -6.610 1.961 0.533 1.00 88.38 412 THR A CA 1
ATOM 3159 C C . THR A 1 412 ? -5.231 2.127 1.193 1.00 88.38 412 THR A C 1
ATOM 3161 O O . THR A 1 412 ? -5.117 2.987 2.068 1.00 88.38 412 THR A O 1
ATOM 3164 N N . PRO A 1 413 ? -4.162 1.407 0.781 1.00 91.06 413 PRO A N 1
ATOM 3165 C CA . PRO A 1 413 ? -2.825 1.630 1.334 1.00 91.06 413 PRO A CA 1
ATOM 3166 C C . PRO A 1 413 ? -2.294 3.042 1.064 1.00 91.06 413 PRO A C 1
ATOM 3168 O O . PRO A 1 413 ? -1.664 3.638 1.933 1.00 91.06 413 PRO A O 1
ATOM 3171 N N . ALA A 1 414 ? -2.585 3.610 -0.109 1.00 92.94 414 ALA A N 1
ATOM 3172 C CA . ALA A 1 414 ? -2.139 4.954 -0.451 1.00 92.94 414 ALA A CA 1
ATOM 3173 C C . ALA A 1 414 ? -2.885 6.038 0.342 1.00 92.94 414 ALA A C 1
ATOM 3175 O O . ALA A 1 414 ? -2.268 6.999 0.797 1.00 92.94 414 ALA A O 1
ATOM 3176 N N . ARG A 1 415 ? -4.190 5.853 0.589 1.00 90.69 415 ARG A N 1
ATOM 3177 C CA . ARG A 1 415 ? -4.977 6.729 1.473 1.00 90.69 415 ARG A CA 1
ATOM 3178 C C . ARG A 1 415 ? -4.451 6.699 2.899 1.00 90.69 415 ARG A C 1
ATOM 3180 O O . ARG A 1 415 ? -4.332 7.753 3.514 1.00 90.69 415 ARG A O 1
ATOM 3187 N N . LEU A 1 416 ? -4.107 5.518 3.417 1.00 86.12 416 LEU A N 1
ATOM 3188 C CA . LEU A 1 416 ? -3.496 5.377 4.742 1.00 86.12 416 LEU A CA 1
ATOM 3189 C C . LEU A 1 416 ? -2.145 6.097 4.817 1.00 86.12 416 LEU A C 1
ATOM 3191 O O . LEU A 1 416 ? -1.956 6.914 5.713 1.00 86.12 416 LEU A O 1
ATOM 3195 N N . ALA A 1 417 ? -1.260 5.886 3.839 1.00 90.31 417 ALA A N 1
ATOM 3196 C CA . ALA A 1 417 ? 0.019 6.593 3.776 1.00 90.31 417 ALA A CA 1
ATOM 3197 C C . ALA A 1 417 ? -0.169 8.122 3.722 1.00 90.31 417 ALA A C 1
ATOM 3199 O O . ALA A 1 417 ? 0.509 8.860 4.433 1.00 90.31 417 ALA A O 1
ATOM 3200 N N . ALA A 1 418 ? -1.134 8.612 2.935 1.00 91.81 418 ALA A N 1
ATOM 3201 C CA . ALA A 1 418 ? -1.441 10.040 2.865 1.00 91.81 418 ALA A CA 1
ATOM 3202 C C . ALA A 1 418 ? -2.052 10.582 4.172 1.00 91.81 418 ALA A C 1
ATOM 3204 O O . ALA A 1 418 ? -1.799 11.722 4.556 1.00 91.81 418 ALA A O 1
ATOM 3205 N N . THR A 1 419 ? -2.814 9.750 4.887 1.00 86.94 419 THR A N 1
ATOM 3206 C CA . THR A 1 419 ? -3.445 10.092 6.170 1.00 86.94 419 THR A CA 1
ATOM 3207 C C . THR A 1 419 ? -2.412 10.377 7.260 1.00 86.94 419 THR A C 1
ATOM 3209 O O . THR A 1 419 ? -2.564 11.312 8.045 1.00 86.94 419 THR A O 1
ATOM 3212 N N . GLU A 1 420 ? -1.317 9.617 7.302 1.00 85.38 420 GLU A N 1
ATOM 3213 C CA . GLU A 1 420 ? -0.230 9.868 8.259 1.00 85.38 420 GLU A CA 1
ATOM 3214 C C . GLU A 1 420 ? 0.361 11.280 8.105 1.00 85.38 420 GLU A C 1
ATOM 3216 O O . GLU A 1 420 ? 0.987 11.803 9.028 1.00 85.38 420 GLU A O 1
ATOM 3221 N N . ARG A 1 421 ? 0.122 11.921 6.951 1.00 87.88 421 ARG A N 1
ATOM 3222 C CA . ARG A 1 421 ? 0.668 13.215 6.533 1.00 87.88 421 ARG A CA 1
ATOM 3223 C C . ARG A 1 421 ? -0.400 14.293 6.349 1.00 87.88 421 ARG A C 1
ATOM 3225 O O . ARG A 1 421 ? -0.154 15.302 5.690 1.00 87.88 421 ARG A O 1
ATOM 3232 N N . LEU A 1 422 ? -1.552 14.136 7.009 1.00 81.25 422 LEU A N 1
ATOM 3233 C CA . LEU A 1 422 ? -2.647 15.117 7.000 1.00 81.25 422 LEU A CA 1
ATOM 3234 C C . LEU A 1 422 ? -2.227 16.518 7.449 1.00 81.25 422 LEU A C 1
ATOM 3236 O O . LEU A 1 422 ? -2.834 17.486 7.017 1.00 81.25 422 LEU A O 1
ATOM 3240 N N . SER A 1 423 ? -1.166 16.654 8.251 1.00 81.12 423 SER A N 1
ATOM 3241 C CA . SER A 1 423 ? -0.633 17.959 8.669 1.00 81.12 423 SER A CA 1
ATOM 3242 C C . SER A 1 423 ? -0.139 18.836 7.510 1.00 81.12 423 SER A C 1
ATOM 3244 O O . SER A 1 423 ? 0.120 20.025 7.713 1.00 81.12 423 SER A O 1
ATOM 3246 N N . LEU A 1 424 ? 0.040 18.267 6.312 1.00 83.88 424 LEU A N 1
ATOM 3247 C CA . LEU A 1 424 ? 0.392 18.990 5.090 1.00 83.88 424 LEU A CA 1
ATOM 3248 C C . LEU A 1 424 ? -0.827 19.539 4.341 1.00 83.88 424 LEU A C 1
ATOM 3250 O O . LEU A 1 424 ? -0.660 20.480 3.567 1.00 83.88 424 LEU A O 1
ATOM 3254 N N . ILE A 1 425 ? -2.012 18.992 4.598 1.00 86.62 425 ILE A N 1
ATOM 3255 C CA . ILE A 1 425 ? -3.290 19.412 4.019 1.00 86.62 425 ILE A CA 1
ATOM 3256 C C . ILE A 1 425 ? -3.967 20.368 5.005 1.00 86.62 425 ILE A C 1
ATOM 3258 O O . ILE A 1 425 ? -3.737 20.300 6.214 1.00 86.62 425 ILE A O 1
ATOM 3262 N N . ASP A 1 426 ? -4.770 21.300 4.505 1.00 87.75 426 ASP A N 1
ATOM 3263 C CA . ASP A 1 426 ? -5.609 22.112 5.375 1.00 87.75 426 ASP A CA 1
ATOM 3264 C C . ASP A 1 426 ? -6.706 21.256 6.040 1.00 87.75 426 ASP A C 1
ATOM 3266 O O . ASP A 1 426 ? -7.188 20.258 5.495 1.00 87.75 426 ASP A O 1
ATOM 3270 N N . GLU A 1 427 ? -7.087 21.629 7.263 1.00 86.38 427 GLU A N 1
ATOM 3271 C CA . GLU A 1 427 ? -8.034 20.838 8.056 1.00 86.38 427 GLU A CA 1
ATOM 3272 C C . GLU A 1 427 ? -9.417 20.727 7.403 1.00 86.38 427 GLU A C 1
ATOM 3274 O O . GLU A 1 427 ? -10.107 19.727 7.602 1.00 86.38 427 GLU A O 1
ATOM 3279 N N . GLU A 1 428 ? -9.844 21.746 6.656 1.00 89.19 428 GLU A N 1
ATOM 3280 C CA . GLU A 1 428 ? -11.159 21.779 6.017 1.00 89.19 428 GLU A CA 1
ATOM 3281 C C . GLU A 1 428 ? -11.218 20.782 4.857 1.00 89.19 428 GLU A C 1
ATOM 3283 O O . GLU A 1 428 ? -12.075 19.897 4.859 1.00 89.19 428 GLU A O 1
ATOM 3288 N N . THR A 1 429 ? -10.231 20.807 3.963 1.00 87.88 429 THR A N 1
ATOM 3289 C CA . THR A 1 429 ? -10.074 19.824 2.885 1.00 87.88 429 THR A CA 1
ATOM 3290 C C . THR A 1 429 ? -9.947 18.407 3.436 1.00 87.88 429 THR A C 1
ATOM 3292 O O . THR A 1 429 ? -10.604 17.491 2.941 1.00 87.88 429 THR A O 1
ATOM 3295 N N . ALA A 1 430 ? -9.162 18.198 4.499 1.00 87.69 430 ALA A N 1
ATOM 3296 C CA . ALA A 1 430 ? -9.044 16.886 5.136 1.00 87.69 430 ALA A CA 1
ATOM 3297 C C . ALA A 1 430 ? -10.401 16.362 5.645 1.00 87.69 430 ALA A C 1
ATOM 3299 O O . ALA A 1 430 ? -10.750 15.197 5.421 1.00 87.69 430 ALA A O 1
ATOM 3300 N N . ARG A 1 431 ? -11.191 17.220 6.305 1.00 91.25 431 ARG A N 1
ATOM 3301 C CA . ARG A 1 431 ? -12.545 16.881 6.768 1.00 91.25 431 ARG A CA 1
ATOM 3302 C C . ARG A 1 431 ? -13.483 16.595 5.602 1.00 91.25 431 ARG A C 1
ATOM 3304 O O . ARG A 1 431 ? -14.258 15.643 5.684 1.00 91.25 431 ARG A O 1
ATOM 3311 N N . ASP A 1 432 ? -13.402 17.371 4.529 1.00 90.81 432 ASP A N 1
ATOM 3312 C CA . ASP A 1 432 ? -14.243 17.227 3.342 1.00 90.81 432 ASP A CA 1
ATOM 3313 C C . ASP A 1 432 ? -13.994 15.912 2.617 1.00 90.81 432 ASP A C 1
ATOM 3315 O O . ASP A 1 432 ? -14.934 15.152 2.380 1.00 90.81 432 ASP A O 1
ATOM 3319 N N . VAL A 1 433 ? -12.727 15.575 2.385 1.00 89.62 433 VAL A N 1
ATOM 3320 C CA . VAL A 1 433 ? -12.326 14.284 1.823 1.00 89.62 433 VAL A CA 1
ATOM 3321 C C . VAL A 1 433 ? -12.871 13.135 2.675 1.00 89.62 433 VAL A C 1
ATOM 3323 O O . VAL A 1 433 ? -13.488 12.209 2.138 1.00 89.62 433 VAL A O 1
ATOM 3326 N N . VAL A 1 434 ? -12.672 13.161 3.998 1.00 90.94 434 VAL A N 1
ATOM 3327 C CA . VAL A 1 434 ? -13.191 12.101 4.880 1.00 90.94 434 VAL A CA 1
ATOM 3328 C C . VAL A 1 434 ? -14.715 12.031 4.782 1.00 90.94 434 VAL A C 1
ATOM 3330 O O . VAL A 1 434 ? -15.269 10.948 4.589 1.00 90.94 434 VAL A O 1
ATOM 3333 N N . ARG A 1 435 ? -15.400 13.176 4.844 1.00 91.69 435 ARG A N 1
ATOM 3334 C CA . ARG A 1 435 ? -16.863 13.288 4.788 1.00 91.69 435 ARG A CA 1
ATOM 3335 C C . ARG A 1 435 ? -17.452 12.737 3.491 1.00 91.69 435 ARG A C 1
ATOM 3337 O O . ARG A 1 435 ? -18.455 12.030 3.552 1.00 91.69 435 ARG A O 1
ATOM 3344 N N . GLU A 1 436 ? -16.845 13.015 2.345 1.00 90.75 436 GLU A N 1
ATOM 3345 C CA . GLU A 1 436 ? -17.261 12.459 1.052 1.00 90.75 436 GLU A CA 1
ATOM 3346 C C . GLU A 1 436 ? -17.134 10.925 1.039 1.00 90.75 436 GLU A C 1
ATOM 3348 O O . GLU A 1 436 ? -18.079 10.200 0.702 1.00 90.75 436 GLU A O 1
ATOM 3353 N N . ASN A 1 437 ? -15.994 10.411 1.507 1.00 90.94 437 ASN A N 1
ATOM 3354 C CA . ASN A 1 437 ? -15.666 8.985 1.458 1.00 90.94 437 ASN A CA 1
ATOM 3355 C C . ASN A 1 437 ? -16.400 8.135 2.515 1.00 90.94 437 ASN A C 1
ATOM 3357 O O . ASN A 1 437 ? -16.497 6.916 2.366 1.00 90.94 437 ASN A O 1
ATOM 3361 N N . LEU A 1 438 ? -17.029 8.752 3.523 1.00 92.38 438 LEU A N 1
ATOM 3362 C CA . LEU A 1 438 ? -17.962 8.084 4.444 1.00 92.38 438 LEU A CA 1
ATOM 3363 C C . LEU A 1 438 ? -19.176 7.458 3.735 1.00 92.38 438 LEU A C 1
ATOM 3365 O O . LEU A 1 438 ? -19.887 6.651 4.342 1.00 92.38 438 LEU A O 1
ATOM 3369 N N . SER A 1 439 ? -19.449 7.828 2.485 1.00 90.88 439 SER A N 1
ATOM 3370 C CA . SER A 1 439 ? -20.538 7.284 1.663 1.00 90.88 439 SER A CA 1
ATOM 3371 C C . SER A 1 439 ? -20.057 6.470 0.455 1.00 90.88 439 SER A C 1
ATOM 3373 O O . SER A 1 439 ? -20.868 6.123 -0.398 1.00 90.88 439 SER A O 1
ATOM 3375 N N . SER A 1 440 ? -18.760 6.140 0.398 1.00 91.12 440 SER A N 1
ATOM 3376 C CA . SER A 1 440 ? -18.183 5.361 -0.701 1.00 91.12 440 SER A CA 1
ATOM 3377 C C . SER A 1 440 ? -18.867 3.999 -0.869 1.00 91.12 440 SER A C 1
ATOM 3379 O O . SER A 1 440 ? -19.222 3.347 0.114 1.00 91.12 440 SER A O 1
ATOM 3381 N N . ALA A 1 441 ? -19.018 3.569 -2.125 1.00 89.69 441 ALA A N 1
ATOM 3382 C CA . ALA A 1 441 ? -19.482 2.226 -2.473 1.00 89.69 441 ALA A CA 1
ATOM 3383 C C . ALA A 1 441 ? -18.425 1.146 -2.178 1.00 89.69 441 ALA A C 1
ATOM 3385 O O . ALA A 1 441 ? -18.766 -0.024 -2.015 1.00 89.69 441 ALA A O 1
ATOM 3386 N N . ASP A 1 442 ? -17.151 1.535 -2.100 1.00 90.75 442 ASP A N 1
ATOM 3387 C CA . ASP A 1 442 ? -16.055 0.648 -1.726 1.00 90.75 442 ASP A CA 1
ATOM 3388 C C . ASP A 1 442 ? -15.987 0.514 -0.194 1.00 90.75 442 ASP A C 1
ATOM 3390 O O . ASP A 1 442 ? -15.782 1.495 0.533 1.00 90.75 442 ASP A O 1
ATOM 3394 N N . ALA A 1 443 ? -16.145 -0.720 0.295 1.00 93.56 443 ALA A N 1
ATOM 3395 C CA . ALA A 1 443 ? -16.159 -1.034 1.720 1.00 93.56 443 ALA A CA 1
ATOM 3396 C C . ALA A 1 443 ? -14.843 -0.677 2.428 1.00 93.56 443 ALA A C 1
ATOM 3398 O O . ALA A 1 443 ? -14.868 -0.189 3.561 1.00 93.56 443 ALA A O 1
ATOM 3399 N N . ALA A 1 444 ? -13.699 -0.866 1.765 1.00 91.56 444 ALA A N 1
ATOM 3400 C CA . ALA A 1 444 ? -12.391 -0.549 2.323 1.00 91.56 444 ALA A CA 1
ATOM 3401 C C . ALA A 1 444 ? -12.185 0.968 2.421 1.00 91.56 444 ALA A C 1
ATOM 3403 O O . ALA A 1 444 ? -11.665 1.456 3.426 1.00 91.56 444 ALA A O 1
ATOM 3404 N N . VAL A 1 445 ? -12.646 1.731 1.425 1.00 90.75 445 VAL A N 1
ATOM 3405 C CA . VAL A 1 445 ? -12.604 3.205 1.456 1.00 90.75 445 VAL A CA 1
ATOM 3406 C C . VAL A 1 445 ? -13.526 3.759 2.544 1.00 90.75 445 VAL A C 1
ATOM 3408 O O . VAL A 1 445 ? -13.128 4.643 3.304 1.00 90.75 445 VAL A O 1
ATOM 3411 N N . GLN A 1 446 ? -14.736 3.216 2.686 1.00 94.38 446 GLN A N 1
ATOM 3412 C CA . GLN A 1 446 ? -15.661 3.646 3.734 1.00 94.38 446 GLN A CA 1
ATOM 3413 C C . GLN A 1 446 ? -15.146 3.298 5.143 1.00 94.38 446 GLN A C 1
ATOM 3415 O O . GLN A 1 446 ? -15.304 4.089 6.081 1.00 94.38 446 GLN A O 1
ATOM 3420 N N . ALA A 1 447 ? -14.510 2.134 5.304 1.00 94.94 447 ALA A N 1
ATOM 3421 C CA . ALA A 1 447 ? -13.864 1.733 6.551 1.00 94.94 447 ALA A CA 1
ATOM 3422 C C . ALA A 1 447 ? -12.672 2.641 6.883 1.00 94.94 447 ALA A C 1
ATOM 3424 O O . ALA A 1 447 ? -12.545 3.086 8.023 1.00 94.94 447 ALA A O 1
ATOM 3425 N N . TRP A 1 448 ? -11.851 2.984 5.885 1.00 94.06 448 TRP A N 1
ATOM 3426 C CA . TRP A 1 448 ? -10.779 3.968 6.031 1.00 94.06 448 TRP A CA 1
ATOM 3427 C C . TRP A 1 448 ? -11.320 5.322 6.510 1.00 94.06 448 TRP A C 1
ATOM 3429 O O . TRP A 1 448 ? -10.856 5.820 7.533 1.00 94.06 448 TRP A O 1
ATOM 3439 N N . ALA A 1 449 ? -12.341 5.878 5.850 1.00 93.38 449 ALA A N 1
ATOM 3440 C CA . ALA A 1 449 ? -12.931 7.163 6.236 1.00 93.38 449 ALA A CA 1
ATOM 3441 C C . ALA A 1 449 ? -13.513 7.125 7.660 1.00 93.38 449 ALA A C 1
ATOM 3443 O O . ALA A 1 449 ? -13.375 8.077 8.425 1.00 93.38 449 ALA A O 1
ATOM 3444 N N . THR A 1 450 ? -14.114 5.994 8.045 1.00 96.06 450 THR A N 1
ATOM 3445 C CA . THR A 1 450 ? -14.613 5.767 9.410 1.00 96.06 450 THR A CA 1
ATOM 3446 C C . THR A 1 450 ? -13.481 5.808 10.436 1.00 96.06 450 THR A C 1
ATOM 3448 O O . THR A 1 450 ? -13.637 6.445 11.476 1.00 96.06 450 THR A O 1
ATOM 3451 N N . ALA A 1 451 ? -12.332 5.200 10.127 1.00 93.75 451 ALA A N 1
ATOM 3452 C CA . ALA A 1 451 ? -11.154 5.239 10.990 1.00 93.75 451 ALA A CA 1
ATOM 3453 C C . ALA A 1 451 ? -10.579 6.659 11.148 1.00 93.75 451 ALA A C 1
ATOM 3455 O O . ALA A 1 451 ? -9.947 6.952 12.152 1.00 93.75 451 ALA A O 1
ATOM 3456 N N . GLN A 1 452 ? -10.836 7.575 10.207 1.00 91.94 452 GLN A N 1
ATOM 3457 C CA . GLN A 1 452 ? -10.303 8.940 10.281 1.00 91.94 452 GLN A CA 1
ATOM 3458 C C . GLN A 1 452 ? -11.149 9.922 11.089 1.00 91.94 452 GLN A C 1
ATOM 3460 O O . GLN A 1 452 ? -10.660 11.002 11.415 1.00 91.94 452 GLN A O 1
ATOM 3465 N N . LEU A 1 453 ? -12.386 9.570 11.455 1.00 93.81 453 LEU A N 1
ATOM 3466 C CA . LEU A 1 453 ? -13.354 10.493 12.066 1.00 93.81 453 LEU A CA 1
ATOM 3467 C C . LEU A 1 453 ? -12.806 11.256 13.282 1.00 93.81 453 LEU A C 1
ATOM 3469 O O . LEU A 1 453 ? -13.030 12.462 13.406 1.00 93.81 453 LEU A O 1
ATOM 3473 N N . ARG A 1 454 ? -12.084 10.564 14.173 1.00 91.56 454 ARG A N 1
ATOM 3474 C CA . ARG A 1 454 ? -11.472 11.178 15.363 1.00 91.56 454 ARG A CA 1
ATOM 3475 C C . ARG A 1 454 ? -10.199 11.940 15.017 1.00 91.56 454 ARG A C 1
ATOM 3477 O O . ARG A 1 454 ? -9.993 13.025 15.552 1.00 91.56 454 ARG A O 1
ATOM 3484 N N . HIS A 1 455 ? -9.385 11.398 14.113 1.00 87.88 455 HIS A N 1
ATOM 3485 C CA . HIS A 1 455 ? -8.111 11.988 13.706 1.00 87.88 455 HIS A CA 1
ATOM 3486 C C . HIS A 1 455 ? -8.273 13.360 13.040 1.00 87.88 455 HIS A C 1
ATOM 3488 O O . HIS A 1 455 ? -7.538 14.279 13.385 1.00 87.88 455 HIS A O 1
ATOM 3494 N N . VAL A 1 456 ? -9.266 13.538 12.159 1.00 88.44 456 VAL A N 1
ATOM 3495 C CA . VAL A 1 456 ? -9.545 14.842 11.511 1.00 88.44 456 VAL A CA 1
ATOM 3496 C C . VAL A 1 456 ? -10.432 15.773 12.349 1.00 88.44 456 VAL A C 1
ATOM 3498 O O . VAL A 1 456 ? -10.836 16.842 11.882 1.00 88.44 456 VAL A O 1
ATOM 3501 N N . ALA A 1 457 ? -10.763 15.366 13.581 1.00 88.75 457 ALA A N 1
ATOM 3502 C CA . ALA A 1 457 ? -11.675 16.071 14.478 1.00 88.75 457 ALA A CA 1
ATOM 3503 C C . ALA A 1 457 ? -12.986 16.480 13.778 1.00 88.75 457 ALA A C 1
ATOM 3505 O O . ALA A 1 457 ? -13.398 17.641 13.826 1.00 88.75 457 ALA A O 1
ATOM 3506 N N . LEU A 1 458 ? -13.625 15.531 13.082 1.00 89.94 458 LEU A N 1
ATOM 3507 C CA . LEU A 1 458 ? -14.890 15.803 12.404 1.00 89.94 458 LEU A CA 1
ATOM 3508 C C . LEU A 1 458 ? -15.963 16.174 13.450 1.00 89.94 458 LEU A C 1
ATOM 3510 O O . LEU A 1 458 ? -16.043 15.510 14.492 1.00 89.94 458 LEU A O 1
ATOM 3514 N N . PRO A 1 459 ? -16.817 17.185 13.196 1.00 90.62 459 PRO A N 1
ATOM 3515 C CA . PRO A 1 459 ? -17.979 17.433 14.041 1.00 90.62 459 PRO A CA 1
ATOM 3516 C C . PRO A 1 459 ? -18.802 16.153 14.232 1.00 90.62 459 PRO A C 1
ATOM 3518 O O . PRO A 1 459 ? -18.989 15.376 13.295 1.00 90.62 459 PRO A O 1
ATOM 3521 N N . ASP A 1 460 ? -19.249 15.907 15.464 1.00 91.69 460 ASP A N 1
ATOM 3522 C CA . ASP A 1 460 ? -20.026 14.722 15.846 1.00 91.69 460 ASP A CA 1
ATOM 3523 C C . ASP A 1 460 ? -19.334 13.363 15.598 1.00 91.69 460 ASP A C 1
ATOM 3525 O O . ASP A 1 460 ? -20.006 12.332 15.503 1.00 91.69 460 ASP A O 1
ATOM 3529 N N . ALA A 1 461 ? -17.992 13.322 15.552 1.00 95.12 461 ALA A N 1
ATOM 3530 C CA . ALA A 1 461 ? -17.211 12.106 15.288 1.00 95.12 461 ALA A CA 1
ATOM 3531 C C . ALA A 1 461 ? -17.672 10.881 16.100 1.00 95.12 461 ALA A C 1
ATOM 3533 O O . ALA A 1 461 ? -17.871 9.808 15.533 1.00 95.12 461 ALA A O 1
ATOM 3534 N N . TYR A 1 462 ? -17.903 11.027 17.410 1.00 94.94 462 TYR A N 1
ATOM 3535 C CA . TYR A 1 462 ? -18.376 9.920 18.251 1.00 94.94 462 TYR A CA 1
ATOM 3536 C C . TYR A 1 462 ? -19.783 9.444 17.873 1.00 94.94 462 TYR A C 1
ATOM 3538 O O . TYR A 1 462 ? -20.019 8.240 17.814 1.00 94.94 462 TYR A O 1
ATOM 3546 N N . ALA A 1 463 ? -20.713 10.356 17.578 1.00 95.06 463 ALA A N 1
ATOM 3547 C CA . ALA A 1 463 ? -22.066 9.981 17.171 1.00 95.06 463 ALA A CA 1
ATOM 3548 C C . ALA A 1 463 ? -22.051 9.245 15.822 1.00 95.06 463 ALA A C 1
ATOM 3550 O O . ALA A 1 463 ? -22.740 8.235 15.649 1.00 95.06 463 ALA A O 1
ATOM 3551 N N . LEU A 1 464 ? -21.210 9.702 14.889 1.00 96.50 464 LEU A N 1
ATOM 3552 C CA . LEU A 1 464 ? -20.983 9.025 13.616 1.00 96.50 464 LEU A CA 1
ATOM 3553 C C . LEU A 1 464 ? -20.381 7.633 13.822 1.00 96.50 464 LEU A C 1
ATOM 3555 O O . LEU A 1 464 ? -20.917 6.674 13.274 1.00 96.50 464 LEU A O 1
ATOM 3559 N N . LEU A 1 465 ? -19.339 7.490 14.644 1.00 97.75 465 LEU A N 1
ATOM 3560 C CA . LEU A 1 465 ? -18.740 6.190 14.966 1.00 97.75 465 LEU A CA 1
ATOM 3561 C C . LEU A 1 465 ? -19.761 5.217 15.566 1.00 97.75 465 LEU A C 1
ATOM 3563 O O . LEU A 1 465 ? -19.860 4.076 15.119 1.00 97.75 465 LEU A O 1
ATOM 3567 N N . VAL A 1 466 ? -20.584 5.676 16.514 1.00 96.56 466 VAL A N 1
ATOM 3568 C CA . VAL A 1 466 ? -21.642 4.852 17.118 1.00 96.56 466 VAL A CA 1
ATOM 3569 C C . VAL A 1 466 ? -22.663 4.396 16.075 1.00 96.56 466 VAL A C 1
ATOM 3571 O O . VAL A 1 466 ? -23.109 3.253 16.131 1.00 96.56 466 VAL A O 1
ATOM 3574 N N . ARG A 1 467 ? -23.018 5.238 15.098 1.00 95.94 467 ARG A N 1
ATOM 3575 C CA . ARG A 1 467 ? -23.894 4.843 13.980 1.00 95.94 467 ARG A CA 1
ATOM 3576 C C . ARG A 1 467 ? -23.223 3.826 13.049 1.00 95.94 467 ARG A C 1
ATOM 3578 O O . ARG A 1 467 ? -23.897 2.973 12.480 1.00 95.94 467 ARG A O 1
ATOM 3585 N N . ARG A 1 468 ? -21.899 3.898 12.880 1.00 97.19 468 ARG A N 1
ATOM 3586 C CA . ARG A 1 468 ? -21.132 2.989 12.006 1.00 97.19 468 ARG A CA 1
ATOM 3587 C C . ARG A 1 468 ? -21.020 1.567 12.553 1.00 97.19 468 ARG A C 1
ATOM 3589 O O . ARG A 1 468 ? -20.845 0.650 11.754 1.00 97.19 468 ARG A O 1
ATOM 3596 N N . LEU A 1 469 ? -21.219 1.363 13.858 1.00 97.12 469 LEU A N 1
ATOM 3597 C CA . LEU A 1 469 ? -21.338 0.027 14.459 1.00 97.12 469 LEU A CA 1
ATOM 3598 C C . LEU A 1 469 ? -22.501 -0.793 13.868 1.00 97.12 469 LEU A C 1
ATOM 3600 O O . LEU A 1 469 ? -22.436 -2.019 13.884 1.00 97.12 469 LEU A O 1
ATOM 3604 N N . ASP A 1 470 ? -23.517 -0.136 13.297 1.00 95.06 470 ASP A N 1
ATOM 3605 C CA . ASP A 1 470 ? -24.686 -0.789 12.688 1.00 95.06 470 ASP A CA 1
ATOM 3606 C C . ASP A 1 470 ? -24.563 -0.935 11.158 1.00 95.06 470 ASP A C 1
ATOM 3608 O O . ASP A 1 470 ? -25.525 -1.289 10.477 1.00 95.06 470 ASP A O 1
ATOM 3612 N N . SER A 1 471 ? -23.388 -0.644 10.586 1.00 96.62 471 SER A N 1
ATOM 3613 C CA . SER A 1 471 ? -23.151 -0.783 9.145 1.00 96.62 471 SER A CA 1
ATOM 3614 C C . SER A 1 471 ? -23.368 -2.231 8.681 1.00 96.62 471 SER A C 1
ATOM 3616 O O . SER A 1 471 ? -22.920 -3.155 9.370 1.00 96.62 471 SER A O 1
ATOM 3618 N N . PRO A 1 472 ? -23.961 -2.475 7.494 1.00 95.56 472 PRO A N 1
ATOM 3619 C CA . PRO A 1 472 ? -24.023 -3.823 6.926 1.00 95.56 472 PRO A CA 1
ATOM 3620 C C . PRO A 1 472 ? -22.626 -4.373 6.590 1.00 95.56 472 PRO A C 1
ATOM 3622 O O . PRO A 1 472 ? -22.421 -5.586 6.628 1.00 95.56 472 PRO A O 1
ATOM 3625 N N . LEU A 1 473 ? -21.650 -3.493 6.343 1.00 97.00 473 LEU A N 1
ATOM 3626 C CA . LEU A 1 473 ? -20.287 -3.851 5.954 1.00 97.00 473 LEU A CA 1
ATOM 3627 C C . LEU A 1 473 ? -19.417 -4.183 7.183 1.00 97.00 473 LEU A C 1
ATOM 3629 O O . LEU A 1 473 ? -19.234 -3.309 8.042 1.00 97.00 473 LEU A O 1
ATOM 3633 N N . PRO A 1 474 ? -18.877 -5.413 7.293 1.00 96.44 474 PRO A N 1
ATOM 3634 C CA . PRO A 1 474 ? -18.028 -5.827 8.411 1.00 96.44 474 PRO A CA 1
ATOM 3635 C C . PRO A 1 474 ? -16.802 -4.939 8.641 1.00 96.44 474 PRO A C 1
ATOM 3637 O O . PRO A 1 474 ? -16.499 -4.609 9.785 1.00 96.44 474 PRO A O 1
ATOM 3640 N N . GLU A 1 475 ? -16.136 -4.503 7.574 1.00 95.88 475 GLU A N 1
ATOM 3641 C CA . GLU A 1 475 ? -14.915 -3.693 7.617 1.00 95.88 475 GLU A CA 1
ATOM 3642 C C . GLU A 1 475 ? -15.170 -2.330 8.270 1.00 95.88 475 GLU A C 1
ATOM 3644 O O . GLU A 1 475 ? -14.360 -1.839 9.057 1.00 95.88 475 GLU A O 1
ATOM 3649 N N . VAL A 1 476 ? -16.334 -1.738 7.986 1.00 97.44 476 VAL A N 1
ATOM 3650 C CA . VAL A 1 476 ? -16.769 -0.455 8.553 1.00 97.44 476 VAL A CA 1
ATOM 3651 C C . VAL A 1 476 ? -17.104 -0.599 10.034 1.00 97.44 476 VAL A C 1
ATOM 3653 O O . VAL A 1 476 ? -16.708 0.254 10.830 1.00 97.44 476 VAL A O 1
ATOM 3656 N N . ARG A 1 477 ? -17.799 -1.682 10.418 1.00 97.44 477 ARG A N 1
ATOM 3657 C CA . ARG A 1 477 ? -18.066 -1.967 11.837 1.00 97.44 477 ARG A CA 1
ATOM 3658 C C . ARG A 1 477 ? -16.757 -2.117 12.600 1.00 97.44 477 ARG A C 1
ATOM 3660 O O . ARG A 1 477 ? -16.601 -1.518 13.656 1.00 97.44 477 ARG A O 1
ATOM 3667 N N . GLU A 1 478 ? -15.806 -2.858 12.042 1.00 97.12 478 GLU A N 1
ATOM 3668 C CA . GLU A 1 478 ? -14.517 -3.096 12.684 1.00 97.12 478 GLU A CA 1
ATOM 3669 C C . GLU A 1 478 ? -13.667 -1.825 12.796 1.00 97.12 478 GLU A C 1
ATOM 3671 O O . GLU A 1 478 ? -13.032 -1.588 13.821 1.00 97.12 478 GLU A O 1
ATOM 3676 N N . ALA A 1 479 ? -13.692 -0.956 11.782 1.00 96.44 479 ALA A N 1
ATOM 3677 C CA . ALA A 1 479 ? -13.074 0.365 11.876 1.00 96.44 479 ALA A CA 1
ATOM 3678 C C . ALA A 1 479 ? -13.684 1.199 13.015 1.00 96.44 479 ALA A C 1
ATOM 3680 O O . ALA A 1 479 ? -12.949 1.763 13.823 1.00 96.44 479 ALA A O 1
ATOM 3681 N N . ALA A 1 480 ? -15.015 1.225 13.132 1.00 97.81 480 ALA A N 1
ATOM 3682 C CA . ALA A 1 480 ? -15.691 1.947 14.207 1.00 97.81 480 ALA A CA 1
ATOM 3683 C C . ALA A 1 480 ? -15.363 1.381 15.600 1.00 97.81 480 ALA A C 1
ATOM 3685 O O . ALA A 1 480 ? -15.153 2.148 16.538 1.00 97.81 480 ALA A O 1
ATOM 3686 N N . ARG A 1 481 ? -15.281 0.052 15.738 1.00 97.69 481 ARG A N 1
ATOM 3687 C CA . ARG A 1 481 ? -14.893 -0.609 16.994 1.00 97.69 481 ARG A CA 1
ATOM 3688 C C . ARG A 1 481 ? -13.481 -0.247 17.421 1.00 97.69 481 ARG A C 1
ATOM 3690 O O . ARG A 1 481 ? -13.287 0.124 18.573 1.00 97.69 481 ARG A O 1
ATOM 3697 N N . ARG A 1 482 ? -12.518 -0.287 16.494 1.00 96.06 482 ARG A N 1
ATOM 3698 C CA . ARG A 1 482 ? -11.128 0.116 16.761 1.00 96.06 482 ARG A CA 1
ATOM 3699 C C . ARG A 1 482 ? -11.041 1.559 17.248 1.00 96.06 482 ARG A C 1
ATOM 3701 O O . ARG A 1 482 ? -10.419 1.814 18.276 1.00 96.06 482 ARG A O 1
ATOM 3708 N N . GLU A 1 483 ? -11.742 2.478 16.589 1.00 95.88 483 GLU A N 1
ATOM 3709 C CA . GLU A 1 483 ? -11.777 3.885 17.006 1.00 95.88 483 GLU A CA 1
ATOM 3710 C C . GLU A 1 483 ? -12.447 4.107 18.367 1.00 95.88 483 GLU A C 1
ATOM 3712 O O . GLU A 1 483 ? -12.114 5.059 19.077 1.00 95.88 483 GLU A O 1
ATOM 3717 N N . LEU A 1 484 ? -13.379 3.233 18.749 1.00 96.81 484 LEU A N 1
ATOM 3718 C CA . LEU A 1 484 ? -14.091 3.276 20.024 1.00 96.81 484 LEU A CA 1
ATOM 3719 C C . LEU A 1 484 ? -13.486 2.353 21.095 1.00 96.81 484 LEU A C 1
ATOM 3721 O O . LEU A 1 484 ? -14.036 2.279 22.190 1.00 96.81 484 LEU A O 1
ATOM 3725 N N . ALA A 1 485 ? -12.343 1.705 20.843 1.00 94.31 485 ALA A N 1
ATOM 3726 C CA . ALA A 1 485 ? -11.756 0.699 21.738 1.00 94.31 485 ALA A CA 1
ATOM 3727 C C . ALA A 1 485 ? -11.357 1.239 23.127 1.00 94.31 485 ALA A C 1
ATOM 3729 O O . ALA A 1 485 ? -11.191 0.474 24.078 1.00 94.31 485 ALA A O 1
ATOM 3730 N N . GLY A 1 486 ? -11.229 2.564 23.269 1.00 93.50 486 GLY A N 1
ATOM 3731 C CA . GLY A 1 486 ? -11.065 3.215 24.572 1.00 93.50 486 GLY A CA 1
ATOM 3732 C C . GLY A 1 486 ? -12.286 3.053 25.490 1.00 93.50 486 GLY A C 1
ATOM 3733 O O . GLY A 1 486 ? -12.136 3.075 26.708 1.00 93.50 486 GLY A O 1
ATOM 3734 N N . PHE A 1 487 ? -13.479 2.844 24.925 1.00 96.00 487 PHE A N 1
ATOM 3735 C CA . PHE A 1 487 ? -14.696 2.513 25.659 1.00 96.00 487 PHE A CA 1
ATOM 3736 C C . PHE A 1 487 ? -14.788 0.991 25.833 1.00 96.00 487 PHE A C 1
ATOM 3738 O O . PHE A 1 487 ? -15.371 0.285 25.013 1.00 96.00 487 PHE A O 1
ATOM 3745 N N . ASN A 1 488 ? -14.168 0.478 26.892 1.00 95.81 488 ASN A N 1
ATOM 3746 C CA . ASN A 1 488 ? -14.003 -0.959 27.122 1.00 95.81 488 ASN A CA 1
ATOM 3747 C C . ASN A 1 488 ? -14.529 -1.407 28.493 1.00 95.81 488 ASN A C 1
ATOM 3749 O O . ASN A 1 488 ? -14.934 -0.595 29.327 1.00 95.81 488 ASN A O 1
ATOM 3753 N N . THR A 1 489 ? -14.513 -2.721 28.728 1.00 96.62 489 THR A N 1
ATOM 3754 C CA . THR A 1 489 ? -15.040 -3.348 29.948 1.00 96.62 489 THR A CA 1
ATOM 3755 C C . THR A 1 489 ? -14.411 -2.800 31.228 1.00 96.62 489 THR A C 1
ATOM 3757 O O . THR A 1 489 ? -15.124 -2.559 32.199 1.00 96.62 489 THR A O 1
ATOM 3760 N N . GLU A 1 490 ? -13.097 -2.572 31.242 1.00 95.06 490 GLU A N 1
ATOM 3761 C CA . GLU A 1 490 ? -12.398 -2.051 32.422 1.00 95.06 490 GLU A CA 1
ATOM 3762 C C . GLU A 1 490 ? -12.863 -0.634 32.763 1.00 95.06 490 GLU A C 1
ATOM 3764 O O . GLU A 1 490 ? -13.230 -0.360 33.909 1.00 95.06 490 GLU A O 1
ATOM 3769 N N . MET A 1 491 ? -12.918 0.244 31.756 1.00 95.81 491 MET A N 1
ATOM 3770 C CA . MET A 1 491 ? -13.398 1.616 31.905 1.00 95.81 491 MET A CA 1
ATOM 3771 C C . MET A 1 491 ? -14.854 1.646 32.389 1.00 95.81 491 MET A C 1
ATOM 3773 O O . MET A 1 491 ? -15.192 2.371 33.325 1.00 95.81 491 MET A O 1
ATOM 3777 N N . VAL A 1 492 ? -15.712 0.827 31.776 1.00 96.19 492 VAL A N 1
ATOM 3778 C CA . VAL A 1 492 ? -17.141 0.753 32.098 1.00 96.19 492 VAL A CA 1
ATOM 3779 C C . VAL A 1 492 ? -17.368 0.251 33.527 1.00 96.19 492 VAL A C 1
ATOM 3781 O O . VAL A 1 492 ? -18.159 0.846 34.254 1.00 96.19 492 VAL A O 1
ATOM 3784 N N . LEU A 1 493 ? -16.657 -0.788 33.977 1.00 95.12 493 LEU A N 1
ATOM 3785 C CA . LEU A 1 493 ? -16.774 -1.285 35.354 1.00 95.12 493 LEU A CA 1
ATOM 3786 C C . LEU A 1 493 ? -16.253 -0.284 36.393 1.00 95.12 493 LEU A C 1
ATOM 3788 O O . LEU A 1 493 ? -16.810 -0.205 37.492 1.00 95.12 493 LEU A O 1
ATOM 3792 N N . ALA A 1 494 ? -15.201 0.468 36.059 1.00 93.50 494 ALA A N 1
ATOM 3793 C CA . ALA A 1 494 ? -14.618 1.464 36.950 1.00 93.50 494 ALA A CA 1
ATOM 3794 C C . ALA A 1 494 ? -15.564 2.649 37.198 1.00 93.50 494 ALA A C 1
ATOM 3796 O O . ALA A 1 494 ? -15.675 3.091 38.342 1.00 93.50 494 ALA A O 1
ATOM 3797 N N . LEU A 1 495 ? -16.251 3.120 36.153 1.00 94.81 495 LEU A N 1
ATOM 3798 C CA . LEU A 1 495 ? -17.063 4.342 36.182 1.00 94.81 495 LEU A CA 1
ATOM 3799 C C . LEU A 1 495 ? -18.571 4.101 36.339 1.00 94.81 495 LEU A C 1
ATOM 3801 O O . LEU A 1 495 ? -19.316 5.062 36.499 1.00 94.81 495 LEU A O 1
ATOM 3805 N N . ALA A 1 496 ? -19.039 2.847 36.318 1.00 92.50 496 ALA A N 1
ATOM 3806 C CA . ALA A 1 496 ? -20.470 2.529 36.369 1.00 92.50 496 ALA A CA 1
ATOM 3807 C C . ALA A 1 496 ? -21.211 3.227 37.525 1.00 92.50 496 ALA A C 1
ATOM 3809 O O . ALA A 1 496 ? -22.299 3.756 37.313 1.00 92.50 496 ALA A O 1
ATOM 3810 N N . ASP A 1 497 ? -20.610 3.267 38.717 1.00 89.62 497 ASP A N 1
ATOM 3811 C CA . ASP A 1 497 ? -21.215 3.855 39.920 1.00 89.62 497 ASP A CA 1
ATOM 3812 C C . ASP A 1 497 ? -21.396 5.385 39.828 1.00 89.62 497 ASP A C 1
ATOM 3814 O O . ASP A 1 497 ? -22.201 5.957 40.562 1.00 89.62 497 ASP A O 1
ATOM 3818 N N . GLU A 1 498 ? -20.666 6.056 38.933 1.00 94.12 498 GLU A N 1
ATOM 3819 C CA . GLU A 1 498 ? -20.743 7.509 38.724 1.00 94.12 498 GLU A CA 1
ATOM 3820 C C . GLU A 1 498 ? -21.880 7.903 37.771 1.00 94.12 498 GLU A C 1
ATOM 3822 O O . GLU A 1 498 ? -22.295 9.063 37.724 1.00 94.12 498 GLU A O 1
ATOM 3827 N N . TRP A 1 499 ? -22.400 6.946 37.002 1.00 95.56 499 TRP A N 1
ATOM 3828 C CA . TRP A 1 499 ? -23.432 7.189 36.003 1.00 95.56 499 TRP A CA 1
ATOM 3829 C C . TRP A 1 499 ? -24.837 7.028 36.572 1.00 95.56 499 TRP A C 1
ATOM 3831 O O . TRP A 1 499 ? -25.111 6.167 37.413 1.00 95.56 499 TRP A O 1
ATOM 3841 N N . SER A 1 500 ? -25.782 7.812 36.046 1.00 96.62 500 SER A N 1
ATOM 3842 C CA . SER A 1 500 ? -27.201 7.570 36.307 1.00 96.62 500 SER A CA 1
ATOM 3843 C C . SER A 1 500 ? -27.613 6.191 35.779 1.00 96.62 500 SER A C 1
ATOM 3845 O O . SER A 1 500 ? -26.991 5.644 34.868 1.00 96.62 500 SER A O 1
ATOM 3847 N N . ARG A 1 501 ? -28.703 5.624 36.307 1.00 92.12 501 ARG A N 1
ATOM 3848 C CA . ARG A 1 501 ? -29.195 4.303 35.875 1.00 92.12 501 ARG A CA 1
ATOM 3849 C C . ARG A 1 501 ? -29.455 4.229 34.368 1.00 92.12 501 ARG A C 1
ATOM 3851 O O . ARG A 1 501 ? -29.161 3.224 33.733 1.00 92.12 501 ARG A O 1
ATOM 3858 N N . GLU A 1 502 ? -29.982 5.305 33.787 1.00 95.19 502 GLU A N 1
ATOM 3859 C CA . GLU A 1 502 ? -30.220 5.389 32.346 1.00 95.19 502 GLU A CA 1
ATOM 3860 C C . GLU A 1 502 ? -28.906 5.454 31.552 1.00 95.19 502 GLU A C 1
ATOM 3862 O O . GLU A 1 502 ? -28.758 4.768 30.540 1.00 95.19 502 GLU A O 1
ATOM 3867 N N . GLN A 1 503 ? -27.935 6.245 32.022 1.00 95.50 503 GLN A N 1
ATOM 3868 C CA . GLN A 1 503 ? -26.615 6.356 31.398 1.00 95.50 503 GLN A CA 1
ATOM 3869 C C . GLN A 1 503 ? -25.861 5.026 31.446 1.00 95.50 503 GLN A C 1
ATOM 3871 O O . GLN A 1 503 ? -25.350 4.588 30.419 1.00 95.50 503 GLN A O 1
ATOM 3876 N N . ALA A 1 504 ? -25.851 4.356 32.600 1.00 95.81 504 ALA A N 1
ATOM 3877 C CA . ALA A 1 504 ? -25.228 3.050 32.770 1.00 95.81 504 ALA A CA 1
ATOM 3878 C C . ALA A 1 504 ? -25.868 2.000 31.853 1.00 95.81 504 ALA A C 1
ATOM 3880 O O . ALA A 1 504 ? -25.156 1.259 31.179 1.00 95.81 504 ALA A O 1
ATOM 3881 N N . HIS A 1 505 ? -27.198 1.984 31.735 1.00 95.44 505 HIS A N 1
ATOM 3882 C CA . HIS A 1 505 ? -27.867 1.057 30.826 1.00 95.44 505 HIS A CA 1
ATOM 3883 C C . HIS A 1 505 ? -27.464 1.285 29.361 1.00 95.44 505 HIS A C 1
ATOM 3885 O O . HIS A 1 505 ? -27.104 0.346 28.651 1.00 95.44 505 HIS A O 1
ATOM 3891 N N . ARG A 1 506 ? -27.450 2.546 28.908 1.00 95.69 506 ARG A N 1
ATOM 3892 C CA . ARG A 1 506 ? -26.990 2.899 27.553 1.00 95.69 506 ARG A CA 1
ATOM 3893 C C . ARG A 1 506 ? -25.513 2.548 27.340 1.00 95.69 506 ARG A C 1
ATOM 3895 O O . ARG A 1 506 ? -25.162 2.049 26.273 1.00 95.69 506 ARG A O 1
ATOM 3902 N N . ALA A 1 507 ? -24.669 2.764 28.349 1.00 95.75 507 ALA A N 1
ATOM 3903 C CA . ALA A 1 507 ? -23.255 2.401 28.334 1.00 95.75 507 ALA A CA 1
ATOM 3904 C C . ALA A 1 507 ? -23.055 0.884 28.199 1.00 95.75 507 ALA A C 1
ATOM 3906 O O . ALA A 1 507 ? -22.242 0.451 27.386 1.00 95.75 507 ALA A O 1
ATOM 3907 N N . GLY A 1 508 ? -23.837 0.079 28.925 1.00 96.06 508 GLY A N 1
ATOM 3908 C CA . GLY A 1 508 ? -23.823 -1.379 28.814 1.00 96.06 508 GLY A CA 1
ATOM 3909 C C . GLY A 1 508 ? -24.170 -1.859 27.404 1.00 96.06 508 GLY A C 1
ATOM 3910 O O . GLY A 1 508 ? -23.431 -2.650 26.824 1.00 96.06 508 GLY A O 1
ATOM 3911 N N . GLN A 1 509 ? -25.240 -1.325 26.806 1.00 95.44 509 GLN A N 1
ATOM 3912 C CA . GLN A 1 509 ? -25.621 -1.673 25.429 1.00 95.44 509 GLN A CA 1
ATOM 3913 C C . GLN A 1 509 ? -24.568 -1.244 24.399 1.00 95.44 509 GLN A C 1
ATOM 3915 O O . GLN A 1 509 ? -24.302 -1.961 23.435 1.00 95.44 509 GLN A O 1
ATOM 3920 N N . LEU A 1 510 ? -23.952 -0.074 24.594 1.00 96.31 510 LEU A N 1
ATOM 3921 C CA . LEU A 1 510 ? -22.884 0.401 23.721 1.00 96.31 510 LEU A CA 1
ATOM 3922 C C . LEU A 1 510 ? -21.630 -0.479 23.828 1.00 96.31 510 LEU A C 1
ATOM 3924 O O . LEU A 1 510 ? -21.053 -0.818 22.797 1.00 96.31 510 LEU A O 1
ATOM 3928 N N . LEU A 1 511 ? -21.253 -0.900 25.041 1.00 97.12 511 LEU A N 1
ATOM 3929 C CA . LEU A 1 511 ? -20.119 -1.797 25.271 1.00 97.12 511 LEU A CA 1
ATOM 3930 C C . LEU A 1 511 ? -20.259 -3.086 24.452 1.00 97.12 511 LEU A C 1
ATOM 3932 O O . LEU A 1 511 ? -19.324 -3.458 23.752 1.00 97.12 511 LEU A O 1
ATOM 3936 N N . LEU A 1 512 ? -21.441 -3.713 24.469 1.00 95.50 512 LEU A N 1
ATOM 3937 C CA . LEU A 1 512 ? -21.699 -4.942 23.706 1.00 95.50 512 LEU A CA 1
ATOM 3938 C C . LEU A 1 512 ? -21.585 -4.758 22.184 1.00 95.50 512 LEU A C 1
ATOM 3940 O O . LEU A 1 512 ? -21.296 -5.708 21.461 1.00 95.50 512 LEU A O 1
ATOM 3944 N N . ARG A 1 513 ? -21.837 -3.547 21.673 1.00 95.12 513 ARG A N 1
ATOM 3945 C CA . ARG A 1 513 ? -21.717 -3.235 20.237 1.00 95.12 513 ARG A CA 1
ATOM 3946 C C . ARG A 1 513 ? -20.263 -2.968 19.832 1.00 95.12 513 ARG A C 1
ATOM 3948 O O . ARG A 1 513 ? -19.867 -3.325 18.717 1.00 95.12 513 ARG A O 1
ATOM 3955 N N . ILE A 1 514 ? -19.491 -2.344 20.725 1.00 97.00 514 ILE A N 1
ATOM 3956 C CA . ILE A 1 514 ? -18.076 -2.007 20.517 1.00 97.00 514 ILE A CA 1
ATOM 3957 C C . ILE A 1 514 ? -17.188 -3.244 20.650 1.00 97.00 514 ILE A C 1
ATOM 3959 O O . ILE A 1 514 ? -16.341 -3.474 19.794 1.00 97.00 514 ILE A O 1
ATOM 3963 N N . ASP A 1 515 ? -17.381 -4.040 21.697 1.00 95.38 515 ASP A N 1
ATOM 3964 C CA . ASP A 1 515 ? -16.511 -5.163 22.039 1.00 95.38 515 ASP A CA 1
ATOM 3965 C C . ASP A 1 515 ? -17.303 -6.479 21.985 1.00 95.38 515 ASP A C 1
ATOM 3967 O O . ASP A 1 515 ? -18.092 -6.757 22.894 1.00 95.38 515 ASP A O 1
ATOM 3971 N N . PRO A 1 516 ? -17.114 -7.299 20.930 1.00 92.50 516 PRO A N 1
ATOM 3972 C CA . PRO A 1 516 ? -17.777 -8.597 20.802 1.00 92.50 516 PRO A CA 1
ATOM 3973 C C . PRO A 1 516 ? -17.517 -9.538 21.985 1.00 92.50 516 PRO A C 1
ATOM 3975 O O . PRO A 1 516 ? -18.391 -10.329 22.333 1.00 92.50 516 PRO A O 1
ATOM 3978 N N . ASP A 1 517 ? -16.359 -9.404 22.639 1.00 95.94 517 ASP A N 1
ATOM 3979 C CA . ASP A 1 517 ? -15.929 -10.257 23.751 1.00 95.94 517 ASP A CA 1
ATOM 3980 C C . ASP A 1 517 ? -16.288 -9.652 25.120 1.00 95.94 517 ASP A C 1
ATOM 3982 O O . ASP A 1 517 ? -15.867 -10.149 26.170 1.00 95.94 517 ASP A O 1
ATOM 3986 N N . ALA A 1 518 ? -17.054 -8.554 25.147 1.00 96.75 518 ALA A N 1
ATOM 3987 C CA . ALA A 1 518 ? -17.396 -7.850 26.378 1.00 96.75 518 ALA A CA 1
ATOM 3988 C C . ALA A 1 518 ? -18.046 -8.772 27.416 1.00 96.75 518 ALA A C 1
ATOM 3990 O O . ALA A 1 518 ? -17.705 -8.697 28.596 1.00 96.75 518 ALA A O 1
ATOM 3991 N N . LEU A 1 519 ? -18.952 -9.661 26.990 1.00 97.25 519 LEU A N 1
ATOM 3992 C CA . LEU A 1 519 ? -19.612 -10.598 27.900 1.00 97.25 519 LEU A CA 1
ATOM 3993 C C . LEU A 1 519 ? -18.608 -11.549 28.552 1.00 97.25 519 LEU A C 1
ATOM 3995 O O . LEU A 1 519 ? -18.668 -11.726 29.763 1.00 97.25 519 LEU A O 1
ATOM 3999 N N . ASP A 1 520 ? -17.646 -12.093 27.810 1.00 97.31 520 ASP A N 1
ATOM 4000 C CA . ASP A 1 520 ? -16.628 -12.999 28.359 1.00 97.31 520 ASP A CA 1
ATOM 4001 C C . ASP A 1 520 ? -15.664 -12.286 29.311 1.00 97.31 520 ASP A C 1
ATOM 4003 O O . ASP A 1 520 ? -15.286 -12.820 30.362 1.00 97.31 520 ASP A O 1
ATOM 4007 N N . LYS A 1 521 ? -15.332 -11.029 29.010 1.00 97.38 521 LYS A N 1
ATOM 4008 C CA . LYS A 1 521 ? -14.548 -10.171 29.908 1.00 97.38 521 LYS A CA 1
ATOM 4009 C C . LYS A 1 521 ? -15.316 -9.869 31.198 1.00 97.38 521 LYS A C 1
ATOM 4011 O O . LYS A 1 521 ? -14.742 -9.959 32.283 1.00 97.38 521 LYS A O 1
ATOM 4016 N N . LEU A 1 522 ? -16.617 -9.582 31.111 1.00 97.44 522 LEU A N 1
ATOM 4017 C CA . LEU A 1 522 ? -17.486 -9.384 32.277 1.00 97.44 522 LEU A CA 1
ATOM 4018 C C . LEU A 1 522 ? -17.647 -10.673 33.100 1.00 97.44 522 LEU A C 1
ATOM 4020 O O . LEU A 1 522 ? -17.565 -10.620 34.328 1.00 97.44 522 LEU A O 1
ATOM 4024 N N . ARG A 1 523 ? -17.798 -11.833 32.444 1.00 97.38 523 ARG A N 1
ATOM 4025 C CA . ARG A 1 523 ? -17.803 -13.160 33.092 1.00 97.38 523 ARG A CA 1
ATOM 4026 C C . ARG A 1 523 ? -16.525 -13.365 33.894 1.00 97.38 523 ARG A C 1
ATOM 4028 O O . ARG A 1 523 ? -16.583 -13.689 35.075 1.00 97.38 523 ARG A O 1
ATOM 4035 N N . SER A 1 524 ? -15.375 -13.109 33.279 1.00 96.50 524 SER A N 1
ATOM 4036 C CA . SER A 1 524 ? -14.067 -13.238 33.928 1.00 96.50 524 SER A CA 1
ATOM 4037 C C . SER A 1 524 ? -13.912 -12.275 35.110 1.00 96.50 524 SER A C 1
ATOM 4039 O O . SER A 1 524 ? -13.397 -12.653 36.163 1.00 96.50 524 SER A O 1
ATOM 4041 N N . ALA A 1 525 ? -14.418 -11.044 34.984 1.00 96.19 525 ALA A N 1
ATOM 4042 C CA . ALA A 1 525 ? -14.372 -10.040 36.044 1.00 96.19 525 ALA A CA 1
ATOM 4043 C C . ALA A 1 525 ? -15.148 -10.460 37.308 1.00 96.19 525 ALA A C 1
ATOM 4045 O O . ALA A 1 525 ? -14.777 -10.064 38.419 1.00 96.19 525 ALA A O 1
ATOM 4046 N N . LEU A 1 526 ? -16.194 -11.280 37.168 1.00 96.94 526 LEU A N 1
ATOM 4047 C CA . LEU A 1 526 ? -16.956 -11.823 38.293 1.00 96.94 526 LEU A CA 1
ATOM 4048 C C . LEU A 1 526 ? -16.202 -12.902 39.086 1.00 96.94 526 LEU A C 1
ATOM 4050 O O . LEU A 1 526 ? -16.559 -13.148 40.230 1.00 96.94 526 LEU A O 1
ATOM 4054 N N . TRP A 1 527 ? -15.123 -13.477 38.547 1.00 96.19 527 TRP A N 1
ATOM 4055 C CA . TRP A 1 527 ? -14.290 -14.485 39.221 1.00 96.19 527 TRP A CA 1
ATOM 4056 C C . TRP A 1 527 ? -13.002 -13.911 39.827 1.00 96.19 527 TRP A C 1
ATOM 4058 O O . TRP A 1 527 ? -12.047 -14.634 40.108 1.00 96.19 527 TRP A O 1
ATOM 4068 N N . HIS A 1 528 ? -12.947 -12.596 40.048 1.00 96.88 528 HIS A N 1
ATOM 4069 C CA . HIS A 1 528 ? -11.753 -11.952 40.589 1.00 96.88 528 HIS A CA 1
ATOM 4070 C C . HIS A 1 528 ? -11.384 -12.505 41.993 1.00 96.88 528 HIS A C 1
ATOM 4072 O O . HIS A 1 528 ? -12.274 -12.664 42.833 1.00 96.88 528 HIS A O 1
ATOM 4078 N N . PRO A 1 529 ? -10.089 -12.723 42.323 1.00 96.12 529 PRO A N 1
ATOM 4079 C CA . PRO A 1 529 ? -9.676 -13.305 43.611 1.00 96.12 529 PRO A CA 1
ATOM 4080 C C . PRO A 1 529 ? -10.177 -12.540 44.849 1.00 96.12 529 PRO A C 1
ATOM 4082 O O . PRO A 1 529 ? -10.607 -13.131 45.835 1.00 96.12 529 PRO A O 1
ATOM 4085 N N . SER A 1 530 ? -10.170 -11.206 44.786 1.00 97.31 530 SER A N 1
ATOM 4086 C CA . SER A 1 530 ? -10.751 -10.338 45.823 1.00 97.31 530 SER A CA 1
ATOM 4087 C C . SER A 1 530 ? -12.282 -10.324 45.758 1.00 97.31 530 SER A C 1
ATOM 4089 O O . SER A 1 530 ? -12.846 -9.871 44.758 1.00 97.31 530 SER A O 1
ATOM 4091 N N . SER A 1 531 ? -12.940 -10.720 46.852 1.00 97.06 531 SER A N 1
ATOM 4092 C CA . SER A 1 531 ? -14.404 -10.693 46.976 1.00 97.06 531 SER A CA 1
ATOM 4093 C C . SER A 1 531 ? -14.984 -9.283 46.880 1.00 97.06 531 SER A C 1
ATOM 4095 O O . SER A 1 531 ? -16.014 -9.082 46.243 1.00 97.06 531 SER A O 1
ATOM 4097 N N . GLN A 1 532 ? -14.279 -8.274 47.398 1.00 96.44 532 GLN A N 1
ATOM 4098 C CA . GLN A 1 532 ? -14.687 -6.874 47.272 1.00 96.44 532 GLN A CA 1
ATOM 4099 C C . GLN A 1 532 ? -14.775 -6.427 45.805 1.00 96.44 532 GLN A C 1
ATOM 4101 O O . GLN A 1 532 ? -15.707 -5.710 45.435 1.00 96.44 532 GLN A O 1
ATOM 4106 N N . LYS A 1 533 ? -13.849 -6.884 44.949 1.00 96.19 533 LYS A N 1
ATOM 4107 C CA . LYS A 1 533 ? -13.936 -6.617 43.507 1.00 96.19 533 LYS A CA 1
ATOM 4108 C C . LYS A 1 533 ? -15.062 -7.404 42.841 1.00 96.19 533 LYS A C 1
ATOM 4110 O O . LYS A 1 533 ? -15.745 -6.822 42.009 1.00 96.19 533 LYS A O 1
ATOM 4115 N N . ARG A 1 534 ? -15.307 -8.665 43.228 1.00 96.88 534 ARG A N 1
ATOM 4116 C CA . ARG A 1 534 ? -16.467 -9.431 42.724 1.00 96.88 534 ARG A CA 1
ATOM 4117 C C . ARG A 1 534 ? -17.780 -8.708 43.021 1.00 96.88 534 ARG A C 1
ATOM 4119 O O . ARG A 1 534 ? -18.575 -8.502 42.112 1.00 96.88 534 ARG A O 1
ATOM 4126 N N . ILE A 1 535 ? -17.959 -8.234 44.258 1.00 96.56 535 ILE A N 1
ATOM 4127 C CA . ILE A 1 535 ? -19.135 -7.454 44.677 1.00 96.56 535 ILE A CA 1
ATOM 4128 C C . ILE A 1 535 ? -19.283 -6.182 43.841 1.00 96.56 535 ILE A C 1
ATOM 4130 O O . ILE A 1 535 ? -20.377 -5.901 43.351 1.00 96.56 535 ILE A O 1
ATOM 4134 N N . ARG A 1 536 ? -18.201 -5.407 43.676 1.00 95.88 536 ARG A N 1
ATOM 4135 C CA . ARG A 1 536 ? -18.233 -4.178 42.871 1.00 95.88 536 ARG A CA 1
ATOM 4136 C C . ARG A 1 536 ? -18.599 -4.482 41.421 1.00 95.88 536 ARG A C 1
ATOM 4138 O O . ARG A 1 536 ? -19.546 -3.899 40.917 1.00 95.88 536 ARG A O 1
ATOM 4145 N N . ASN A 1 537 ? -17.911 -5.432 40.791 1.00 96.81 537 ASN A N 1
ATOM 4146 C CA . ASN A 1 537 ? -18.159 -5.811 39.401 1.00 96.81 537 ASN A CA 1
ATOM 4147 C C . ASN A 1 537 ? -19.602 -6.284 39.198 1.00 96.81 537 ASN A C 1
ATOM 4149 O O . ASN A 1 537 ? -20.247 -5.867 38.242 1.00 96.81 537 ASN A O 1
ATOM 4153 N N . LEU A 1 538 ? -20.132 -7.090 40.122 1.00 96.50 538 LEU A N 1
ATOM 4154 C CA . LEU A 1 538 ? -21.519 -7.542 40.086 1.00 96.50 538 LEU A CA 1
ATOM 4155 C C . LEU A 1 538 ? -22.509 -6.374 40.170 1.00 96.50 538 LEU A C 1
ATOM 4157 O O . LEU A 1 538 ? -23.438 -6.302 39.369 1.00 96.50 538 LEU A O 1
ATOM 4161 N N . ARG A 1 539 ? -22.296 -5.427 41.090 1.00 95.31 539 ARG A N 1
ATOM 4162 C CA . ARG A 1 539 ? -23.138 -4.224 41.197 1.00 95.31 539 ARG A CA 1
ATOM 4163 C C . ARG A 1 539 ? -23.073 -3.369 39.937 1.00 95.31 539 ARG A C 1
ATOM 4165 O O . ARG A 1 539 ? -24.127 -2.994 39.428 1.00 95.31 539 ARG A O 1
ATOM 4172 N N . SER A 1 540 ? -21.875 -3.141 39.399 1.00 96.31 540 SER A N 1
ATOM 4173 C CA . SER A 1 540 ? -21.688 -2.434 38.131 1.00 96.31 540 SER A CA 1
ATOM 4174 C C . SER A 1 540 ? -22.452 -3.132 37.005 1.00 96.31 540 SER A C 1
ATOM 4176 O O . SER A 1 540 ? -23.232 -2.493 36.313 1.00 96.31 540 SER A O 1
ATOM 4178 N N . ILE A 1 541 ? -22.320 -4.454 36.856 1.00 96.56 541 ILE A N 1
ATOM 4179 C CA . ILE A 1 541 ? -23.031 -5.252 35.839 1.00 96.56 541 ILE A CA 1
ATOM 4180 C C . ILE A 1 541 ? -24.555 -5.133 35.971 1.00 96.56 541 ILE A C 1
ATOM 4182 O O . ILE A 1 541 ? -25.259 -5.003 34.965 1.00 96.56 541 ILE A O 1
ATOM 4186 N N . VAL A 1 542 ? -25.079 -5.155 37.199 1.00 94.88 542 VAL A N 1
ATOM 4187 C CA . VAL A 1 542 ? -26.512 -4.948 37.454 1.00 94.88 542 VAL A CA 1
ATOM 4188 C C . VAL A 1 542 ? -26.935 -3.538 37.047 1.00 94.88 542 VAL A C 1
ATOM 4190 O O . VAL A 1 542 ? -27.949 -3.385 36.367 1.00 94.88 542 VAL A O 1
ATOM 4193 N N . HIS A 1 543 ? -26.149 -2.521 37.401 1.00 94.81 543 HIS A N 1
ATOM 4194 C CA . HIS A 1 543 ? -26.420 -1.119 37.069 1.00 94.81 543 HIS A CA 1
ATOM 4195 C C . HIS A 1 543 ? -26.349 -0.836 35.561 1.00 94.81 543 HIS A C 1
ATOM 4197 O O . HIS A 1 543 ? -27.172 -0.094 35.030 1.00 94.81 543 HIS A O 1
ATOM 4203 N N . LEU A 1 544 ? -25.444 -1.513 34.849 1.00 95.69 544 LEU A N 1
ATOM 4204 C CA . LEU A 1 544 ? -25.369 -1.532 33.383 1.00 95.69 544 LEU A CA 1
ATOM 4205 C C . LEU A 1 544 ? -26.550 -2.283 32.741 1.00 95.69 544 LEU A C 1
ATOM 4207 O O . LEU A 1 544 ? -26.770 -2.182 31.537 1.00 95.69 544 LEU A O 1
ATOM 4211 N N . GLY A 1 545 ? -27.319 -3.045 33.524 1.00 94.56 545 GLY A N 1
ATOM 4212 C CA . GLY A 1 545 ? -28.437 -3.853 33.043 1.00 94.56 545 GLY A CA 1
ATOM 4213 C C . GLY A 1 545 ? -28.010 -5.020 32.155 1.00 94.56 545 GLY A C 1
ATOM 4214 O O . GLY A 1 545 ? -28.729 -5.339 31.218 1.00 94.56 545 GLY A O 1
ATOM 4215 N N . LEU A 1 546 ? -26.846 -5.620 32.434 1.00 96.12 546 LEU A N 1
ATOM 4216 C CA . LEU A 1 546 ? -26.289 -6.755 31.678 1.00 96.12 546 LEU A CA 1
ATOM 4217 C C . LEU A 1 546 ? -26.340 -8.090 32.446 1.00 96.12 546 LEU A C 1
ATOM 4219 O O . LEU A 1 546 ? -25.826 -9.106 31.984 1.00 96.12 546 LEU A O 1
ATOM 4223 N N . HIS A 1 547 ? -26.913 -8.087 33.648 1.00 94.38 547 HIS A N 1
ATOM 4224 C CA . HIS A 1 547 ? -26.963 -9.238 34.552 1.00 94.38 547 HIS A CA 1
ATOM 4225 C C . HIS A 1 547 ? -27.831 -10.390 34.014 1.00 94.38 547 HIS A C 1
ATOM 4227 O O . HIS A 1 547 ? -27.513 -11.552 34.254 1.00 94.38 547 HIS A O 1
ATOM 4233 N N . ASP A 1 548 ? -28.863 -10.093 33.220 1.00 94.25 548 ASP A N 1
ATOM 4234 C CA . ASP A 1 548 ? -29.694 -11.076 32.513 1.00 94.25 548 ASP A CA 1
ATOM 4235 C C . ASP A 1 548 ? -28.871 -11.937 31.536 1.00 94.25 548 ASP A C 1
ATOM 4237 O O . ASP A 1 548 ? -29.050 -13.156 31.459 1.00 94.25 548 ASP A O 1
ATOM 4241 N N . ARG A 1 549 ? -27.894 -11.330 30.851 1.00 95.62 549 ARG A N 1
ATOM 4242 C CA . ARG A 1 549 ? -26.976 -12.008 29.917 1.00 95.62 549 ARG A CA 1
ATOM 4243 C C . ARG A 1 549 ? -25.949 -12.914 30.600 1.00 95.62 549 ARG A C 1
ATOM 4245 O O . ARG A 1 549 ? -25.249 -13.658 29.912 1.00 95.62 549 ARG A O 1
ATOM 4252 N N . LEU A 1 550 ? -25.846 -12.848 31.927 1.00 95.94 550 LEU A N 1
ATOM 4253 C CA . LEU A 1 550 ? -24.850 -13.556 32.737 1.00 95.94 550 LEU A CA 1
ATOM 4254 C C . LEU A 1 550 ? -25.488 -14.502 33.766 1.00 95.94 550 LEU A C 1
ATOM 4256 O O . LEU A 1 550 ? -24.834 -14.897 34.730 1.00 95.94 550 LEU A O 1
ATOM 4260 N N . THR A 1 551 ? -26.760 -14.867 33.571 1.00 95.50 551 THR A N 1
ATOM 4261 C CA . THR A 1 551 ? -27.550 -15.666 34.524 1.00 95.50 551 THR A CA 1
ATOM 4262 C C . THR A 1 551 ? -26.867 -16.976 34.928 1.00 95.50 551 THR A C 1
ATOM 4264 O O . THR A 1 551 ? -26.914 -17.356 36.093 1.00 95.50 551 THR A O 1
ATOM 4267 N N . ASP A 1 552 ? -26.200 -17.653 33.996 1.00 94.62 552 ASP A N 1
ATOM 4268 C CA . ASP A 1 552 ? -25.475 -18.900 34.248 1.00 94.62 552 ASP A CA 1
ATOM 4269 C C . ASP A 1 552 ? -24.284 -18.706 35.201 1.00 94.62 552 ASP A C 1
ATOM 4271 O O . ASP A 1 552 ? -24.094 -19.486 36.133 1.00 94.62 552 ASP A O 1
ATOM 4275 N N . VAL A 1 553 ? -23.525 -17.619 35.032 1.00 96.38 553 VAL A N 1
ATOM 4276 C CA . VAL A 1 553 ? -22.423 -17.276 35.943 1.00 96.38 553 VAL A CA 1
ATOM 4277 C C . VAL A 1 553 ? -22.955 -16.845 37.306 1.00 96.38 553 VAL A C 1
ATOM 4279 O O . VAL A 1 553 ? -22.402 -17.240 38.329 1.00 96.38 553 VAL A O 1
ATOM 4282 N N . LEU A 1 554 ? -24.052 -16.084 37.344 1.00 96.62 554 LEU A N 1
ATOM 4283 C CA . LEU A 1 554 ? -24.695 -15.700 38.603 1.00 96.62 554 LEU A CA 1
ATOM 4284 C C . LEU A 1 554 ? -25.212 -16.920 39.375 1.00 96.62 554 LEU A C 1
ATOM 4286 O O . LEU A 1 554 ? -25.032 -16.983 40.588 1.00 96.62 554 LEU A O 1
ATOM 4290 N N . ALA A 1 555 ? -25.783 -17.908 38.682 1.00 95.12 555 ALA A N 1
ATOM 4291 C CA . ALA A 1 555 ? -26.209 -19.165 39.290 1.00 95.12 555 ALA A CA 1
ATOM 4292 C C . ALA A 1 555 ? -25.027 -19.949 39.884 1.00 95.12 555 ALA A C 1
ATOM 4294 O O . ALA A 1 555 ? -25.164 -20.535 40.951 1.00 95.12 555 ALA A O 1
ATOM 4295 N N . ALA A 1 556 ? -23.845 -19.911 39.260 1.00 95.88 556 ALA A N 1
ATOM 4296 C CA . ALA A 1 556 ? -22.644 -20.520 39.833 1.00 95.88 556 ALA A CA 1
ATOM 4297 C C . ALA A 1 556 ? -22.135 -19.774 41.086 1.00 95.88 556 ALA A C 1
ATOM 4299 O O . ALA A 1 556 ? -21.691 -20.400 42.049 1.00 95.88 556 ALA A O 1
ATOM 4300 N N . LEU A 1 557 ? -22.233 -18.439 41.111 1.00 96.75 557 LEU A N 1
ATOM 4301 C CA . LEU A 1 557 ? -21.797 -17.605 42.244 1.00 96.75 557 LEU A CA 1
ATOM 4302 C C . LEU A 1 557 ? -22.697 -17.709 43.485 1.00 96.75 557 LEU A C 1
ATOM 4304 O O . LEU A 1 557 ? -22.340 -17.195 44.545 1.00 96.75 557 LEU A O 1
ATOM 4308 N N . VAL A 1 558 ? -23.822 -18.422 43.401 1.00 96.88 558 VAL A N 1
ATOM 4309 C CA . VAL A 1 558 ? -24.592 -18.873 44.573 1.00 96.88 558 VAL A CA 1
ATOM 4310 C C . VAL A 1 558 ? -23.732 -19.708 45.524 1.00 96.88 558 VAL A C 1
ATOM 4312 O O . VAL A 1 558 ? -23.998 -19.732 46.717 1.00 96.88 558 VAL A O 1
ATOM 4315 N N . HIS A 1 559 ? -22.664 -20.336 45.034 1.00 96.44 559 HIS A N 1
ATOM 4316 C CA . HIS A 1 559 ? -21.716 -21.093 45.852 1.00 96.44 559 HIS A CA 1
ATOM 4317 C C . HIS A 1 559 ? -20.418 -20.322 46.152 1.00 96.44 559 HIS A C 1
ATOM 4319 O O . HIS A 1 559 ? -19.417 -20.930 46.531 1.00 96.44 559 HIS A O 1
ATOM 4325 N N . ASP A 1 560 ? -20.394 -18.993 45.978 1.00 98.06 560 ASP A N 1
ATOM 4326 C CA . ASP A 1 560 ? -19.205 -18.187 46.285 1.00 98.06 560 ASP A CA 1
ATOM 4327 C C . ASP A 1 560 ? -18.817 -18.327 47.771 1.00 98.06 560 ASP A C 1
ATOM 4329 O O . ASP A 1 560 ? -19.698 -18.288 48.636 1.00 98.06 560 ASP A O 1
ATOM 4333 N N . PRO A 1 561 ? -17.519 -18.467 48.107 1.00 96.50 561 PRO A N 1
ATOM 4334 C CA . PRO A 1 561 ? -17.085 -18.629 49.494 1.00 96.50 561 PRO A CA 1
ATOM 4335 C C . PRO A 1 561 ? -17.433 -17.431 50.390 1.00 96.50 561 PRO A C 1
ATOM 4337 O O . PRO A 1 561 ? -17.619 -17.607 51.594 1.00 96.50 561 PRO A O 1
ATOM 4340 N N . ASP A 1 562 ? -17.536 -16.220 49.836 1.00 97.62 562 ASP A N 1
ATOM 4341 C CA . ASP A 1 562 ? -17.875 -15.021 50.600 1.00 97.62 562 ASP A CA 1
ATOM 4342 C C . ASP A 1 562 ? -19.408 -14.843 50.681 1.00 97.62 562 ASP A C 1
ATOM 4344 O O . ASP A 1 562 ? -20.064 -14.606 49.660 1.00 97.62 562 ASP A O 1
ATOM 4348 N N . PRO A 1 563 ? -20.013 -14.888 51.885 1.00 97.38 563 PRO A N 1
ATOM 4349 C CA . PRO A 1 563 ? -21.461 -14.746 52.046 1.00 97.38 563 PRO A CA 1
ATOM 4350 C C . PRO A 1 563 ? -21.991 -13.387 51.572 1.00 97.38 563 PRO A C 1
ATOM 4352 O O . PRO A 1 563 ? -23.156 -13.276 51.190 1.00 97.38 563 PRO A O 1
ATOM 4355 N N . MET A 1 564 ? -21.165 -12.334 51.566 1.00 97.38 564 MET A N 1
ATOM 4356 C CA . MET A 1 564 ? -21.575 -11.039 51.030 1.00 97.38 564 MET A CA 1
ATOM 4357 C C . MET A 1 564 ? -21.715 -11.081 49.507 1.00 97.38 564 MET A C 1
ATOM 4359 O O . MET A 1 564 ? -22.640 -10.466 48.980 1.00 97.38 564 MET A O 1
ATOM 4363 N N . VAL A 1 565 ? -20.851 -11.821 48.800 1.00 97.69 565 VAL A N 1
ATOM 4364 C CA . VAL A 1 565 ? -20.992 -12.028 47.348 1.00 97.69 565 VAL A CA 1
ATOM 4365 C C . VAL A 1 565 ? -22.310 -12.743 47.065 1.00 97.69 565 VAL A C 1
ATOM 4367 O O . VAL A 1 565 ? -23.114 -12.221 46.296 1.00 97.69 565 VAL A O 1
ATOM 4370 N N . ARG A 1 566 ? -22.588 -13.855 47.762 1.00 97.94 566 ARG A N 1
ATOM 4371 C CA . ARG A 1 566 ? -23.848 -14.610 47.622 1.00 97.94 566 ARG A CA 1
ATOM 4372 C C . ARG A 1 566 ? -25.086 -13.748 47.875 1.00 97.94 566 ARG A C 1
ATOM 4374 O O . ARG A 1 566 ? -26.069 -13.830 47.142 1.00 97.94 566 ARG A O 1
ATOM 4381 N N . ARG A 1 567 ? -25.024 -12.848 48.862 1.00 97.00 567 ARG A N 1
ATOM 4382 C CA . ARG A 1 567 ? -26.102 -11.888 49.135 1.00 97.00 567 ARG A CA 1
ATOM 4383 C C . ARG A 1 567 ? -26.362 -10.947 47.954 1.00 97.00 567 ARG A C 1
ATOM 4385 O O . ARG A 1 567 ? -27.512 -10.738 47.584 1.00 97.00 567 ARG A O 1
ATOM 4392 N N . VAL A 1 568 ? -25.311 -10.375 47.361 1.00 96.56 568 VAL A N 1
ATOM 4393 C CA . VAL A 1 568 ? -25.452 -9.480 46.196 1.00 96.56 568 VAL A CA 1
ATOM 4394 C C . VAL A 1 568 ? -25.893 -10.259 44.952 1.00 96.56 568 VAL A C 1
ATOM 4396 O O . VAL A 1 568 ? -26.650 -9.729 44.144 1.00 96.56 568 VAL A O 1
ATOM 4399 N N . VAL A 1 569 ? -25.498 -11.529 44.821 1.00 97.38 569 VAL A N 1
ATOM 4400 C CA . VAL A 1 569 ? -26.012 -12.435 43.780 1.00 97.38 569 VAL A CA 1
ATOM 4401 C C . VAL A 1 569 ? -27.522 -12.629 43.927 1.00 97.38 569 VAL A C 1
ATOM 4403 O O . VAL A 1 569 ? -28.228 -12.481 42.933 1.00 97.38 569 VAL A O 1
ATOM 4406 N N . ALA A 1 570 ? -28.043 -12.848 45.141 1.00 95.88 570 ALA A N 1
ATOM 4407 C CA . ALA A 1 570 ? -29.492 -12.904 45.366 1.00 95.88 570 ALA A CA 1
ATOM 4408 C C . ALA A 1 570 ? -30.197 -11.618 44.901 1.00 95.88 570 ALA A C 1
ATOM 4410 O O . ALA A 1 570 ? -31.197 -11.675 44.188 1.00 95.88 570 ALA A O 1
ATOM 4411 N N . GLU A 1 571 ? -29.656 -10.450 45.268 1.00 93.94 571 GLU A N 1
ATOM 4412 C CA . GLU A 1 571 ? -30.193 -9.148 44.846 1.00 93.94 571 GLU A CA 1
ATOM 4413 C C . GLU A 1 571 ? -30.202 -9.009 43.306 1.00 93.94 571 GLU A C 1
ATOM 4415 O O . GLU A 1 571 ? -31.182 -8.526 42.740 1.00 93.94 571 GLU A O 1
ATOM 4420 N N . ALA A 1 572 ? -29.150 -9.471 42.620 1.00 94.69 572 ALA A N 1
ATOM 4421 C CA . ALA A 1 572 ? -29.040 -9.432 41.160 1.00 94.69 572 ALA A CA 1
ATOM 4422 C C . ALA A 1 572 ? -30.017 -10.393 40.457 1.00 94.69 572 ALA A C 1
ATOM 4424 O O . ALA A 1 572 ? -30.683 -10.007 39.496 1.00 94.69 572 ALA A O 1
ATOM 4425 N N . LEU A 1 573 ? -30.133 -11.632 40.947 1.00 94.75 573 LEU A N 1
ATOM 4426 C CA . LEU A 1 573 ? -31.028 -12.656 40.396 1.00 94.75 573 LEU A CA 1
ATOM 4427 C C . LEU A 1 573 ? -32.506 -12.268 40.532 1.00 94.75 573 LEU A C 1
ATOM 4429 O O . LEU A 1 573 ? -33.326 -12.667 39.705 1.00 94.75 573 LEU A O 1
ATOM 4433 N N . ALA A 1 574 ? -32.861 -11.461 41.537 1.00 90.38 574 ALA A N 1
ATOM 4434 C CA . ALA A 1 574 ? -34.229 -10.994 41.765 1.00 90.38 574 ALA A CA 1
ATOM 4435 C C . ALA A 1 574 ? -34.846 -10.292 40.544 1.00 90.38 574 ALA A C 1
ATOM 4437 O O . ALA A 1 574 ? -36.046 -10.404 40.308 1.00 90.38 574 ALA A O 1
ATOM 4438 N N . ALA A 1 575 ? -34.024 -9.583 39.767 1.00 87.25 575 ALA A N 1
ATOM 4439 C CA . ALA A 1 575 ? -34.456 -8.813 38.606 1.00 87.25 575 ALA A CA 1
ATOM 4440 C C . ALA A 1 575 ? -34.504 -9.627 37.295 1.00 87.25 575 ALA A C 1
ATOM 4442 O O . ALA A 1 575 ? -34.927 -9.091 36.272 1.00 87.25 575 ALA A O 1
ATOM 4443 N N . ILE A 1 576 ? -34.098 -10.905 37.309 1.00 91.50 576 ILE A N 1
ATOM 4444 C CA . ILE A 1 576 ? -34.002 -11.752 36.110 1.00 91.50 576 ILE A CA 1
ATOM 4445 C C . ILE A 1 576 ? -35.211 -12.697 36.034 1.00 91.50 576 ILE A C 1
ATOM 4447 O O . ILE A 1 576 ? -35.281 -13.642 36.822 1.00 91.50 576 ILE A O 1
ATOM 4451 N N . PRO A 1 577 ? -36.141 -12.524 35.078 1.00 87.62 577 PRO A N 1
ATOM 4452 C CA . PRO A 1 577 ? -37.362 -13.325 34.986 1.00 87.62 577 PRO A CA 1
ATOM 4453 C C . PRO A 1 577 ? -37.117 -14.675 34.286 1.00 87.62 577 PRO A C 1
ATOM 4455 O O . PRO A 1 577 ? -37.721 -14.977 33.260 1.00 87.62 577 PRO A O 1
ATOM 4458 N N . THR A 1 578 ? -36.198 -15.484 34.814 1.00 90.12 578 THR A N 1
ATOM 4459 C CA . THR A 1 578 ? -35.900 -16.837 34.320 1.00 90.12 578 THR A CA 1
ATOM 4460 C C . THR A 1 578 ? -36.036 -17.868 35.434 1.00 90.12 578 THR A C 1
ATOM 4462 O O . THR A 1 578 ? -35.772 -17.567 36.603 1.00 90.12 578 THR A O 1
ATOM 4465 N N . GLU A 1 579 ? -36.415 -19.093 35.060 1.00 90.88 579 GLU A N 1
ATOM 4466 C CA . GLU A 1 579 ? -36.494 -20.246 35.970 1.00 90.88 579 GLU A CA 1
ATOM 4467 C C . GLU A 1 579 ? -35.122 -20.559 36.581 1.00 90.88 579 GLU A C 1
ATOM 4469 O O . GLU A 1 579 ? -35.010 -20.802 37.775 1.00 90.88 579 GLU A O 1
ATOM 4474 N N . THR A 1 580 ? -34.043 -20.438 35.802 1.00 93.12 580 THR A N 1
ATOM 4475 C CA . THR A 1 580 ? -32.669 -20.607 36.303 1.00 93.12 580 THR A CA 1
ATOM 4476 C C . THR A 1 580 ? -32.334 -19.635 37.434 1.00 93.12 580 THR A C 1
ATOM 4478 O O . THR A 1 580 ? -31.689 -20.025 38.403 1.00 93.12 580 THR A O 1
ATOM 4481 N N . ALA A 1 581 ? -32.776 -18.376 37.335 1.00 93.62 581 ALA A N 1
ATOM 4482 C CA . ALA A 1 581 ? -32.555 -17.389 38.388 1.00 93.62 581 ALA A CA 1
ATOM 4483 C C . ALA A 1 581 ? -33.416 -17.665 39.630 1.00 93.62 581 ALA A C 1
ATOM 4485 O O . ALA A 1 581 ? -32.983 -17.405 40.750 1.00 93.62 581 ALA A O 1
ATOM 4486 N N . GLU A 1 582 ? -34.616 -18.213 39.440 1.00 93.00 582 GLU A N 1
ATOM 4487 C CA . GLU A 1 582 ? -35.501 -18.624 40.529 1.00 93.00 582 GLU A CA 1
ATOM 4488 C C . GLU A 1 582 ? -34.950 -19.833 41.288 1.00 93.00 582 GLU A C 1
ATOM 4490 O O . GLU A 1 582 ? -34.816 -19.775 42.507 1.00 93.00 582 GLU A O 1
ATOM 4495 N N . LEU A 1 583 ? -34.529 -20.880 40.574 1.00 94.38 583 LEU A N 1
ATOM 4496 C CA . LEU A 1 583 ? -33.873 -22.050 41.159 1.00 94.38 583 LEU A CA 1
ATOM 4497 C C . LEU A 1 583 ? -32.611 -21.650 41.935 1.00 94.38 583 LEU A C 1
ATOM 4499 O O . LEU A 1 583 ? -32.404 -22.104 43.056 1.00 94.38 583 LEU A O 1
ATOM 4503 N N . ALA A 1 584 ? -31.801 -20.745 41.382 1.00 94.88 584 ALA A N 1
ATOM 4504 C CA . ALA A 1 584 ? -30.623 -20.210 42.058 1.00 94.88 584 ALA A CA 1
ATOM 4505 C C . ALA A 1 584 ? -30.972 -19.445 43.356 1.00 94.88 584 ALA A C 1
ATOM 4507 O O . ALA A 1 584 ? -30.262 -19.568 44.353 1.00 94.88 584 ALA A O 1
ATOM 4508 N N . LEU A 1 585 ? -32.081 -18.696 43.382 1.00 95.12 585 LEU A N 1
ATOM 4509 C CA . LEU A 1 585 ? -32.583 -18.049 44.602 1.00 95.12 585 LEU A CA 1
ATOM 4510 C C . LEU A 1 585 ? -33.115 -19.057 45.630 1.00 95.12 585 LEU A C 1
ATOM 4512 O O . LEU A 1 585 ? -32.891 -18.861 46.823 1.00 95.12 585 LEU A O 1
ATOM 4516 N N . LEU A 1 586 ? -33.783 -20.128 45.188 1.00 95.31 586 LEU A N 1
ATOM 4517 C CA . LEU A 1 586 ? -34.261 -21.199 46.068 1.00 95.31 586 LEU A CA 1
ATOM 4518 C C . LEU A 1 586 ? -33.098 -21.903 46.773 1.00 95.31 586 LEU A C 1
ATOM 4520 O O . LEU A 1 586 ? -33.181 -22.143 47.973 1.00 95.31 586 LEU A O 1
ATOM 4524 N N . VAL A 1 587 ? -31.982 -22.143 46.076 1.00 96.12 587 VAL A N 1
ATOM 4525 C CA . VAL A 1 587 ? -30.758 -22.684 46.695 1.00 96.12 587 VAL A CA 1
ATOM 4526 C C . VAL A 1 587 ? -30.260 -21.781 47.834 1.00 96.12 587 VAL A C 1
ATOM 4528 O O . VAL A 1 587 ? -29.856 -22.274 48.884 1.00 96.12 587 VAL A O 1
ATOM 4531 N N . LEU A 1 588 ? -30.340 -20.454 47.680 1.00 96.38 588 LEU A N 1
ATOM 4532 C CA . LEU A 1 588 ? -29.910 -19.500 48.712 1.00 96.38 588 LEU A CA 1
ATOM 4533 C C . LEU A 1 588 ? -30.845 -19.430 49.937 1.00 96.38 588 LEU A C 1
ATOM 4535 O O . LEU A 1 588 ? -30.452 -18.858 50.956 1.00 96.38 588 LEU A O 1
ATOM 4539 N N . LEU A 1 589 ? -32.051 -20.014 49.893 1.00 96.12 589 LEU A N 1
ATOM 4540 C CA . LEU A 1 589 ? -32.915 -20.141 51.079 1.00 96.12 589 LEU A CA 1
ATOM 4541 C C . LEU A 1 589 ? -32.345 -21.110 52.115 1.00 96.12 589 LEU A C 1
ATOM 4543 O O . LEU A 1 589 ? -32.629 -20.965 53.303 1.00 96.12 589 LEU A O 1
ATOM 4547 N N . GLU A 1 590 ? -31.532 -22.066 51.676 1.00 95.56 590 GLU A N 1
ATOM 4548 C CA . GLU A 1 590 ? -30.873 -23.052 52.534 1.00 95.56 590 GLU A CA 1
ATOM 4549 C C . GLU A 1 590 ? -29.424 -22.651 52.876 1.00 95.56 590 GLU A C 1
ATOM 4551 O O . GLU A 1 590 ? -28.686 -23.433 53.470 1.00 95.56 590 GLU A O 1
ATOM 4556 N N . ASP A 1 591 ? -29.007 -21.420 52.543 1.00 97.62 591 ASP A N 1
ATOM 4557 C CA . ASP A 1 591 ? -27.643 -20.933 52.778 1.00 97.62 591 ASP A CA 1
ATOM 4558 C C . ASP A 1 591 ? -27.257 -20.979 54.263 1.00 97.62 591 ASP A C 1
ATOM 4560 O O . ASP A 1 591 ? -28.049 -20.630 55.140 1.00 97.62 591 ASP A O 1
ATOM 4564 N N . GLU A 1 592 ? -26.009 -21.330 54.569 1.00 95.62 592 GLU A N 1
ATOM 4565 C CA . GLU A 1 592 ? -25.500 -21.392 55.945 1.00 95.62 592 GLU A CA 1
ATOM 4566 C C . GLU A 1 592 ? -25.612 -20.039 56.673 1.00 95.62 592 GLU A C 1
ATOM 4568 O O . GLU A 1 592 ? -25.888 -19.981 57.878 1.00 95.62 592 GLU A O 1
ATOM 4573 N N . HIS A 1 593 ? -25.451 -18.928 55.949 1.00 97.12 593 HIS A N 1
ATOM 4574 C CA . HIS A 1 593 ? -25.417 -17.593 56.525 1.00 97.12 593 HIS A CA 1
ATOM 4575 C C . HIS A 1 593 ? -26.827 -16.963 56.597 1.00 97.12 593 HIS A C 1
ATOM 4577 O O . HIS A 1 593 ? -27.428 -16.677 55.560 1.00 97.12 593 HIS A O 1
ATOM 4583 N N . PRO A 1 594 ? -27.339 -16.591 57.793 1.00 95.94 594 PRO A N 1
ATOM 4584 C CA . PRO A 1 594 ? -28.715 -16.096 57.964 1.00 95.94 594 PRO A CA 1
ATOM 4585 C C . PRO A 1 594 ? -29.094 -14.922 57.054 1.00 95.94 594 PRO A C 1
ATOM 4587 O O . PRO A 1 594 ? -30.117 -14.957 56.384 1.00 95.94 594 PRO A O 1
ATOM 4590 N N . ARG A 1 595 ? -28.211 -13.919 56.942 1.00 94.94 595 ARG A N 1
ATOM 4591 C CA . ARG A 1 595 ? -28.444 -12.746 56.077 1.00 94.94 595 ARG A CA 1
ATOM 4592 C C . ARG A 1 595 ? -28.647 -13.090 54.598 1.00 94.94 595 ARG A C 1
ATOM 4594 O O . ARG A 1 595 ? -29.294 -12.317 53.894 1.00 94.94 595 ARG A O 1
ATOM 4601 N N . VAL A 1 596 ? -28.054 -14.182 54.113 1.00 96.81 596 VAL A N 1
ATOM 4602 C CA . VAL A 1 596 ? -28.208 -14.617 52.721 1.00 96.81 596 VAL A CA 1
ATOM 4603 C C . VAL A 1 596 ? -29.595 -15.230 52.535 1.00 96.81 596 VAL A C 1
ATOM 4605 O O . VAL A 1 596 ? -30.314 -14.781 51.645 1.00 96.81 596 VAL A O 1
ATOM 4608 N N . ARG A 1 597 ? -30.023 -16.114 53.451 1.00 97.31 597 ARG A N 1
ATOM 4609 C CA . ARG A 1 597 ? -31.385 -16.681 53.478 1.00 97.31 597 ARG A CA 1
ATOM 4610 C C . ARG A 1 597 ? -32.467 -15.607 53.538 1.00 97.31 597 ARG A C 1
ATOM 4612 O O . ARG A 1 597 ? -33.388 -15.613 52.726 1.00 97.31 597 ARG A O 1
ATOM 4619 N N . ASP A 1 598 ? -32.318 -14.647 54.453 1.00 96.12 598 ASP A N 1
ATOM 4620 C CA . ASP A 1 598 ? -33.273 -13.544 54.625 1.00 96.12 598 ASP A CA 1
ATOM 4621 C C . ASP A 1 598 ? -33.390 -12.704 53.341 1.00 96.12 598 ASP A C 1
ATOM 4623 O O . ASP A 1 598 ? -34.484 -12.301 52.932 1.00 96.12 598 ASP A O 1
ATOM 4627 N N . THR A 1 599 ? -32.256 -12.463 52.668 1.00 96.38 599 THR A N 1
ATOM 4628 C CA . THR A 1 599 ? -32.231 -11.736 51.392 1.00 96.38 599 THR A CA 1
ATOM 4629 C C . THR A 1 599 ? -32.906 -12.549 50.291 1.00 96.38 599 THR A C 1
ATOM 4631 O O . THR A 1 599 ? -33.747 -12.003 49.583 1.00 96.38 599 THR A O 1
ATOM 4634 N N . ALA A 1 600 ? -32.592 -13.841 50.166 1.00 95.12 600 ALA A N 1
ATOM 4635 C CA . ALA A 1 600 ? -33.184 -14.728 49.167 1.00 95.12 600 ALA A CA 1
ATOM 4636 C C . ALA A 1 600 ? -34.712 -14.821 49.314 1.00 95.12 600 ALA A C 1
ATOM 4638 O O . ALA A 1 600 ? -35.429 -14.618 48.333 1.00 95.12 600 ALA A O 1
ATOM 4639 N N . ALA A 1 601 ? -35.216 -14.994 50.542 1.00 94.75 601 ALA A N 1
ATOM 4640 C CA . ALA A 1 601 ? -36.650 -14.988 50.840 1.00 94.75 601 ALA A CA 1
ATOM 4641 C C . ALA A 1 601 ? -37.312 -13.660 50.442 1.00 94.75 601 ALA A C 1
ATOM 4643 O O . ALA A 1 601 ? -38.342 -13.646 49.767 1.00 94.75 601 ALA A O 1
ATOM 4644 N N . THR A 1 602 ? -36.673 -12.534 50.780 1.00 95.06 602 THR A N 1
ATOM 4645 C CA . THR A 1 602 ? -37.155 -11.198 50.395 1.00 95.06 602 THR A CA 1
ATOM 4646 C C . THR A 1 602 ? -37.187 -11.021 48.872 1.00 95.06 602 THR A C 1
ATOM 4648 O O . THR A 1 602 ? -38.123 -10.427 48.334 1.00 95.06 602 THR A O 1
ATOM 4651 N N . MET A 1 603 ? -36.169 -11.510 48.157 1.00 94.62 603 MET A N 1
ATOM 4652 C CA . MET A 1 603 ? -36.083 -11.391 46.699 1.00 94.62 603 MET A CA 1
ATOM 4653 C C . MET A 1 603 ? -37.118 -12.263 45.978 1.00 94.62 603 MET A C 1
ATOM 4655 O O . MET A 1 603 ? -37.722 -11.791 45.015 1.00 94.62 603 MET A O 1
ATOM 4659 N N . LEU A 1 604 ? -37.385 -13.481 46.460 1.00 91.12 604 LEU A N 1
ATOM 4660 C CA . LEU A 1 604 ? -38.447 -14.345 45.931 1.00 91.12 604 LEU A CA 1
ATOM 4661 C C . LEU A 1 604 ? -39.836 -13.726 46.137 1.00 91.12 604 LEU A C 1
ATOM 4663 O O . LEU A 1 604 ? -40.587 -13.586 45.174 1.00 91.12 604 LEU A O 1
ATOM 4667 N N . GLN A 1 605 ? -40.137 -13.223 47.339 1.00 90.00 605 GLN A N 1
ATOM 4668 C CA . GLN A 1 605 ? -41.415 -12.555 47.615 1.00 90.00 605 GLN A CA 1
ATOM 4669 C C . GLN A 1 605 ? -41.637 -11.323 46.715 1.00 90.00 605 GLN A C 1
ATOM 4671 O O . GLN A 1 605 ? -42.753 -11.061 46.253 1.00 90.00 605 GLN A O 1
ATOM 4676 N N . ARG A 1 606 ? -40.570 -10.556 46.439 1.00 86.31 606 ARG A N 1
ATOM 4677 C CA . ARG A 1 606 ? -40.612 -9.429 45.493 1.00 86.31 606 ARG A CA 1
ATOM 4678 C C . ARG A 1 606 ? -40.913 -9.892 44.070 1.00 86.31 606 ARG A C 1
ATOM 4680 O O . ARG A 1 606 ? -41.708 -9.241 43.394 1.00 86.31 606 ARG A O 1
ATOM 4687 N N . ARG A 1 607 ? -40.319 -10.999 43.613 1.00 84.38 607 ARG A N 1
ATOM 4688 C CA . ARG A 1 607 ? -40.605 -11.576 42.287 1.00 84.38 607 ARG A CA 1
ATOM 4689 C C . ARG A 1 607 ? -42.071 -11.979 42.160 1.00 84.38 607 ARG A C 1
ATOM 4691 O O . ARG A 1 607 ? -42.704 -11.576 41.190 1.00 84.38 607 ARG A O 1
ATOM 4698 N N . GLU A 1 608 ? -42.626 -12.667 43.157 1.00 79.75 608 GLU A N 1
ATOM 4699 C CA . GLU A 1 608 ? -44.040 -13.074 43.185 1.00 79.75 608 GLU A CA 1
ATOM 4700 C C . GLU A 1 608 ? -44.994 -11.872 43.103 1.00 79.75 608 GLU A C 1
ATOM 4702 O O . GLU A 1 608 ? -45.924 -11.873 42.299 1.00 79.75 608 GLU A O 1
ATOM 4707 N N . HIS A 1 609 ? -44.729 -10.798 43.856 1.00 77.69 609 HIS A N 1
ATOM 4708 C CA . HIS A 1 609 ? -45.529 -9.566 43.785 1.00 77.69 609 HIS A CA 1
ATOM 4709 C C . HIS A 1 609 ? -45.424 -8.863 42.423 1.00 77.69 609 HIS A C 1
ATOM 4711 O O . HIS A 1 609 ? -46.404 -8.309 41.918 1.00 77.69 609 HIS A O 1
ATOM 4717 N N . THR A 1 610 ? -44.241 -8.881 41.805 1.00 72.06 610 THR A N 1
ATOM 4718 C CA . THR A 1 610 ? -44.023 -8.278 40.479 1.00 72.06 610 THR A CA 1
ATOM 4719 C C . THR A 1 610 ? -44.703 -9.105 39.375 1.00 72.06 610 THR A C 1
ATOM 4721 O O . THR A 1 610 ? -45.261 -8.553 38.425 1.00 72.06 610 THR A O 1
ATOM 4724 N N . ALA A 1 611 ? -44.732 -10.433 39.518 1.00 66.75 611 ALA A N 1
ATOM 4725 C CA . ALA A 1 611 ? -45.476 -11.333 38.639 1.00 66.75 611 ALA A CA 1
ATOM 4726 C C . ALA A 1 611 ? -47.000 -11.170 38.807 1.00 66.75 611 ALA A C 1
ATOM 4728 O O . ALA A 1 611 ? -47.717 -11.028 37.819 1.00 66.75 611 ALA A O 1
ATOM 4729 N N . ALA A 1 612 ? -47.507 -11.094 40.041 1.00 64.25 612 ALA A N 1
ATOM 4730 C CA . ALA A 1 612 ? -48.936 -10.910 40.310 1.00 64.25 612 ALA A CA 1
ATOM 4731 C C . ALA A 1 612 ? -49.474 -9.577 39.750 1.00 64.25 612 ALA A C 1
ATOM 4733 O O . ALA A 1 612 ? -50.455 -9.561 39.009 1.00 64.25 612 ALA A O 1
ATOM 4734 N N . SER A 1 613 ? -48.767 -8.470 39.998 1.00 60.38 613 SER A N 1
ATOM 4735 C CA . SER A 1 613 ? -49.153 -7.133 39.511 1.00 60.38 613 SER A CA 1
ATOM 4736 C C . SER A 1 613 ? -49.083 -6.971 37.984 1.00 60.38 613 SER A C 1
ATOM 4738 O O . SER A 1 613 ? -49.859 -6.214 37.404 1.00 60.38 613 SER A O 1
ATOM 4740 N N . SER A 1 614 ? -48.196 -7.699 37.298 1.00 57.25 614 SER A N 1
ATOM 4741 C CA . SER A 1 614 ? -48.128 -7.696 35.825 1.00 57.25 614 SER A CA 1
ATOM 4742 C C . SER A 1 614 ? -49.199 -8.570 35.160 1.00 57.25 614 SER A C 1
ATOM 4744 O O . SER A 1 614 ? -49.513 -8.358 33.986 1.00 57.25 614 SER A O 1
ATOM 4746 N N . THR A 1 615 ? -49.794 -9.502 35.908 1.00 55.09 615 THR A N 1
ATOM 4747 C CA . THR A 1 615 ? -50.905 -10.348 35.449 1.00 55.09 615 THR A CA 1
ATOM 4748 C C . THR A 1 615 ? -52.254 -9.627 35.595 1.00 55.09 615 THR A C 1
ATOM 4750 O O . THR A 1 615 ? -53.107 -9.755 34.722 1.00 55.09 615 THR A O 1
ATOM 4753 N N . GLU A 1 616 ? -52.419 -8.787 36.623 1.00 49.53 616 GLU A N 1
ATOM 4754 C CA . GLU A 1 616 ? -53.622 -7.959 36.838 1.00 49.53 616 GLU A CA 1
ATOM 4755 C C . GLU A 1 616 ? -53.744 -6.758 35.879 1.00 49.53 616 GLU A C 1
ATOM 4757 O O . GLU A 1 616 ? -54.848 -6.297 35.628 1.00 49.53 616 GLU A O 1
ATOM 4762 N N . GLY A 1 617 ? -52.644 -6.265 35.297 1.00 46.56 617 GLY A N 1
ATOM 4763 C CA . GLY A 1 617 ? -52.668 -5.174 34.305 1.00 46.56 617 GLY A CA 1
ATOM 4764 C C . GLY A 1 617 ? -52.899 -5.605 32.846 1.00 46.56 617 GLY A C 1
ATOM 4765 O O . GLY A 1 617 ? -52.867 -4.758 31.954 1.00 46.56 617 GLY A O 1
ATOM 4766 N N . ARG A 1 618 ? -53.055 -6.911 32.579 1.00 45.06 618 ARG A N 1
ATOM 4767 C CA . ARG A 1 618 ? -53.309 -7.489 31.238 1.00 45.06 618 ARG A CA 1
ATOM 4768 C C . ARG A 1 618 ? -54.701 -8.120 31.087 1.00 45.06 618 ARG A C 1
ATOM 4770 O O . ARG A 1 618 ? -55.002 -8.627 30.006 1.00 45.06 618 ARG A O 1
ATOM 4777 N N . LEU A 1 619 ? -55.507 -8.099 32.146 1.00 38.38 619 LEU A N 1
ATOM 4778 C CA . LEU A 1 619 ? -56.943 -8.395 32.137 1.00 38.38 619 LEU A CA 1
ATOM 4779 C C . LEU A 1 619 ? -57.712 -7.074 32.068 1.00 38.38 619 LEU A C 1
ATOM 4781 O O . LEU A 1 619 ? -58.767 -7.063 31.397 1.00 38.38 619 LEU A O 1
#

InterPro domains:
  IPR011989 Armadillo-like helical [G3DSA:1.25.10.10] (280-511)
  IPR011989 Armadillo-like helical [G3DSA:1.25.10.10] (512-606)
  IPR016024 Armadillo-type fold [SSF48371] (402-606)

pLDDT: mean 81.43, std 18.1, range [25.33, 98.06]